Protein AF-A0A971GMD3-F1 (afdb_monomer)

Mean predicted aligned error: 18.51 Å

Radius of gyration: 73.84 Å; Cα contacts (8 Å, |Δi|>4): 213; chains: 1; bounding box: 153×60×267 Å

Structure (mmCIF, N/CA/C/O backbone):
data_AF-A0A971GMD3-F1
#
_entry.id   AF-A0A971GMD3-F1
#
loop_
_atom_site.group_PDB
_atom_site.id
_atom_site.type_symbol
_atom_site.label_atom_id
_atom_site.label_alt_id
_atom_site.label_comp_id
_atom_site.label_asym_id
_atom_site.label_entity_id
_atom_site.label_seq_id
_atom_site.pdbx_PDB_ins_code
_atom_site.Cartn_x
_atom_site.Cartn_y
_atom_site.Cartn_z
_atom_site.occupancy
_atom_site.B_iso_or_equiv
_atom_site.auth_seq_id
_atom_site.auth_comp_id
_atom_site.auth_asym_id
_atom_site.auth_atom_id
_atom_site.pdbx_PDB_model_num
ATOM 1 N N . GLU A 1 1 ? 90.618 19.435 -158.963 1.00 55.44 1 GLU A N 1
ATOM 2 C CA . GLU A 1 1 ? 91.197 19.947 -157.698 1.00 55.44 1 GLU A CA 1
ATOM 3 C C . GLU A 1 1 ? 90.245 20.758 -156.801 1.00 55.44 1 GLU A C 1
ATOM 5 O O . GLU A 1 1 ? 90.579 20.938 -155.646 1.00 55.44 1 GLU A O 1
ATOM 10 N N . ALA A 1 2 ? 89.038 21.174 -157.224 1.00 56.09 2 ALA A N 1
ATOM 11 C CA . ALA A 1 2 ? 88.141 21.992 -156.376 1.00 56.09 2 ALA A CA 1
ATOM 12 C C . ALA A 1 2 ? 87.227 21.221 -155.383 1.00 56.09 2 ALA A C 1
ATOM 14 O O . ALA A 1 2 ? 86.535 21.844 -154.582 1.00 56.09 2 ALA A O 1
ATOM 15 N N . TRP A 1 3 ? 87.198 19.882 -155.416 1.00 54.72 3 TRP A N 1
ATOM 16 C CA . TRP A 1 3 ? 86.293 19.064 -154.583 1.00 54.72 3 TRP A CA 1
ATOM 17 C C . TRP A 1 3 ? 86.901 18.598 -153.247 1.00 54.72 3 TRP A C 1
ATOM 19 O O . TRP A 1 3 ? 86.164 18.335 -152.301 1.00 54.72 3 TRP A O 1
ATOM 29 N N . THR A 1 4 ? 88.229 18.529 -153.124 1.00 60.09 4 THR A N 1
ATOM 30 C CA . THR A 1 4 ? 88.895 18.058 -151.894 1.00 60.09 4 THR A CA 1
ATOM 31 C C . THR A 1 4 ? 88.865 19.108 -150.779 1.00 60.09 4 THR A C 1
ATOM 33 O O . THR A 1 4 ? 88.666 18.766 -149.618 1.00 60.09 4 THR A O 1
ATOM 36 N N . THR A 1 5 ? 88.933 20.398 -151.118 1.00 61.72 5 THR A N 1
ATOM 37 C CA . THR A 1 5 ? 88.963 21.493 -150.132 1.00 61.72 5 THR A CA 1
ATOM 38 C C . THR A 1 5 ? 87.624 21.707 -149.415 1.00 61.72 5 THR A C 1
ATOM 40 O O . THR A 1 5 ? 87.609 22.105 -148.253 1.00 61.72 5 THR A O 1
ATOM 43 N N . GLN A 1 6 ? 86.483 21.424 -150.059 1.00 61.88 6 GLN A N 1
ATOM 44 C CA . GLN A 1 6 ? 85.176 21.524 -149.389 1.00 61.88 6 GLN A CA 1
ATOM 45 C C . GLN A 1 6 ? 84.910 20.351 -148.434 1.00 61.88 6 GLN A C 1
ATOM 47 O O . GLN A 1 6 ? 84.242 20.537 -147.415 1.00 61.88 6 GLN A O 1
ATOM 52 N N . PHE A 1 7 ? 85.464 19.168 -148.716 1.00 69.00 7 PHE A N 1
ATOM 53 C CA . PHE A 1 7 ? 85.288 17.991 -147.865 1.00 69.00 7 PHE A CA 1
ATOM 54 C C . PHE A 1 7 ? 85.995 18.154 -146.510 1.00 69.00 7 PHE A C 1
ATOM 56 O O . PHE A 1 7 ? 85.399 17.864 -145.472 1.00 69.00 7 PHE A O 1
ATOM 63 N N . ASP A 1 8 ? 87.200 18.734 -146.491 1.00 67.69 8 ASP A N 1
ATOM 64 C CA . ASP A 1 8 ? 87.941 19.003 -145.249 1.00 67.69 8 ASP A CA 1
ATOM 65 C C . ASP A 1 8 ? 87.249 20.036 -144.343 1.00 67.69 8 ASP A C 1
ATOM 67 O O . ASP A 1 8 ? 87.255 19.898 -143.116 1.00 67.69 8 ASP A O 1
ATOM 71 N N . VAL A 1 9 ? 86.568 21.035 -144.919 1.00 72.12 9 VAL A N 1
ATOM 72 C CA . VAL A 1 9 ? 85.781 22.019 -144.150 1.00 72.12 9 VAL A CA 1
ATOM 73 C C . VAL A 1 9 ? 84.562 21.366 -143.489 1.00 72.12 9 VAL A C 1
ATOM 75 O O . VAL A 1 9 ? 84.225 21.689 -142.345 1.00 72.12 9 VAL A O 1
ATOM 78 N N . VAL A 1 10 ? 83.910 20.419 -144.171 1.00 73.81 10 VAL A N 1
ATOM 79 C CA . VAL A 1 10 ? 82.794 19.649 -143.599 1.00 73.81 10 VAL A CA 1
ATOM 80 C C . VAL A 1 10 ? 83.291 18.715 -142.497 1.00 73.81 10 VAL A C 1
ATOM 82 O O . VAL A 1 10 ? 82.678 18.662 -141.433 1.00 73.81 10 VAL A O 1
ATOM 85 N N . LEU A 1 11 ? 84.435 18.054 -142.689 1.00 74.56 11 LEU A N 1
ATOM 86 C CA . LEU A 1 11 ? 85.053 17.173 -141.692 1.00 74.56 11 LEU A CA 1
ATOM 87 C C . LEU A 1 11 ? 85.487 17.935 -140.430 1.00 74.56 11 LEU A C 1
ATOM 89 O O . LEU A 1 11 ? 85.285 17.453 -139.313 1.00 74.56 11 LEU A O 1
ATOM 93 N N . ALA A 1 12 ? 86.012 19.153 -140.589 1.00 74.94 12 ALA A N 1
ATOM 94 C CA . ALA A 1 12 ? 86.328 20.045 -139.478 1.00 74.94 12 ALA A CA 1
ATOM 95 C C . ALA A 1 12 ? 85.066 20.482 -138.716 1.00 74.94 12 ALA A C 1
ATOM 97 O O . ALA A 1 12 ? 85.047 20.426 -137.486 1.00 74.94 12 ALA A O 1
ATOM 98 N N . LYS A 1 13 ? 83.982 20.845 -139.421 1.00 74.62 13 LYS A N 1
ATOM 99 C CA . LYS A 1 13 ? 82.688 21.154 -138.786 1.00 74.62 13 LYS A CA 1
ATOM 100 C C . LYS A 1 13 ? 82.083 19.941 -138.080 1.00 74.62 13 LYS A C 1
ATOM 102 O O . LYS A 1 13 ? 81.565 20.107 -136.981 1.00 74.62 13 LYS A O 1
ATOM 107 N N . LEU A 1 14 ? 82.195 18.738 -138.648 1.00 76.06 14 LEU A N 1
ATOM 108 C CA . LEU A 1 14 ? 81.707 17.504 -138.023 1.00 76.06 14 LEU A CA 1
ATOM 109 C C . LEU A 1 14 ? 82.476 17.178 -136.737 1.00 76.06 14 LEU A C 1
ATOM 111 O O . LEU A 1 14 ? 81.861 16.855 -135.725 1.00 76.06 14 LEU A O 1
ATOM 115 N N . LYS A 1 15 ? 83.808 17.324 -136.741 1.00 76.50 15 LYS A N 1
ATOM 116 C CA . LYS A 1 15 ? 84.631 17.166 -135.530 1.00 76.50 15 LYS A CA 1
ATOM 117 C C . LYS A 1 15 ? 84.285 18.206 -134.466 1.00 76.50 15 LYS A C 1
ATOM 119 O O . LYS A 1 15 ? 84.202 17.857 -133.292 1.00 76.50 15 LYS A O 1
ATOM 124 N N . ASN A 1 16 ? 84.043 19.455 -134.866 1.00 74.38 16 ASN A N 1
ATOM 125 C CA . ASN A 1 16 ? 83.672 20.519 -133.932 1.00 74.38 16 ASN A CA 1
ATOM 126 C C . ASN A 1 16 ? 82.266 20.295 -133.348 1.00 74.38 16 ASN A C 1
ATOM 128 O O . ASN A 1 16 ? 82.064 20.474 -132.151 1.00 74.38 16 ASN A O 1
ATOM 132 N N . LEU A 1 17 ? 81.316 19.817 -134.160 1.00 75.00 17 LEU A N 1
ATOM 133 C CA . LEU A 1 17 ? 79.979 19.437 -133.702 1.00 75.00 17 LEU A CA 1
ATOM 134 C C . LEU A 1 17 ? 80.042 18.255 -132.723 1.00 75.00 17 LEU A C 1
ATOM 136 O O . LEU A 1 17 ? 79.409 18.307 -131.675 1.00 75.00 17 LEU A O 1
ATOM 140 N N . HIS A 1 18 ? 80.865 17.242 -133.013 1.00 75.38 18 HIS A N 1
ATOM 141 C CA . HIS A 1 18 ? 81.042 16.077 -132.142 1.00 75.38 18 HIS A CA 1
ATOM 142 C C . HIS A 1 18 ? 81.706 16.454 -130.802 1.00 75.38 18 HIS A C 1
ATOM 144 O O . HIS A 1 18 ? 81.266 16.018 -129.736 1.00 75.38 18 HIS A O 1
ATOM 150 N N . ALA A 1 19 ? 82.713 17.336 -130.829 1.00 74.06 19 ALA A N 1
ATOM 151 C CA . ALA A 1 19 ? 83.343 17.881 -129.626 1.00 74.06 19 ALA A CA 1
ATOM 152 C C . ALA A 1 19 ? 82.369 18.731 -128.789 1.00 74.06 19 ALA A C 1
ATOM 154 O O . ALA A 1 19 ? 82.386 18.662 -127.557 1.00 74.06 19 ALA A O 1
ATOM 155 N N . LEU A 1 20 ? 81.483 19.491 -129.442 1.00 73.44 20 LEU A N 1
ATOM 156 C CA . LEU A 1 20 ? 80.450 20.275 -128.770 1.00 73.44 20 LEU A CA 1
ATOM 157 C C . LEU A 1 20 ? 79.381 19.373 -128.138 1.00 73.44 20 LEU A C 1
ATOM 159 O O . LEU A 1 20 ? 79.004 19.602 -126.992 1.00 73.44 20 LEU A O 1
ATOM 163 N N . THR A 1 21 ? 78.954 18.306 -128.824 1.00 71.81 21 THR A N 1
ATOM 164 C CA . THR A 1 21 ? 78.018 17.319 -128.260 1.00 71.81 21 THR A CA 1
ATOM 165 C C . THR A 1 21 ? 78.613 16.558 -127.077 1.00 71.81 21 THR A C 1
ATOM 167 O O . THR A 1 21 ? 77.905 16.312 -126.105 1.00 71.81 21 THR A O 1
ATOM 170 N N . LEU A 1 22 ? 79.917 16.253 -127.101 1.00 72.00 22 LEU A N 1
ATOM 171 C CA . LEU A 1 22 ? 80.621 15.622 -125.979 1.00 72.00 22 LEU A CA 1
ATOM 172 C C . LEU A 1 22 ? 80.731 16.557 -124.769 1.00 72.00 22 LEU A C 1
ATOM 174 O O . LEU A 1 22 ? 80.466 16.127 -123.650 1.00 72.00 22 LEU A O 1
ATOM 178 N N . LYS A 1 23 ? 81.046 17.845 -124.974 1.00 71.69 23 LYS A N 1
ATOM 179 C CA . LYS A 1 23 ? 81.049 18.838 -123.885 1.00 71.69 23 LYS A CA 1
ATOM 180 C C . LYS A 1 23 ? 79.658 19.062 -123.297 1.00 71.69 23 LYS A C 1
ATOM 182 O O . LYS A 1 23 ? 79.523 19.090 -122.079 1.00 71.69 23 LYS A O 1
ATOM 187 N N . TYR A 1 24 ? 78.635 19.191 -124.141 1.00 69.62 24 TYR A N 1
ATOM 188 C CA . TYR A 1 24 ? 77.264 19.418 -123.681 1.00 69.62 24 TYR A CA 1
ATOM 189 C C . TYR A 1 24 ? 76.695 18.183 -122.967 1.00 69.62 24 TYR A C 1
ATOM 191 O O . TYR A 1 24 ? 76.033 18.317 -121.943 1.00 69.62 24 TYR A O 1
ATOM 199 N N . GLY A 1 25 ? 77.008 16.978 -123.456 1.00 65.94 25 GLY A N 1
ATOM 200 C CA . GLY A 1 25 ? 76.660 15.716 -122.802 1.00 65.94 25 GLY A CA 1
ATOM 201 C C . GLY A 1 25 ? 77.354 15.541 -121.450 1.00 65.94 25 GLY A C 1
ATOM 202 O O . GLY A 1 25 ? 76.685 15.252 -120.462 1.00 65.94 25 GLY A O 1
ATOM 203 N N . ALA A 1 26 ? 78.666 15.793 -121.375 1.00 66.94 26 ALA A N 1
ATOM 204 C CA . ALA A 1 26 ? 79.423 15.712 -120.124 1.00 66.94 26 ALA A CA 1
ATOM 205 C C . ALA A 1 26 ? 78.943 16.740 -119.085 1.00 66.94 26 ALA A C 1
ATOM 207 O O . ALA A 1 26 ? 78.755 16.395 -117.922 1.00 66.94 26 ALA A O 1
ATOM 208 N N . GLN A 1 27 ? 78.677 17.981 -119.505 1.00 68.25 27 GLN A N 1
ATOM 209 C CA . GLN A 1 27 ? 78.181 19.027 -118.611 1.00 68.25 27 GLN A CA 1
ATOM 210 C C . GLN A 1 27 ? 76.768 18.717 -118.101 1.00 68.25 27 GLN A C 1
ATOM 212 O O . GLN A 1 27 ? 76.501 18.902 -116.918 1.00 68.25 27 GLN A O 1
ATOM 217 N N . LYS A 1 28 ? 75.888 18.184 -118.961 1.00 69.31 28 LYS A N 1
ATOM 218 C CA . LYS A 1 28 ? 74.524 17.807 -118.573 1.00 69.31 28 LYS A CA 1
ATOM 219 C C . LYS A 1 28 ? 74.512 16.634 -117.588 1.00 69.31 28 LYS A C 1
ATOM 221 O O . LYS A 1 28 ? 73.769 16.686 -116.617 1.00 69.31 28 LYS A O 1
ATOM 226 N N . ILE A 1 29 ? 75.365 15.623 -117.787 1.00 67.75 29 ILE A N 1
ATOM 227 C CA . ILE A 1 29 ? 75.486 14.481 -116.864 1.00 67.75 29 ILE A CA 1
ATOM 228 C C . ILE A 1 29 ? 75.945 14.949 -115.475 1.00 67.75 29 ILE A C 1
ATOM 230 O O . ILE A 1 29 ? 75.330 14.568 -114.486 1.00 67.75 29 ILE A O 1
ATOM 234 N N . VAL A 1 30 ? 76.955 15.824 -115.386 1.00 69.81 30 VAL A N 1
ATOM 235 C CA . VAL A 1 30 ? 77.443 16.351 -114.095 1.00 69.81 30 VAL A CA 1
ATOM 236 C C . VAL A 1 30 ? 76.373 17.184 -113.379 1.00 69.81 30 VAL A C 1
ATOM 238 O O . VAL A 1 30 ? 76.143 16.988 -112.190 1.00 69.81 30 VAL A O 1
ATOM 241 N N . THR A 1 31 ? 75.649 18.054 -114.094 1.00 67.69 31 THR A N 1
ATOM 242 C CA . THR A 1 31 ? 74.582 18.864 -113.477 1.00 67.69 31 THR A CA 1
ATOM 243 C C . THR A 1 31 ? 73.369 18.052 -113.018 1.00 67.69 31 THR A C 1
ATOM 245 O O . THR A 1 31 ? 72.678 18.472 -112.094 1.00 67.69 31 THR A O 1
ATOM 248 N N . GLU A 1 32 ? 73.080 16.909 -113.650 1.00 69.50 32 GLU A N 1
ATOM 249 C CA . GLU A 1 32 ? 72.005 16.010 -113.201 1.00 69.50 32 GLU A CA 1
ATOM 250 C C . GLU A 1 32 ? 72.431 15.184 -111.969 1.00 69.50 32 GLU A C 1
ATOM 252 O O . GLU A 1 32 ? 71.601 14.946 -111.092 1.00 69.50 32 GLU A O 1
ATOM 257 N N . PHE A 1 33 ? 73.720 14.835 -111.831 1.00 69.75 33 PHE A N 1
ATOM 258 C CA . PHE A 1 33 ? 74.259 14.203 -110.615 1.00 69.75 33 PHE A CA 1
ATOM 259 C C . PHE A 1 33 ? 74.218 15.142 -109.396 1.00 69.75 33 PHE A C 1
ATOM 261 O O . PHE A 1 33 ? 73.702 14.744 -108.354 1.00 69.75 33 PHE A O 1
ATOM 268 N N . ASP A 1 34 ? 74.632 16.408 -109.534 1.00 71.38 34 ASP A N 1
ATOM 269 C CA . ASP A 1 34 ? 74.548 17.391 -108.435 1.00 71.38 34 ASP A CA 1
ATOM 270 C C . ASP A 1 34 ? 73.094 17.635 -107.987 1.00 71.38 34 ASP A C 1
ATOM 272 O O . ASP A 1 34 ? 72.803 17.817 -106.799 1.00 71.38 34 ASP A O 1
ATOM 276 N N . ARG A 1 35 ? 72.141 17.613 -108.931 1.00 73.00 35 ARG A N 1
ATOM 277 C CA . ARG A 1 35 ? 70.706 17.704 -108.621 1.00 73.00 35 ARG A CA 1
ATOM 278 C C . ARG A 1 35 ? 70.193 16.459 -107.900 1.00 73.00 35 ARG A C 1
ATOM 280 O O . ARG A 1 35 ? 69.377 16.607 -106.988 1.00 73.00 35 ARG A O 1
ATOM 287 N N . MET A 1 36 ? 70.666 15.263 -108.259 1.00 75.31 36 MET A N 1
ATOM 288 C CA . MET A 1 36 ? 70.358 14.024 -107.535 1.00 75.31 36 MET A CA 1
ATOM 289 C C . MET A 1 36 ? 70.876 14.071 -106.093 1.00 75.31 36 MET A C 1
ATOM 291 O O . MET A 1 36 ? 70.090 13.828 -105.178 1.00 75.31 36 MET A O 1
ATOM 295 N N . ASP A 1 37 ? 72.129 14.470 -105.872 1.00 79.75 37 ASP A N 1
ATOM 296 C CA . ASP A 1 37 ? 72.716 14.551 -104.527 1.00 79.75 37 ASP A CA 1
ATOM 297 C C . ASP A 1 37 ? 72.009 15.598 -103.657 1.00 79.75 37 ASP A C 1
ATOM 299 O O . ASP A 1 37 ? 71.651 15.329 -102.508 1.00 79.75 37 ASP A O 1
ATOM 303 N N . THR A 1 38 ? 71.696 16.768 -104.224 1.00 78.44 38 THR A N 1
ATOM 304 C CA . THR A 1 38 ? 70.952 17.816 -103.506 1.00 78.44 38 THR A CA 1
ATOM 305 C C . THR A 1 38 ? 69.535 17.353 -103.140 1.00 78.44 38 THR A C 1
ATOM 307 O O . THR A 1 38 ? 69.068 17.601 -102.028 1.00 78.44 38 THR A O 1
ATOM 310 N N . THR A 1 39 ? 68.851 16.632 -104.036 1.00 82.81 39 THR A N 1
ATOM 311 C CA . THR A 1 39 ? 67.495 16.112 -103.780 1.00 82.81 39 THR A CA 1
ATOM 312 C C . THR A 1 39 ? 67.505 15.001 -102.724 1.00 82.81 39 THR A C 1
ATOM 314 O O . THR A 1 39 ? 66.642 14.989 -101.846 1.00 82.81 39 THR A O 1
ATOM 317 N N . ILE A 1 40 ? 68.502 14.108 -102.750 1.00 84.12 40 ILE A N 1
ATOM 318 C CA . ILE A 1 40 ? 68.675 13.042 -101.749 1.00 84.12 40 ILE A CA 1
ATOM 319 C C . ILE A 1 40 ? 68.971 13.634 -100.364 1.00 84.12 40 ILE A C 1
ATOM 321 O O . ILE A 1 40 ? 68.361 13.211 -99.383 1.00 84.12 40 ILE A O 1
ATOM 325 N N . ILE A 1 41 ? 69.846 14.641 -100.266 1.00 85.19 41 ILE A N 1
ATOM 326 C CA . ILE A 1 41 ? 70.150 15.311 -98.991 1.00 85.19 41 ILE A CA 1
ATOM 327 C C . ILE A 1 41 ? 68.899 15.991 -98.422 1.00 85.19 41 ILE A C 1
ATOM 329 O O . ILE A 1 41 ? 68.604 15.823 -97.240 1.00 85.19 41 ILE A O 1
ATOM 333 N N . ILE A 1 42 ? 68.123 16.700 -99.250 1.00 86.06 42 ILE A N 1
ATOM 334 C CA . ILE A 1 42 ? 66.863 17.321 -98.811 1.00 86.06 42 ILE A CA 1
ATOM 335 C C . ILE A 1 42 ? 65.876 16.255 -98.308 1.00 86.06 42 ILE A C 1
ATOM 337 O O . ILE A 1 42 ? 65.280 16.434 -97.246 1.00 86.06 42 ILE A O 1
ATOM 341 N N . MET A 1 43 ? 65.739 15.121 -99.007 1.00 86.00 43 MET A N 1
ATOM 342 C CA . MET A 1 43 ? 64.882 14.015 -98.559 1.00 86.00 43 MET A CA 1
ATOM 343 C C . MET A 1 43 ? 65.347 13.408 -97.228 1.00 86.00 43 MET A C 1
ATOM 345 O O . MET A 1 43 ? 64.516 13.157 -96.355 1.00 86.00 43 MET A O 1
ATOM 349 N N . LEU A 1 44 ? 66.655 13.213 -97.033 1.00 88.75 44 LEU A N 1
ATOM 350 C CA . LEU A 1 44 ? 67.210 12.695 -95.778 1.00 88.75 44 LEU A CA 1
ATOM 351 C C . LEU A 1 44 ? 67.027 13.673 -94.612 1.00 88.75 44 LEU A C 1
ATOM 353 O O . LEU A 1 44 ? 66.705 13.243 -93.506 1.00 88.75 44 LEU A O 1
ATOM 357 N N . VAL A 1 45 ? 67.176 14.979 -94.847 1.00 88.88 45 VAL A N 1
ATOM 358 C CA . VAL A 1 45 ? 66.934 16.011 -93.827 1.00 88.88 45 VAL A CA 1
ATOM 359 C C . VAL A 1 45 ? 65.458 16.048 -93.430 1.00 88.88 45 VAL A C 1
ATOM 361 O O . VAL A 1 45 ? 65.157 16.085 -92.239 1.00 88.88 45 VAL A O 1
ATOM 364 N N . ILE A 1 46 ? 64.533 15.976 -94.392 1.00 89.75 46 ILE A N 1
ATOM 365 C CA . ILE A 1 46 ? 63.088 15.919 -94.113 1.00 89.75 46 ILE A CA 1
ATOM 366 C C . ILE A 1 46 ? 62.727 14.643 -93.345 1.00 89.75 46 ILE A C 1
ATOM 368 O O . ILE A 1 46 ? 61.926 14.697 -92.410 1.00 89.75 46 ILE A O 1
ATOM 372 N N . LEU A 1 47 ? 63.327 13.503 -93.700 1.00 90.19 47 LEU A N 1
ATOM 373 C CA . LEU A 1 47 ? 63.124 12.236 -93.000 1.00 90.19 47 LEU A CA 1
ATOM 374 C C . LEU A 1 47 ? 63.619 12.318 -91.551 1.00 90.19 47 LEU A C 1
ATOM 376 O O . LEU A 1 47 ? 62.882 11.980 -90.626 1.00 90.19 47 LEU A O 1
ATOM 380 N N . LEU A 1 48 ? 64.837 12.820 -91.341 1.00 91.62 48 LEU A N 1
ATOM 381 C CA . LEU A 1 48 ? 65.425 12.957 -90.010 1.00 91.62 48 LEU A CA 1
ATOM 382 C C . LEU A 1 48 ? 64.649 13.964 -89.154 1.00 91.62 48 LEU A C 1
ATOM 384 O O . LEU A 1 48 ? 64.403 13.696 -87.980 1.00 91.62 48 LEU A O 1
ATOM 388 N N . PHE A 1 49 ? 64.194 15.071 -89.747 1.00 92.06 49 PHE A N 1
ATOM 389 C CA . PHE A 1 49 ? 63.317 16.041 -89.091 1.00 92.06 49 PHE A CA 1
ATOM 390 C C . PHE A 1 49 ? 61.948 15.446 -88.739 1.00 92.06 49 PHE A C 1
ATOM 392 O O . PHE A 1 49 ? 61.433 15.691 -87.656 1.00 92.06 49 PHE A O 1
ATOM 399 N N . SER A 1 50 ? 61.364 14.622 -89.613 1.00 89.44 50 SER A N 1
ATOM 400 C CA . SER A 1 50 ? 60.082 13.958 -89.335 1.00 89.44 50 SER A CA 1
ATOM 401 C C . SER A 1 50 ? 60.205 12.944 -88.197 1.00 89.44 50 SER A C 1
ATOM 403 O O . SER A 1 50 ? 59.330 12.874 -87.336 1.00 89.44 50 SER A O 1
ATOM 405 N N . ILE A 1 51 ? 61.309 12.192 -88.149 1.00 92.06 51 ILE A N 1
ATOM 406 C CA . ILE A 1 51 ? 61.593 11.250 -87.058 1.00 92.06 51 ILE A CA 1
ATOM 407 C C . ILE A 1 51 ? 61.831 12.008 -85.748 1.00 92.06 51 ILE A C 1
ATOM 409 O O . ILE A 1 51 ? 61.245 11.653 -84.726 1.00 92.06 51 ILE A O 1
ATOM 413 N N . SER A 1 52 ? 62.644 13.069 -85.759 1.00 90.75 52 SER A N 1
ATOM 414 C CA . SER A 1 52 ? 62.923 13.853 -84.551 1.00 90.75 52 SER A CA 1
ATOM 415 C C . SER A 1 52 ? 61.681 14.587 -84.040 1.00 90.75 52 SER A C 1
ATOM 417 O O . SER A 1 52 ? 61.419 14.559 -82.838 1.00 90.75 52 SER A O 1
ATOM 419 N N . ALA A 1 53 ? 60.863 15.151 -84.933 1.00 90.25 53 ALA A N 1
ATOM 420 C CA . ALA A 1 53 ? 59.572 15.737 -84.591 1.00 90.25 53 ALA A CA 1
ATOM 421 C C . ALA A 1 53 ? 58.607 14.686 -84.020 1.00 90.25 53 ALA A C 1
ATOM 423 O O . ALA A 1 53 ? 57.964 14.944 -83.007 1.00 90.25 53 ALA A O 1
ATOM 424 N N . GLY A 1 54 ? 58.547 13.484 -84.604 1.00 90.00 54 GLY A N 1
ATOM 425 C CA . GLY A 1 54 ? 57.720 12.385 -84.100 1.00 90.00 54 GLY A CA 1
ATOM 426 C C . GLY A 1 54 ? 58.120 11.929 -82.693 1.00 90.00 54 GLY A C 1
ATOM 427 O O . GLY A 1 54 ? 57.257 11.776 -81.826 1.00 90.00 54 GLY A O 1
ATOM 428 N N . VAL A 1 55 ? 59.422 11.774 -82.431 1.00 90.94 55 VAL A N 1
ATOM 429 C CA . VAL A 1 55 ? 59.944 11.434 -81.095 1.00 90.94 55 VAL A CA 1
ATOM 430 C C . VAL A 1 55 ? 59.666 12.556 -80.097 1.00 90.94 55 VAL A C 1
ATOM 432 O O . VAL A 1 55 ? 59.219 12.276 -78.987 1.00 90.94 55 VAL A O 1
ATOM 435 N N . LEU A 1 56 ? 59.867 13.819 -80.487 1.00 89.94 56 LEU A N 1
ATOM 436 C CA . LEU A 1 56 ? 59.596 14.975 -79.633 1.00 89.94 56 LEU A CA 1
ATOM 437 C C . LEU A 1 56 ? 58.107 15.078 -79.277 1.00 89.94 56 LEU A C 1
ATOM 439 O O . LEU A 1 56 ? 57.777 15.226 -78.106 1.00 89.94 56 LEU A O 1
ATOM 443 N N . ILE A 1 57 ? 57.209 14.937 -80.256 1.00 88.19 57 ILE A N 1
ATOM 444 C CA . ILE A 1 57 ? 55.756 14.947 -80.033 1.00 88.19 57 ILE A CA 1
ATOM 445 C C . ILE A 1 57 ? 55.342 13.777 -79.136 1.00 88.19 57 ILE A C 1
ATOM 447 O O . ILE A 1 57 ? 54.591 13.977 -78.186 1.00 88.19 57 ILE A O 1
ATOM 451 N N . THR A 1 58 ? 55.865 12.571 -79.381 1.00 88.31 58 THR A N 1
ATOM 452 C CA . THR A 1 58 ? 55.577 11.389 -78.549 1.00 88.31 58 THR A CA 1
ATOM 453 C C . THR A 1 58 ? 56.057 11.590 -77.114 1.00 88.31 58 THR A C 1
ATOM 455 O O . THR A 1 58 ? 55.341 11.264 -76.171 1.00 88.31 58 THR A O 1
ATOM 458 N N . TYR A 1 59 ? 57.245 12.166 -76.928 1.00 88.88 59 TYR A N 1
ATOM 459 C CA . TYR A 1 59 ? 57.784 12.481 -75.609 1.00 88.88 59 TYR A CA 1
ATOM 460 C C . TYR A 1 59 ? 56.942 13.543 -74.887 1.00 88.88 59 TYR A C 1
ATOM 462 O O . TYR A 1 59 ? 56.607 13.366 -73.716 1.00 88.88 59 TYR A O 1
ATOM 470 N N . LEU A 1 60 ? 56.546 14.611 -75.588 1.00 85.56 60 LEU A N 1
ATOM 471 C CA . LEU A 1 60 ? 55.695 15.666 -75.039 1.00 85.56 60 LEU A CA 1
ATOM 472 C C . LEU A 1 60 ? 54.302 15.142 -74.673 1.00 85.56 60 LEU A C 1
ATOM 474 O O . LEU A 1 60 ? 53.845 15.424 -73.571 1.00 85.56 60 LEU A O 1
ATOM 478 N N . LEU A 1 61 ? 53.651 14.343 -75.526 1.00 83.56 61 LEU A N 1
ATOM 479 C CA . LEU A 1 61 ? 52.342 13.731 -75.245 1.00 83.56 61 LEU A CA 1
ATOM 480 C C . LEU A 1 61 ? 52.415 12.694 -74.118 1.00 83.56 61 LEU A C 1
ATOM 482 O O . LEU A 1 61 ? 51.558 12.678 -73.241 1.00 83.56 61 LEU A O 1
ATOM 486 N N . SER A 1 62 ? 53.456 11.860 -74.090 1.00 83.88 62 SER A N 1
ATOM 487 C CA . SER A 1 62 ? 53.663 10.890 -73.008 1.00 83.88 62 SER A CA 1
ATOM 488 C C . SER A 1 62 ? 53.834 11.590 -71.655 1.00 83.88 62 SER A C 1
ATOM 490 O O . SER A 1 62 ? 53.235 11.194 -70.654 1.00 83.88 62 SER A O 1
ATOM 492 N N . ARG A 1 63 ? 54.588 12.696 -71.628 1.00 83.12 63 ARG A N 1
ATOM 493 C CA . ARG A 1 63 ? 54.801 13.482 -70.410 1.00 83.12 63 ARG A CA 1
ATOM 494 C C . ARG A 1 63 ? 53.582 14.319 -70.007 1.00 83.12 63 ARG A C 1
ATOM 496 O O . ARG A 1 63 ? 53.304 14.408 -68.819 1.00 83.12 63 ARG A O 1
ATOM 503 N N . SER A 1 64 ? 52.887 14.935 -70.962 1.00 81.31 64 SER A N 1
ATOM 504 C CA . SER A 1 64 ? 51.753 15.834 -70.685 1.00 81.31 64 SER A CA 1
ATOM 505 C C . SER A 1 64 ? 50.429 15.107 -70.475 1.00 81.31 64 SER A C 1
ATOM 507 O O . SER A 1 64 ? 49.603 15.619 -69.737 1.00 81.31 64 SER A O 1
ATOM 509 N N . VAL A 1 65 ? 50.239 13.918 -71.058 1.00 84.69 65 VAL A N 1
ATOM 510 C CA . VAL A 1 65 ? 48.971 13.172 -70.998 1.00 84.69 65 VAL A CA 1
ATOM 511 C C . VAL A 1 65 ? 49.133 11.834 -70.284 1.00 84.69 6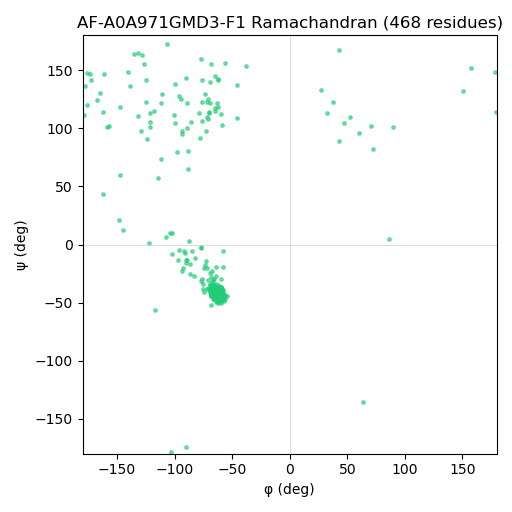5 VAL A C 1
ATOM 513 O O . VAL A 1 65 ? 48.441 11.570 -69.304 1.00 84.69 65 VAL A O 1
ATOM 516 N N . SER A 1 66 ? 50.048 10.970 -70.735 1.00 86.81 66 SER A N 1
ATOM 517 C CA . SER A 1 66 ? 50.123 9.596 -70.210 1.00 86.81 66 SER A CA 1
ATOM 518 C C . SER A 1 66 ? 50.539 9.540 -68.739 1.00 86.81 66 SER A C 1
ATOM 520 O O . SER A 1 66 ? 50.014 8.718 -67.991 1.00 86.81 66 SER A O 1
ATOM 522 N N . HIS A 1 67 ? 51.453 10.408 -68.299 1.00 85.31 67 HIS A N 1
ATOM 523 C CA . HIS A 1 67 ? 51.878 10.435 -66.899 1.00 85.31 67 HIS A CA 1
ATOM 524 C C . HIS A 1 67 ? 50.770 10.921 -65.934 1.00 85.31 67 HIS A C 1
ATOM 526 O O . HIS A 1 67 ? 50.451 10.163 -65.016 1.00 85.31 67 HIS A O 1
ATOM 532 N N . PRO A 1 68 ? 50.108 12.080 -66.152 1.00 86.12 68 PRO A N 1
ATOM 533 C CA . PRO A 1 68 ? 48.971 12.509 -65.328 1.00 86.12 68 PRO A CA 1
ATOM 534 C C . PRO A 1 68 ? 47.801 11.521 -65.320 1.00 86.12 68 PRO A C 1
ATOM 536 O O . PRO A 1 68 ? 47.212 11.274 -64.270 1.00 86.12 68 PRO A O 1
ATOM 539 N N . VAL A 1 69 ? 47.491 10.893 -66.461 1.00 88.12 69 VAL A N 1
ATOM 540 C CA . VAL A 1 69 ? 46.436 9.869 -66.541 1.00 88.12 69 VAL A CA 1
ATOM 541 C C . VAL A 1 69 ? 46.782 8.644 -65.693 1.00 88.12 69 VAL A C 1
ATOM 543 O O . VAL A 1 69 ? 45.920 8.134 -64.983 1.00 88.12 69 VAL A O 1
ATOM 546 N N . ASN A 1 70 ? 48.039 8.191 -65.709 1.00 87.38 70 ASN A N 1
ATOM 547 C CA . ASN A 1 70 ? 48.477 7.075 -64.867 1.00 87.38 70 ASN A CA 1
ATOM 548 C C . ASN A 1 70 ? 48.437 7.422 -63.371 1.00 87.38 70 ASN A C 1
ATOM 550 O O . ASN A 1 70 ? 48.079 6.564 -62.568 1.00 87.38 70 ASN A O 1
ATOM 554 N N . LEU A 1 71 ? 48.759 8.666 -62.995 1.00 87.50 71 LEU A N 1
ATOM 555 C CA . LEU A 1 71 ? 48.610 9.147 -61.616 1.00 87.50 71 LEU A CA 1
ATOM 556 C C . LEU A 1 71 ? 47.137 9.175 -61.191 1.00 87.50 71 LEU A C 1
ATOM 558 O O . LEU A 1 71 ? 46.802 8.669 -60.123 1.00 87.50 71 LEU A O 1
ATOM 562 N N . GLY A 1 72 ? 46.249 9.689 -62.047 1.00 88.25 72 GLY A N 1
ATOM 563 C CA . GLY A 1 72 ? 44.806 9.670 -61.808 1.00 88.25 72 GLY A CA 1
ATOM 564 C C . GLY A 1 72 ? 44.237 8.253 -61.698 1.00 88.25 72 GLY A C 1
ATOM 565 O O . GLY A 1 72 ? 43.412 7.992 -60.826 1.00 88.25 72 GLY A O 1
ATOM 566 N N . LEU A 1 73 ? 44.712 7.316 -62.527 1.00 89.25 73 LEU A N 1
ATOM 567 C CA . LEU A 1 73 ? 44.328 5.904 -62.457 1.00 89.25 73 LEU A CA 1
ATOM 568 C C . LEU A 1 73 ? 44.804 5.251 -61.153 1.00 89.25 73 LEU A C 1
ATOM 570 O O . LEU A 1 73 ? 44.018 4.578 -60.490 1.00 89.25 73 LEU A O 1
ATOM 574 N N . ALA A 1 74 ? 46.064 5.471 -60.769 1.00 89.75 74 ALA A N 1
ATOM 575 C CA . ALA A 1 74 ? 46.613 4.960 -59.516 1.00 89.75 74 ALA A CA 1
ATOM 576 C C . ALA A 1 74 ? 45.849 5.514 -58.303 1.00 89.75 74 ALA A C 1
ATOM 578 O O . ALA A 1 74 ? 45.523 4.769 -57.382 1.00 89.75 74 ALA A O 1
ATOM 579 N N . PHE A 1 75 ? 45.495 6.798 -58.335 1.00 91.56 75 PHE A N 1
ATOM 580 C CA . PHE A 1 75 ? 44.673 7.433 -57.312 1.00 91.56 75 PHE A CA 1
ATOM 581 C C . PHE A 1 75 ? 43.253 6.859 -57.247 1.00 91.56 75 PHE A C 1
ATOM 583 O O . PHE A 1 75 ? 42.772 6.512 -56.172 1.00 91.56 75 PHE A O 1
ATOM 590 N N . ALA A 1 76 ? 42.588 6.688 -58.391 1.00 89.25 76 ALA A N 1
ATOM 591 C CA . ALA A 1 76 ? 41.265 6.071 -58.442 1.00 89.25 76 ALA A CA 1
ATOM 592 C C . ALA A 1 76 ? 41.288 4.627 -57.912 1.00 89.25 76 ALA A C 1
ATOM 594 O O . ALA A 1 76 ? 40.360 4.206 -57.224 1.00 89.25 76 ALA A O 1
ATOM 595 N N . GLN A 1 77 ? 42.365 3.884 -58.184 1.00 90.75 77 GLN A N 1
ATOM 596 C CA . GLN A 1 77 ? 42.567 2.545 -57.641 1.00 90.75 77 GLN A CA 1
ATOM 597 C C . GLN A 1 77 ? 42.753 2.569 -56.116 1.00 90.75 77 GLN A C 1
ATOM 599 O O . GLN A 1 77 ? 42.183 1.727 -55.429 1.00 90.75 77 GLN A O 1
ATOM 604 N N . LYS A 1 78 ? 43.463 3.566 -55.573 1.00 89.31 78 LYS A N 1
ATOM 605 C CA . LYS A 1 78 ? 43.587 3.778 -54.121 1.00 89.31 78 LYS A CA 1
ATOM 606 C C . LYS A 1 78 ? 42.242 4.080 -53.461 1.00 89.31 78 LYS A C 1
ATOM 608 O O . LYS A 1 78 ? 41.905 3.423 -52.481 1.00 89.31 78 LYS A O 1
ATOM 613 N N . ILE A 1 79 ? 41.430 4.960 -54.053 1.00 89.81 79 ILE A N 1
ATOM 614 C CA . ILE A 1 79 ? 40.058 5.221 -53.584 1.00 89.81 79 ILE A CA 1
ATOM 615 C C . ILE A 1 79 ? 39.208 3.943 -53.626 1.00 89.81 79 ILE A C 1
ATOM 617 O O . ILE A 1 79 ? 38.465 3.672 -52.686 1.00 89.81 79 ILE A O 1
ATOM 621 N N . ALA A 1 80 ? 39.314 3.144 -54.693 1.00 88.44 80 ALA A N 1
ATOM 622 C CA . ALA A 1 80 ? 38.575 1.886 -54.825 1.00 88.44 80 ALA A CA 1
ATOM 623 C C . ALA A 1 80 ? 39.003 0.824 -53.793 1.00 88.44 80 ALA A C 1
ATOM 625 O O . ALA A 1 80 ? 38.185 0.006 -53.382 1.00 88.44 80 ALA A O 1
ATOM 626 N N . GLU A 1 81 ? 40.264 0.854 -53.354 1.00 90.19 81 GLU A N 1
ATOM 627 C CA . GLU A 1 81 ? 40.795 0.053 -52.241 1.00 90.19 81 GLU A CA 1
ATOM 628 C C . GLU A 1 81 ? 40.398 0.612 -50.857 1.00 90.19 81 GLU A C 1
ATOM 630 O O . GLU A 1 81 ? 40.737 0.007 -49.841 1.00 90.19 81 GLU A O 1
ATOM 635 N N . GLY A 1 82 ? 39.692 1.749 -50.806 1.00 88.44 82 GLY A N 1
ATOM 636 C CA . GLY A 1 82 ? 39.269 2.422 -49.576 1.00 88.44 82 GLY A CA 1
ATOM 637 C C . GLY A 1 82 ? 40.303 3.388 -48.993 1.00 88.44 82 GLY A C 1
ATOM 638 O O . GLY A 1 82 ? 40.078 3.939 -47.920 1.00 88.44 82 GLY A O 1
ATOM 639 N N . ASP A 1 83 ? 41.430 3.631 -49.662 1.00 90.88 83 ASP A N 1
ATOM 640 C CA . ASP A 1 83 ? 42.451 4.565 -49.189 1.00 90.88 83 ASP A CA 1
ATOM 641 C C . ASP A 1 83 ? 42.132 6.002 -49.622 1.00 90.88 83 ASP A C 1
ATOM 643 O O . ASP A 1 83 ? 42.277 6.362 -50.792 1.00 90.88 83 ASP A O 1
ATOM 647 N N . LEU A 1 84 ? 41.675 6.820 -48.670 1.00 90.00 84 LEU A N 1
ATOM 648 C CA . LEU A 1 84 ? 41.317 8.225 -48.878 1.00 90.00 84 LEU A CA 1
ATOM 649 C C . LEU A 1 84 ? 42.397 9.181 -48.359 1.00 90.00 84 LEU A C 1
ATOM 651 O O . LEU A 1 84 ? 42.149 10.381 -48.274 1.00 90.00 84 LEU A O 1
ATOM 655 N N . THR A 1 85 ? 43.580 8.679 -47.992 1.00 89.25 85 THR A N 1
ATOM 656 C CA . THR A 1 85 ? 44.646 9.497 -47.385 1.00 89.25 85 THR A CA 1
ATOM 657 C C . THR A 1 85 ? 45.559 10.171 -48.409 1.00 89.25 85 THR A C 1
ATOM 659 O O . THR A 1 85 ? 46.122 11.230 -48.135 1.00 89.25 85 THR A O 1
ATOM 662 N N . GLU A 1 86 ? 45.657 9.591 -49.604 1.00 88.75 86 GLU A N 1
ATOM 663 C CA . GLU A 1 86 ? 46.493 10.061 -50.712 1.00 88.75 86 GLU A CA 1
ATOM 664 C C . GLU A 1 86 ? 45.870 11.261 -51.437 1.00 88.75 86 GLU A C 1
ATOM 666 O O . GLU A 1 86 ? 44.659 11.474 -51.384 1.00 88.75 86 GLU A O 1
ATOM 671 N N . ARG A 1 87 ? 46.674 12.044 -52.162 1.00 89.56 87 ARG A N 1
ATOM 672 C CA . ARG A 1 87 ? 46.199 13.125 -53.047 1.00 89.56 87 ARG A CA 1
ATOM 673 C C . ARG A 1 87 ? 47.018 13.156 -54.330 1.00 89.56 87 ARG A C 1
ATOM 675 O O . ARG A 1 87 ? 48.204 12.842 -54.326 1.00 89.56 87 ARG A O 1
ATOM 682 N N . ILE A 1 88 ? 46.391 13.561 -55.432 1.00 90.88 88 ILE A N 1
ATOM 683 C CA . ILE A 1 88 ? 47.091 13.784 -56.697 1.00 90.88 88 ILE A CA 1
ATOM 684 C C . ILE A 1 88 ? 47.795 15.142 -56.634 1.00 90.88 88 ILE A C 1
ATOM 686 O O . ILE A 1 88 ? 47.128 16.178 -56.624 1.00 90.88 88 ILE A O 1
ATOM 690 N N . ASP A 1 89 ? 49.126 15.137 -56.631 1.00 86.19 89 ASP A N 1
ATOM 691 C CA . ASP A 1 89 ? 49.947 16.340 -56.786 1.00 86.19 89 ASP A CA 1
ATOM 692 C C . ASP A 1 89 ? 50.312 16.532 -58.268 1.00 86.19 89 ASP A C 1
ATOM 694 O O . ASP A 1 89 ? 51.200 15.869 -58.808 1.00 86.19 89 ASP A O 1
ATOM 698 N N . LEU A 1 90 ? 49.547 17.384 -58.954 1.00 86.81 90 LEU A N 1
ATOM 699 C CA . LEU A 1 90 ? 49.731 17.727 -60.365 1.00 86.81 90 LEU A CA 1
ATOM 700 C C . LEU A 1 90 ? 49.688 19.247 -60.536 1.00 86.81 90 LEU A C 1
ATOM 702 O O . LEU A 1 90 ? 48.630 19.869 -60.432 1.00 86.81 90 LEU A O 1
ATOM 706 N N . ASP A 1 91 ? 50.839 19.828 -60.867 1.00 80.94 91 ASP A N 1
ATOM 707 C CA . ASP A 1 91 ? 50.991 21.246 -61.204 1.00 80.94 91 ASP A CA 1
ATOM 708 C C . ASP A 1 91 ? 50.753 21.468 -62.712 1.00 80.94 91 ASP A C 1
ATOM 710 O O . ASP A 1 91 ? 51.666 21.752 -63.489 1.00 80.94 91 ASP A O 1
ATOM 714 N N . GLN A 1 92 ? 49.519 21.211 -63.157 1.00 83.44 92 GLN A N 1
ATOM 715 C CA . GLN A 1 92 ? 49.045 21.470 -64.521 1.00 83.44 92 GLN A CA 1
ATOM 716 C C . GLN A 1 92 ? 47.794 22.358 -64.482 1.00 83.44 92 GLN A C 1
ATOM 718 O O . GLN A 1 92 ? 46.931 22.212 -63.614 1.00 83.44 92 GLN A O 1
ATOM 723 N N . GLU A 1 93 ? 47.687 23.283 -65.436 1.00 84.81 93 GLU A N 1
ATOM 724 C CA . GLU A 1 93 ? 46.542 24.202 -65.570 1.00 84.81 93 GLU A CA 1
ATOM 725 C C . GLU A 1 93 ? 45.584 23.817 -66.715 1.00 84.81 93 GLU A C 1
ATOM 727 O O . GLU A 1 93 ? 44.682 24.580 -67.052 1.00 84.81 93 GLU A O 1
ATOM 732 N N . ASP A 1 94 ? 45.768 22.636 -67.308 1.00 86.88 94 ASP A N 1
ATOM 733 C CA . ASP A 1 94 ? 44.916 22.084 -68.365 1.00 86.88 94 ASP A CA 1
ATOM 734 C C . ASP A 1 94 ? 43.748 21.241 -67.804 1.00 86.88 94 ASP A C 1
ATOM 736 O O . ASP A 1 94 ? 43.503 21.176 -66.593 1.00 86.88 94 ASP A O 1
ATOM 740 N N . GLU A 1 95 ? 42.988 20.589 -68.688 1.00 88.50 95 GLU A N 1
ATOM 741 C CA . GLU A 1 95 ? 41.843 19.753 -68.320 1.00 88.50 95 GLU A CA 1
ATOM 742 C C . GLU A 1 95 ? 42.223 18.582 -67.398 1.00 88.50 95 GLU A C 1
ATOM 744 O O . GLU A 1 95 ? 41.399 18.160 -66.581 1.00 88.50 95 GLU A O 1
ATOM 749 N N . LEU A 1 96 ? 43.455 18.064 -67.489 1.00 87.94 96 LEU A N 1
ATOM 750 C CA . LEU A 1 96 ? 43.940 16.983 -66.627 1.00 87.94 96 LEU A CA 1
ATOM 751 C C . LEU A 1 96 ? 44.270 17.506 -65.227 1.00 87.94 96 LEU A C 1
ATOM 753 O O . LEU A 1 96 ? 43.929 16.854 -64.237 1.00 87.94 96 LEU A O 1
ATOM 757 N N . GLY A 1 97 ? 44.843 18.707 -65.132 1.00 87.12 97 GLY A N 1
ATOM 758 C CA . GLY A 1 97 ? 45.008 19.416 -63.863 1.00 87.12 97 GLY A CA 1
ATOM 759 C C . GLY A 1 97 ? 43.675 19.739 -63.178 1.00 87.12 97 GLY A C 1
ATOM 760 O O . GLY A 1 97 ? 43.530 19.559 -61.965 1.00 87.12 97 GLY A O 1
ATOM 761 N N . LEU A 1 98 ? 42.658 20.155 -63.944 1.00 89.06 98 LEU A N 1
ATOM 762 C CA . LEU A 1 98 ? 41.303 20.363 -63.420 1.00 89.06 98 LEU A CA 1
ATOM 763 C C . LEU A 1 98 ? 40.670 19.047 -62.940 1.00 89.06 98 LEU A C 1
ATOM 765 O O . LEU A 1 98 ? 40.103 19.011 -61.848 1.00 89.06 98 LEU A O 1
ATOM 769 N N . LEU A 1 99 ? 40.811 17.962 -63.709 1.00 89.25 99 LEU A N 1
ATOM 770 C CA . LEU A 1 99 ? 40.348 16.629 -63.319 1.00 89.25 99 LEU A CA 1
ATOM 771 C C . LEU A 1 99 ? 41.007 16.161 -62.015 1.00 89.25 99 LEU A C 1
ATOM 773 O O . LEU A 1 99 ? 40.310 15.684 -61.123 1.00 89.25 99 LEU A O 1
ATOM 777 N N . ALA A 1 100 ? 42.323 16.338 -61.873 1.00 89.38 100 ALA A N 1
ATOM 778 C CA . ALA A 1 100 ? 43.059 15.993 -60.659 1.00 89.38 100 ALA A CA 1
ATOM 779 C C . ALA A 1 100 ? 42.545 16.765 -59.434 1.00 89.38 100 ALA A C 1
ATOM 781 O O . ALA A 1 100 ? 42.283 16.168 -58.389 1.00 89.38 100 ALA A O 1
ATOM 782 N N . LYS A 1 101 ? 42.304 18.076 -59.578 1.00 90.75 101 LYS A N 1
ATOM 783 C CA . LYS A 1 101 ? 41.688 18.906 -58.528 1.00 90.75 101 LYS A CA 1
ATOM 784 C C . LYS A 1 101 ? 40.282 18.422 -58.166 1.00 90.75 101 LYS A C 1
ATOM 786 O O . LYS A 1 101 ? 39.968 18.316 -56.983 1.00 90.75 101 LYS A O 1
ATOM 791 N N . SER A 1 102 ? 39.443 18.094 -59.151 1.00 91.38 102 SER A N 1
ATOM 792 C CA . SER A 1 102 ? 38.096 17.560 -58.905 1.00 91.38 102 SER A CA 1
ATOM 793 C C . SER A 1 102 ? 38.115 16.182 -58.233 1.00 91.38 102 SER A C 1
ATOM 795 O O . SER A 1 102 ? 37.296 15.930 -57.351 1.00 91.38 102 SER A O 1
ATOM 797 N N . LEU A 1 103 ? 39.056 15.307 -58.597 1.00 90.88 103 LEU A N 1
ATOM 798 C CA . LEU A 1 103 ? 39.260 14.007 -57.953 1.00 90.88 103 LEU A CA 1
ATOM 799 C C . LEU A 1 103 ? 39.724 14.160 -56.497 1.00 90.88 103 LEU A C 1
ATOM 801 O O . LEU A 1 103 ? 39.169 13.503 -55.618 1.00 90.88 103 LEU A O 1
ATOM 805 N N . ASN A 1 104 ? 40.661 15.074 -56.223 1.00 91.25 104 ASN A N 1
ATOM 806 C CA . ASN A 1 104 ? 41.065 15.414 -54.855 1.00 91.25 104 ASN A CA 1
ATOM 807 C C . ASN A 1 104 ? 39.881 15.946 -54.036 1.00 91.25 104 ASN A C 1
ATOM 809 O O . ASN A 1 104 ? 39.657 15.493 -52.920 1.00 91.25 104 ASN A O 1
ATOM 813 N N . GLN A 1 105 ? 39.068 16.840 -54.609 1.00 91.88 105 GLN A N 1
ATOM 814 C CA . GLN A 1 105 ? 37.873 17.358 -53.940 1.00 91.88 105 GLN A CA 1
ATOM 815 C C . GLN A 1 105 ? 36.835 16.256 -53.658 1.00 91.88 105 GLN A C 1
ATOM 817 O O . GLN A 1 105 ? 36.172 16.274 -52.619 1.00 91.88 105 GLN A O 1
ATOM 822 N N . ALA A 1 106 ? 36.671 15.290 -54.567 1.00 90.94 106 ALA A N 1
ATOM 823 C CA . ALA A 1 106 ? 35.799 14.139 -54.347 1.00 90.94 106 ALA A CA 1
ATOM 824 C C . ALA A 1 106 ? 36.309 13.255 -53.196 1.00 90.94 106 ALA A C 1
ATOM 826 O O . ALA A 1 106 ? 35.511 12.851 -52.348 1.00 90.94 106 ALA A O 1
ATOM 827 N N . ALA A 1 107 ? 37.623 13.017 -53.128 1.00 90.44 107 ALA A N 1
ATOM 828 C CA . ALA A 1 107 ? 38.250 12.295 -52.024 1.00 90.44 107 ALA A CA 1
ATOM 829 C C . ALA A 1 107 ? 38.108 13.039 -50.689 1.00 90.44 107 ALA A C 1
ATOM 831 O O . ALA A 1 107 ? 37.690 12.424 -49.714 1.00 90.44 107 ALA A O 1
ATOM 832 N N . ASP A 1 108 ? 38.334 14.358 -50.658 1.00 90.69 108 ASP A N 1
ATOM 833 C CA . ASP A 1 108 ? 38.132 15.191 -49.463 1.00 90.69 108 ASP A CA 1
ATOM 834 C C . ASP A 1 108 ? 36.693 15.087 -48.935 1.00 90.69 108 ASP A C 1
ATOM 836 O O . ASP A 1 108 ? 36.455 14.968 -47.731 1.00 90.69 108 ASP A O 1
ATOM 840 N N . ASN A 1 109 ? 35.706 15.135 -49.834 1.00 91.44 109 ASN A N 1
ATOM 841 C CA . ASN A 1 109 ? 34.299 15.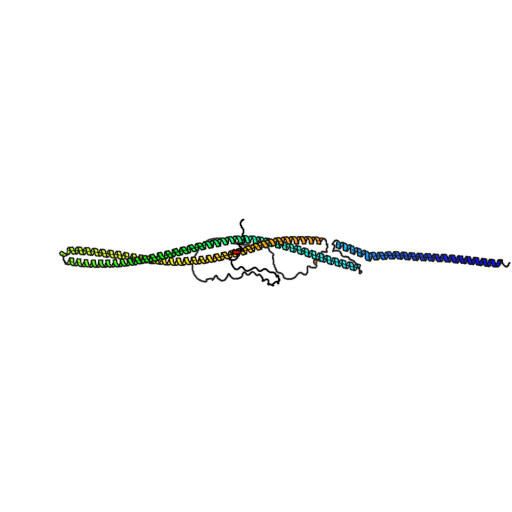019 -49.460 1.00 91.44 109 ASN A CA 1
ATOM 842 C C . ASN A 1 109 ? 33.967 13.619 -48.932 1.00 91.44 109 ASN A C 1
ATOM 844 O O . ASN A 1 109 ? 33.256 13.504 -47.933 1.00 91.44 109 ASN A O 1
ATOM 848 N N . LEU A 1 110 ? 34.482 12.566 -49.572 1.00 91.31 110 LEU A N 1
ATOM 849 C CA . LEU A 1 110 ? 34.270 11.192 -49.125 1.00 91.31 110 LEU A CA 1
ATOM 850 C C . LEU A 1 110 ? 34.940 10.939 -47.768 1.00 91.31 110 LEU A C 1
ATOM 852 O O . LEU A 1 110 ? 34.304 10.391 -46.874 1.00 91.31 110 LEU A O 1
ATOM 856 N N . GLU A 1 111 ? 36.167 11.420 -47.569 1.00 90.69 111 GLU A N 1
ATOM 857 C CA . GLU A 1 111 ? 36.886 11.334 -46.295 1.00 90.69 111 GLU A CA 1
ATOM 858 C C . GLU A 1 111 ? 36.116 12.035 -45.169 1.00 90.69 111 GLU A C 1
ATOM 860 O O . GLU A 1 111 ? 35.940 11.467 -44.089 1.00 90.69 111 GLU A O 1
ATOM 865 N N . ARG A 1 112 ? 35.576 13.236 -45.420 1.00 91.00 112 ARG A N 1
ATOM 866 C CA . ARG A 1 112 ? 34.729 13.955 -44.452 1.00 91.00 112 ARG A CA 1
ATOM 867 C C . ARG A 1 112 ? 33.442 13.204 -44.121 1.00 91.00 112 ARG A C 1
ATOM 869 O O . ARG A 1 112 ? 33.037 13.187 -42.956 1.00 91.00 112 ARG A O 1
ATOM 876 N N . LEU A 1 113 ? 32.793 12.600 -45.118 1.00 91.12 113 LEU A N 1
ATOM 877 C CA . LEU A 1 113 ? 31.586 11.796 -44.912 1.00 91.12 113 LEU A CA 1
ATOM 878 C C . LEU A 1 113 ? 31.892 10.556 -44.066 1.00 91.12 113 LEU A C 1
ATOM 880 O O . LEU A 1 113 ? 31.225 10.347 -43.056 1.00 91.12 113 LEU A O 1
ATOM 884 N N . ILE A 1 114 ? 32.931 9.792 -44.412 1.00 92.31 114 ILE A N 1
ATOM 885 C CA . ILE A 1 114 ? 33.356 8.602 -43.659 1.00 92.31 114 ILE A CA 1
ATOM 886 C C . ILE A 1 114 ? 33.769 8.971 -42.229 1.00 92.31 114 ILE A C 1
ATOM 888 O O . ILE A 1 114 ? 33.344 8.316 -41.280 1.00 92.31 114 ILE A O 1
ATOM 892 N N . SER A 1 115 ? 34.513 10.065 -42.047 1.00 90.88 115 SER A N 1
ATOM 893 C CA . SER A 1 115 ? 34.886 10.574 -40.719 1.00 90.88 115 SER A CA 1
ATOM 894 C C . SER A 1 115 ? 33.657 10.929 -39.878 1.00 90.88 115 SER A C 1
ATOM 896 O O . SER A 1 115 ? 33.580 10.578 -38.700 1.00 90.88 115 SER A O 1
ATOM 898 N N . SER A 1 116 ? 32.665 11.587 -40.486 1.00 90.88 116 SER A N 1
ATOM 899 C CA . SER A 1 116 ? 31.412 11.948 -39.812 1.00 90.88 116 SER A CA 1
ATOM 900 C C . SER A 1 116 ? 30.605 10.708 -39.423 1.00 90.88 116 SER A C 1
ATOM 902 O O . SER A 1 116 ? 30.109 10.633 -38.302 1.00 90.88 116 SER A O 1
ATOM 904 N N . VAL A 1 117 ? 30.522 9.709 -40.309 1.00 92.44 117 VAL A N 1
ATOM 905 C CA . VAL A 1 117 ? 29.855 8.429 -40.027 1.00 92.44 117 VAL A CA 1
ATOM 906 C C . VAL A 1 117 ? 30.564 7.683 -38.896 1.00 92.44 117 VAL A C 1
ATOM 908 O O . VAL A 1 117 ? 29.901 7.231 -37.968 1.00 92.44 117 VAL A O 1
ATOM 911 N N . ASN A 1 118 ? 31.897 7.607 -38.909 1.00 89.94 118 ASN A N 1
ATOM 912 C CA . ASN A 1 118 ? 32.670 6.958 -37.848 1.00 89.94 118 ASN A CA 1
ATOM 913 C C . ASN A 1 118 ? 32.443 7.642 -36.485 1.00 89.94 118 ASN A C 1
ATOM 915 O O . ASN A 1 118 ? 32.194 6.975 -35.479 1.00 89.94 118 ASN A O 1
ATOM 919 N N . LEU A 1 119 ? 32.426 8.980 -36.448 1.00 91.06 119 LEU A N 1
ATOM 920 C CA . LEU A 1 119 ? 32.074 9.733 -35.241 1.00 91.06 119 LEU A CA 1
ATOM 921 C C . LEU A 1 119 ? 30.645 9.416 -34.765 1.00 91.06 119 LEU A C 1
ATOM 923 O O . LEU A 1 119 ? 30.441 9.142 -33.582 1.00 91.06 119 LEU A O 1
ATOM 927 N N . SER A 1 120 ? 29.663 9.404 -35.671 1.00 92.69 120 SER A N 1
ATOM 928 C CA . SER A 1 120 ? 28.273 9.050 -35.357 1.00 92.69 120 SER A CA 1
ATOM 929 C C . SER A 1 120 ? 28.129 7.623 -34.822 1.00 92.69 120 SER A C 1
ATOM 931 O O . SER A 1 120 ? 27.392 7.422 -33.862 1.00 92.69 120 SER A O 1
ATOM 933 N N . VAL A 1 121 ? 28.854 6.647 -35.378 1.00 93.44 121 VAL A N 1
ATOM 934 C CA . VAL A 1 121 ? 28.845 5.248 -34.912 1.00 93.44 121 VAL A CA 1
ATOM 935 C C . VAL A 1 121 ? 29.469 5.116 -33.519 1.00 93.44 121 VAL A C 1
ATOM 937 O O . VAL A 1 121 ? 28.929 4.406 -32.668 1.00 93.44 121 VAL A O 1
ATOM 940 N N . ASN A 1 122 ? 30.566 5.828 -33.236 1.00 90.56 122 ASN A N 1
ATOM 941 C CA . ASN A 1 122 ? 31.148 5.840 -31.889 1.00 90.56 122 ASN A CA 1
ATOM 942 C C . ASN A 1 122 ? 30.193 6.490 -30.871 1.00 90.56 122 ASN A C 1
ATOM 944 O O . ASN A 1 122 ? 30.008 5.948 -29.782 1.00 90.56 122 ASN A O 1
ATOM 948 N N . ASN A 1 123 ? 29.523 7.588 -31.238 1.00 93.00 123 ASN A N 1
ATOM 949 C CA . ASN A 1 123 ? 28.495 8.210 -30.399 1.00 93.00 123 ASN A CA 1
ATOM 950 C C . ASN A 1 123 ? 27.297 7.280 -30.163 1.00 93.00 123 ASN A C 1
ATOM 952 O O . ASN A 1 123 ? 26.824 7.178 -29.034 1.00 93.00 123 ASN A O 1
ATOM 956 N N . LEU A 1 124 ? 26.841 6.568 -31.198 1.00 92.94 124 LEU A N 1
ATOM 957 C CA . LEU A 1 124 ? 25.774 5.573 -31.087 1.00 92.94 124 LEU A CA 1
ATOM 958 C C . LEU A 1 124 ? 26.165 4.446 -30.124 1.00 92.94 124 LEU A C 1
ATOM 960 O O . LEU A 1 124 ? 25.382 4.088 -29.254 1.00 92.94 124 LEU A O 1
ATOM 964 N N . THR A 1 125 ? 27.395 3.936 -30.226 1.00 92.31 125 THR A N 1
ATOM 965 C CA . THR A 1 125 ? 27.905 2.878 -29.336 1.00 92.31 125 THR A CA 1
ATOM 966 C C . THR A 1 125 ? 27.908 3.326 -27.870 1.00 92.31 125 THR A C 1
ATOM 968 O O . THR A 1 125 ? 27.498 2.569 -26.988 1.00 92.31 125 THR A O 1
ATOM 971 N N . MET A 1 126 ? 28.335 4.567 -27.599 1.00 93.94 126 MET A N 1
ATOM 972 C CA . MET A 1 126 ? 28.279 5.138 -26.247 1.00 93.94 126 MET A CA 1
ATOM 973 C C . MET A 1 126 ? 26.833 5.271 -25.758 1.00 93.94 126 MET A C 1
ATOM 975 O O . MET A 1 126 ? 26.522 4.800 -24.669 1.00 93.94 126 MET A O 1
ATOM 979 N N . ALA A 1 127 ? 25.936 5.823 -26.582 1.00 95.06 127 ALA A N 1
ATOM 980 C CA . ALA A 1 127 ? 24.526 5.983 -26.228 1.00 95.06 127 ALA A CA 1
ATOM 981 C C . ALA A 1 127 ? 23.841 4.640 -25.922 1.00 95.06 127 ALA A C 1
ATOM 983 O O . ALA A 1 127 ? 23.106 4.536 -24.946 1.00 95.06 127 ALA A O 1
ATOM 984 N N . VAL A 1 128 ? 24.115 3.594 -26.706 1.00 95.19 128 VAL A N 1
ATOM 985 C CA . VAL A 1 128 ? 23.581 2.244 -26.463 1.00 95.19 128 VAL A CA 1
ATOM 986 C C . VAL A 1 128 ? 24.122 1.649 -25.159 1.00 95.19 128 VAL A C 1
ATOM 988 O O . VAL A 1 128 ? 23.374 1.016 -24.417 1.00 95.19 128 VAL A O 1
ATOM 991 N N . THR A 1 129 ? 25.394 1.893 -24.831 1.00 93.25 129 THR A N 1
ATOM 992 C CA . THR A 1 129 ? 25.981 1.464 -23.549 1.00 93.25 129 THR A CA 1
ATOM 993 C C . THR A 1 129 ? 25.296 2.157 -22.366 1.00 93.25 129 THR A C 1
ATOM 995 O O . THR A 1 129 ? 24.965 1.505 -21.374 1.00 93.25 129 THR A O 1
ATOM 998 N N . ASP A 1 130 ? 25.025 3.459 -22.484 1.00 95.31 130 ASP A N 1
ATOM 999 C CA . ASP A 1 130 ? 24.299 4.223 -21.465 1.00 95.31 130 ASP A CA 1
ATOM 1000 C C . ASP A 1 130 ? 22.852 3.734 -21.311 1.00 95.31 130 ASP A C 1
ATOM 1002 O O . ASP A 1 130 ? 22.377 3.578 -20.184 1.00 95.31 130 ASP A O 1
ATOM 1006 N N . ILE A 1 131 ? 22.166 3.429 -22.422 1.00 95.25 131 ILE A N 1
ATOM 1007 C CA . ILE A 1 131 ? 20.815 2.845 -22.405 1.00 95.25 131 ILE A CA 1
ATOM 1008 C C . ILE A 1 131 ? 20.836 1.484 -21.708 1.00 95.25 131 ILE A C 1
ATOM 1010 O O . ILE A 1 131 ? 20.019 1.256 -20.822 1.00 95.25 131 ILE A O 1
ATOM 1014 N N . SER A 1 132 ? 21.779 0.604 -22.048 1.00 93.88 132 SER A N 1
ATOM 1015 C CA . SER A 1 132 ? 21.913 -0.722 -21.432 1.00 93.88 132 SER A CA 1
ATOM 1016 C C . SER A 1 132 ? 22.123 -0.624 -19.914 1.00 93.88 132 SER A C 1
ATOM 1018 O O . SER A 1 132 ? 21.414 -1.268 -19.138 1.00 93.88 132 SER A O 1
ATOM 1020 N N . SER A 1 133 ? 23.019 0.265 -19.474 1.00 94.50 133 SER A N 1
ATOM 1021 C CA . SER A 1 133 ? 23.263 0.541 -18.052 1.00 94.50 133 SER A CA 1
ATOM 1022 C C . SER A 1 133 ? 22.018 1.097 -17.345 1.00 94.50 133 SER A C 1
ATOM 1024 O O . SER A 1 133 ? 21.636 0.632 -16.266 1.00 94.50 133 SER A O 1
ATOM 1026 N N . GLY A 1 134 ? 21.333 2.059 -17.974 1.00 96.88 134 GLY A N 1
ATOM 1027 C CA . GLY A 1 134 ? 20.077 2.619 -17.473 1.00 96.88 134 GLY A CA 1
ATOM 1028 C C . GLY A 1 134 ? 18.964 1.574 -17.373 1.00 96.88 134 GLY A C 1
ATOM 1029 O O . GLY A 1 134 ? 18.245 1.532 -16.374 1.00 96.88 134 GLY A O 1
ATOM 1030 N N . ASN A 1 135 ? 18.867 0.686 -18.359 1.00 96.31 135 ASN A N 1
ATOM 1031 C CA . ASN A 1 135 ? 17.899 -0.400 -18.392 1.00 96.31 135 ASN A CA 1
ATOM 1032 C C . ASN A 1 135 ? 18.170 -1.444 -17.299 1.00 96.31 135 ASN A C 1
ATOM 1034 O O . ASN A 1 135 ? 17.242 -1.912 -16.646 1.00 96.31 135 ASN A O 1
ATOM 1038 N N . GLN A 1 136 ? 19.440 -1.749 -17.015 1.00 94.19 136 GLN A N 1
ATOM 1039 C CA . GLN A 1 136 ? 19.802 -2.623 -15.898 1.00 94.19 136 GLN A CA 1
ATOM 1040 C C . GLN A 1 136 ? 19.437 -2.003 -14.540 1.00 94.19 136 GLN A C 1
ATOM 1042 O O . GLN A 1 136 ? 18.942 -2.702 -13.654 1.00 94.19 136 GLN A O 1
ATOM 1047 N N . ASN A 1 137 ? 19.604 -0.686 -14.376 1.00 96.69 137 ASN A N 1
ATOM 1048 C CA . ASN A 1 137 ? 19.118 0.008 -13.181 1.00 96.69 137 ASN A CA 1
ATOM 1049 C C . ASN A 1 137 ? 17.584 -0.036 -13.070 1.00 96.69 137 ASN A C 1
ATOM 1051 O O . ASN A 1 137 ? 17.054 -0.268 -11.982 1.00 96.69 137 ASN A O 1
ATOM 1055 N N . LEU A 1 138 ? 16.872 0.154 -14.185 1.00 96.69 138 LEU A N 1
ATOM 1056 C CA . LEU A 1 138 ? 15.415 0.049 -14.225 1.00 96.69 138 LEU A CA 1
ATOM 1057 C C . LEU A 1 138 ? 14.939 -1.369 -13.875 1.00 96.69 138 LEU A C 1
ATOM 1059 O O . LEU A 1 138 ? 14.006 -1.513 -13.087 1.00 96.69 138 LEU A O 1
ATOM 1063 N N . SER A 1 139 ? 15.614 -2.401 -14.384 1.00 96.62 139 SER A N 1
ATOM 1064 C CA . SER A 1 139 ? 15.365 -3.810 -14.050 1.00 96.62 139 SER A CA 1
ATOM 1065 C C . SER A 1 139 ? 15.484 -4.069 -12.547 1.00 96.62 139 SER A C 1
ATOM 1067 O O . SER A 1 139 ? 14.572 -4.626 -11.928 1.00 96.62 139 SER A O 1
ATOM 1069 N N . GLN A 1 140 ? 16.570 -3.586 -11.932 1.00 97.00 140 GLN A N 1
ATOM 1070 C CA . GLN A 1 140 ? 16.783 -3.711 -10.492 1.00 97.00 140 GLN A CA 1
ATOM 1071 C C . GLN A 1 140 ? 15.657 -3.031 -9.705 1.00 97.00 140 GLN A C 1
ATOM 1073 O O . GLN A 1 140 ? 15.047 -3.658 -8.843 1.00 97.00 140 GLN A O 1
ATOM 1078 N N . ARG A 1 141 ? 15.332 -1.775 -10.034 1.00 96.88 141 ARG A N 1
ATOM 1079 C CA . ARG A 1 141 ? 14.259 -1.026 -9.360 1.00 96.88 141 ARG A CA 1
ATOM 1080 C C . ARG A 1 141 ? 12.888 -1.674 -9.537 1.00 96.88 141 ARG A C 1
ATOM 1082 O O . ARG A 1 141 ? 12.094 -1.656 -8.607 1.00 96.88 141 ARG A O 1
ATOM 1089 N N . THR A 1 142 ? 12.618 -2.258 -10.703 1.00 96.81 142 THR A N 1
ATOM 1090 C CA . THR A 1 142 ? 11.370 -2.990 -10.975 1.00 96.81 142 THR A CA 1
ATOM 1091 C C . THR A 1 142 ? 11.277 -4.245 -10.105 1.00 96.81 142 THR A C 1
ATOM 1093 O O . THR A 1 142 ? 10.225 -4.527 -9.543 1.00 96.81 142 THR A O 1
ATOM 1096 N N . THR A 1 143 ? 12.393 -4.952 -9.909 1.00 95.19 143 THR A N 1
ATOM 1097 C CA . THR A 1 143 ? 12.466 -6.125 -9.021 1.00 95.19 143 THR A CA 1
ATOM 1098 C C . THR A 1 143 ? 12.299 -5.738 -7.545 1.00 95.19 143 THR A C 1
ATOM 1100 O O . THR A 1 143 ? 11.556 -6.384 -6.811 1.00 95.19 143 THR A O 1
ATOM 1103 N N . GLU A 1 144 ? 12.947 -4.656 -7.104 1.00 96.06 144 GLU A N 1
ATOM 1104 C CA . GLU A 1 144 ? 12.782 -4.105 -5.748 1.00 96.06 144 GLU A CA 1
ATOM 1105 C C . GLU A 1 144 ? 11.336 -3.648 -5.496 1.00 96.06 144 GLU A C 1
ATOM 1107 O O . GLU A 1 144 ? 10.779 -3.880 -4.419 1.00 96.06 144 GLU A O 1
ATOM 1112 N N . GLN A 1 145 ? 10.704 -3.038 -6.503 1.00 95.06 145 GLN A N 1
ATOM 1113 C CA . GLN A 1 145 ? 9.304 -2.630 -6.453 1.00 95.06 145 GLN A CA 1
ATOM 1114 C C . GLN A 1 145 ? 8.367 -3.838 -6.353 1.00 95.06 145 GLN A C 1
ATOM 1116 O O . GLN A 1 145 ? 7.466 -3.813 -5.521 1.00 95.06 145 GLN A O 1
ATOM 1121 N N . ALA A 1 146 ? 8.603 -4.902 -7.126 1.00 95.69 146 ALA A N 1
ATOM 1122 C CA . ALA A 1 146 ? 7.838 -6.145 -7.030 1.00 95.69 146 ALA A CA 1
ATOM 1123 C C . ALA A 1 146 ? 7.915 -6.752 -5.619 1.00 95.69 146 ALA A C 1
ATOM 1125 O O . ALA A 1 146 ? 6.888 -7.057 -5.020 1.00 95.69 146 ALA A O 1
ATOM 1126 N N . SER A 1 147 ? 9.120 -6.830 -5.041 1.00 96.06 147 SER A N 1
ATOM 1127 C CA . SER A 1 147 ? 9.304 -7.315 -3.665 1.00 96.06 147 SER A CA 1
ATOM 1128 C C . SER A 1 147 ? 8.592 -6.434 -2.634 1.00 96.06 147 SER A C 1
ATOM 1130 O O . SER A 1 147 ? 8.033 -6.950 -1.670 1.00 96.06 147 SER A O 1
ATOM 1132 N N . SER A 1 148 ? 8.590 -5.113 -2.834 1.00 95.56 148 SER A N 1
ATOM 1133 C CA . SER A 1 148 ? 7.878 -4.181 -1.950 1.00 95.56 148 SER A CA 1
ATOM 1134 C C . SER A 1 148 ? 6.359 -4.343 -2.065 1.00 95.56 148 SER A C 1
ATOM 1136 O O . SER A 1 148 ? 5.655 -4.243 -1.065 1.00 95.56 148 SER A O 1
ATOM 1138 N N . LEU A 1 149 ? 5.840 -4.606 -3.270 1.00 96.44 149 LEU A N 1
ATOM 1139 C CA . LEU A 1 149 ? 4.417 -4.875 -3.487 1.00 96.44 149 LEU A CA 1
ATOM 1140 C C . LEU A 1 149 ? 3.973 -6.183 -2.827 1.00 96.44 149 LEU A C 1
ATOM 1142 O O . LEU A 1 149 ? 2.880 -6.223 -2.273 1.00 96.44 149 LEU A O 1
ATOM 1146 N N . GLU A 1 150 ? 4.819 -7.214 -2.818 1.00 94.12 150 GLU A N 1
ATOM 1147 C CA . GLU A 1 150 ? 4.546 -8.474 -2.116 1.00 94.12 150 GLU A CA 1
ATOM 1148 C C . GLU A 1 150 ? 4.453 -8.274 -0.591 1.00 94.12 150 GLU A C 1
ATOM 1150 O O . GLU A 1 150 ? 3.525 -8.767 0.055 1.00 94.12 150 GLU A O 1
ATOM 1155 N N . GLU A 1 151 ? 5.353 -7.474 -0.009 1.00 95.94 151 GLU A N 1
ATOM 1156 C CA . GLU A 1 151 ? 5.287 -7.102 1.411 1.00 95.94 151 GLU A CA 1
ATOM 1157 C C . GLU A 1 151 ? 4.033 -6.265 1.721 1.00 95.94 151 GLU A C 1
ATOM 1159 O O . GLU A 1 151 ? 3.329 -6.524 2.701 1.00 95.94 151 GLU A O 1
ATOM 1164 N N . ILE A 1 152 ? 3.694 -5.302 0.856 1.00 95.25 152 ILE A N 1
ATOM 1165 C CA . ILE A 1 152 ? 2.468 -4.507 0.993 1.00 95.25 152 ILE A CA 1
ATOM 1166 C C . ILE A 1 152 ? 1.231 -5.410 0.919 1.00 95.25 152 ILE A C 1
ATOM 1168 O O . ILE A 1 152 ? 0.343 -5.275 1.755 1.00 95.25 152 ILE A O 1
ATOM 1172 N N . ALA A 1 153 ? 1.171 -6.358 -0.015 1.00 93.56 153 ALA A N 1
ATOM 1173 C CA . ALA A 1 153 ? 0.053 -7.291 -0.124 1.00 93.56 153 ALA A CA 1
ATOM 1174 C C . ALA A 1 153 ? -0.126 -8.114 1.163 1.00 93.56 153 ALA A C 1
ATOM 1176 O O . ALA A 1 153 ? -1.228 -8.168 1.707 1.00 93.56 153 ALA A O 1
ATOM 1177 N N . SER A 1 154 ? 0.965 -8.658 1.710 1.00 94.94 154 SER A N 1
ATOM 1178 C CA . SER A 1 154 ? 0.951 -9.387 2.987 1.00 94.94 154 SER A CA 1
ATOM 1179 C C . SER A 1 154 ? 0.446 -8.520 4.151 1.00 94.94 154 SER A C 1
ATOM 1181 O O . SER A 1 154 ? -0.441 -8.921 4.908 1.00 94.94 154 SER A O 1
ATOM 1183 N N . THR A 1 155 ? 0.933 -7.279 4.263 1.00 95.31 155 THR A N 1
ATOM 1184 C CA . THR A 1 155 ? 0.464 -6.353 5.312 1.00 95.31 155 THR A CA 1
ATOM 1185 C C . THR A 1 155 ? -0.999 -5.937 5.131 1.00 95.31 155 THR A C 1
ATOM 1187 O O . THR A 1 155 ? -1.695 -5.712 6.122 1.00 95.31 155 THR A O 1
ATOM 1190 N N . LEU A 1 156 ? -1.505 -5.876 3.895 1.00 95.19 156 LEU A N 1
ATOM 1191 C CA . LEU A 1 156 ? -2.922 -5.630 3.620 1.00 95.19 156 LEU A CA 1
ATOM 1192 C C . LEU A 1 156 ? -3.804 -6.818 4.002 1.00 95.19 156 LEU A C 1
ATOM 1194 O O . LEU A 1 156 ? -4.899 -6.603 4.526 1.00 95.19 156 LEU A O 1
ATOM 1198 N N . GLU A 1 157 ? -3.348 -8.052 3.795 1.00 93.06 157 GLU A N 1
ATOM 1199 C CA . GLU A 1 157 ? -4.052 -9.243 4.280 1.00 93.06 157 GLU A CA 1
ATOM 1200 C C . GLU A 1 157 ? -4.151 -9.239 5.812 1.00 93.06 157 GLU A C 1
ATOM 1202 O O . GLU A 1 157 ? -5.239 -9.429 6.366 1.00 93.06 157 GLU A O 1
ATOM 1207 N N . GLU A 1 158 ? -3.050 -8.936 6.507 1.00 96.00 158 GLU A N 1
ATOM 1208 C CA . GLU A 1 158 ? -3.025 -8.828 7.970 1.00 96.00 158 GLU A CA 1
ATOM 1209 C C . GLU A 1 158 ? -3.918 -7.684 8.483 1.00 96.00 158 GLU A C 1
ATOM 1211 O O . GLU A 1 158 ? -4.694 -7.860 9.434 1.00 96.00 158 GLU A O 1
ATOM 1216 N N . ALA A 1 159 ? -3.876 -6.519 7.829 1.00 95.38 159 ALA A N 1
ATOM 1217 C CA . ALA A 1 159 ? -4.741 -5.388 8.155 1.00 95.38 159 ALA A CA 1
ATOM 1218 C C . ALA A 1 159 ? -6.222 -5.739 7.954 1.00 95.38 159 ALA A C 1
ATOM 1220 O O . ALA A 1 159 ? -7.048 -5.457 8.824 1.00 95.38 159 ALA A O 1
ATOM 1221 N N . THR A 1 160 ? -6.558 -6.416 6.853 1.00 95.12 160 THR A N 1
ATOM 1222 C CA . THR A 1 160 ? -7.922 -6.883 6.563 1.00 95.12 160 THR A CA 1
ATOM 1223 C C . THR A 1 160 ? -8.410 -7.854 7.636 1.00 95.12 160 THR A C 1
ATOM 1225 O O . THR A 1 160 ? -9.531 -7.716 8.134 1.00 95.12 160 THR A O 1
ATOM 1228 N N . ALA A 1 161 ? -7.567 -8.810 8.039 1.00 96.56 161 ALA A N 1
ATOM 1229 C CA . ALA A 1 161 ? -7.884 -9.754 9.106 1.00 96.56 161 ALA A CA 1
ATOM 1230 C C . ALA A 1 161 ? -8.130 -9.038 10.445 1.00 96.56 161 ALA A C 1
ATOM 1232 O O . ALA A 1 161 ? -9.117 -9.320 11.128 1.00 96.56 161 ALA A O 1
ATOM 1233 N N . THR A 1 162 ? -7.289 -8.059 10.785 1.00 96.62 162 THR A N 1
ATOM 1234 C CA . THR A 1 162 ? -7.400 -7.277 12.026 1.00 96.62 162 THR A CA 1
ATOM 1235 C C . THR A 1 162 ? -8.655 -6.402 12.051 1.00 96.62 162 THR A C 1
ATOM 1237 O O . THR A 1 162 ? -9.353 -6.337 13.067 1.00 96.62 162 THR A O 1
ATOM 1240 N N . ILE A 1 163 ? -8.991 -5.756 10.932 1.00 96.94 163 ILE A N 1
ATOM 1241 C CA . ILE A 1 163 ? -10.217 -4.959 10.778 1.00 96.94 163 ILE A CA 1
ATOM 1242 C C . ILE A 1 163 ? -11.448 -5.855 10.919 1.00 96.94 163 ILE A C 1
ATOM 1244 O O . ILE A 1 163 ? -12.372 -5.515 11.658 1.00 96.94 163 ILE A O 1
ATOM 1248 N N . ARG A 1 164 ? -11.443 -7.034 10.287 1.00 94.38 164 ARG A N 1
ATOM 1249 C CA . ARG A 1 164 ? -12.532 -8.010 10.410 1.00 94.38 164 ARG A CA 1
ATOM 1250 C C . ARG A 1 164 ? -12.713 -8.484 11.851 1.00 94.38 164 ARG A C 1
ATOM 1252 O O . ARG A 1 164 ? -13.827 -8.456 12.361 1.00 94.38 164 ARG A O 1
ATOM 1259 N N . GLN A 1 165 ? -11.624 -8.844 12.527 1.00 96.75 165 GLN A N 1
ATOM 1260 C CA . GLN A 1 165 ? -11.666 -9.224 13.938 1.00 96.75 165 GLN A CA 1
ATOM 1261 C C . GLN A 1 165 ? -12.183 -8.076 14.819 1.00 96.75 165 GLN A C 1
ATOM 1263 O O . GLN A 1 165 ? -12.940 -8.302 15.760 1.00 96.75 165 GLN A O 1
ATOM 1268 N N . THR A 1 166 ? -11.811 -6.832 14.511 1.00 96.06 166 THR A N 1
ATOM 1269 C CA . THR A 1 166 ? -12.312 -5.648 15.224 1.00 96.06 166 THR A CA 1
ATOM 1270 C C . THR A 1 166 ? -13.815 -5.465 15.015 1.00 96.06 166 THR A C 1
ATOM 1272 O O . THR A 1 166 ? -14.523 -5.181 15.982 1.00 96.06 166 THR A O 1
ATOM 1275 N N . ALA A 1 167 ? -14.325 -5.683 13.800 1.00 93.56 167 ALA A N 1
ATOM 1276 C CA . ALA A 1 167 ? -15.759 -5.643 13.518 1.00 93.56 167 ALA A CA 1
ATOM 1277 C C . ALA A 1 167 ? -16.522 -6.694 14.341 1.00 93.56 167 ALA A C 1
ATOM 1279 O O . ALA A 1 167 ? -17.487 -6.352 15.027 1.00 93.56 167 ALA A O 1
ATOM 1280 N N . ASP A 1 168 ? -16.041 -7.942 14.344 1.00 94.75 168 ASP A N 1
ATOM 1281 C CA . ASP A 1 168 ? -16.642 -9.043 15.105 1.00 94.75 168 ASP A CA 1
ATOM 1282 C C . ASP A 1 168 ? -16.648 -8.744 16.617 1.00 94.75 168 ASP A C 1
ATOM 1284 O O . ASP A 1 168 ? -17.693 -8.828 17.270 1.00 94.75 168 ASP A O 1
ATOM 1288 N N . ASN A 1 169 ? -15.516 -8.282 17.163 1.00 95.31 169 ASN A N 1
ATOM 1289 C CA . ASN A 1 169 ? -15.398 -7.873 18.568 1.00 95.31 169 ASN A CA 1
ATOM 1290 C C . ASN A 1 169 ? -16.365 -6.736 18.925 1.00 95.31 169 ASN A C 1
ATOM 1292 O O . ASN A 1 169 ? -16.896 -6.684 20.034 1.00 95.31 169 ASN A O 1
ATOM 1296 N N . THR A 1 170 ? -16.592 -5.805 17.999 1.00 95.38 170 THR A N 1
ATOM 1297 C CA . THR A 1 170 ? -17.475 -4.656 18.224 1.00 95.38 170 THR A CA 1
ATOM 1298 C C . THR A 1 170 ? -18.943 -5.091 18.258 1.00 95.38 170 THR A C 1
ATOM 1300 O O . THR A 1 170 ? -19.701 -4.634 19.116 1.00 95.38 170 THR A O 1
ATOM 1303 N N . ILE A 1 171 ? -19.340 -6.041 17.403 1.00 92.69 171 ILE A N 1
ATOM 1304 C CA . ILE A 1 171 ? -20.674 -6.665 17.438 1.00 92.69 171 ILE A CA 1
ATOM 1305 C C . ILE A 1 171 ? -20.896 -7.388 18.774 1.00 92.69 171 ILE A C 1
ATOM 1307 O O . ILE A 1 171 ? -21.941 -7.210 19.411 1.00 92.69 171 ILE A O 1
ATOM 1311 N N . GLU A 1 172 ? -19.914 -8.170 19.228 1.00 95.69 172 GLU A N 1
ATOM 1312 C CA . GLU A 1 172 ? -19.983 -8.865 20.516 1.00 95.69 172 GLU A CA 1
ATOM 1313 C C . GLU A 1 172 ? -20.072 -7.877 21.689 1.00 95.69 172 GLU A C 1
ATOM 1315 O O . GLU A 1 172 ? -20.965 -7.988 22.536 1.00 95.69 172 GLU A O 1
ATOM 1320 N N . ALA A 1 173 ? -19.214 -6.855 21.711 1.00 95.25 173 ALA A N 1
ATOM 1321 C CA . ALA A 1 173 ? -19.217 -5.823 22.743 1.00 95.25 173 ALA A CA 1
ATOM 1322 C C . ALA A 1 173 ? -20.555 -5.065 22.805 1.00 95.25 173 ALA A C 1
ATOM 1324 O O . ALA A 1 173 ? -21.033 -4.737 23.898 1.00 95.25 173 ALA A O 1
ATOM 1325 N N . ASN A 1 174 ? -21.194 -4.820 21.655 1.00 92.56 174 ASN A N 1
ATOM 1326 C CA . ASN A 1 174 ? -22.512 -4.190 21.597 1.00 92.56 174 ASN A CA 1
ATOM 1327 C C . ASN A 1 174 ? -23.585 -5.067 22.262 1.00 92.56 174 ASN A C 1
ATOM 1329 O O . ASN A 1 174 ? -24.368 -4.586 23.082 1.00 92.56 174 ASN A O 1
ATOM 1333 N N . SER A 1 175 ? -23.578 -6.372 21.967 1.00 93.88 175 SER A N 1
ATOM 1334 C CA . SER A 1 175 ? -24.474 -7.357 22.590 1.00 93.88 175 SER A CA 1
ATOM 1335 C C . SER A 1 175 ? -24.286 -7.422 24.113 1.00 93.88 175 SER A C 1
ATOM 1337 O O . SER A 1 175 ? -25.259 -7.373 24.874 1.00 93.88 175 SER A O 1
ATOM 1339 N N . ILE A 1 176 ? -23.033 -7.450 24.583 1.00 94.56 176 ILE A N 1
ATOM 1340 C CA . ILE A 1 176 ? -22.704 -7.444 26.017 1.00 94.56 176 ILE A CA 1
ATOM 1341 C C . ILE A 1 176 ? -23.191 -6.152 26.686 1.00 94.56 176 ILE A C 1
ATOM 1343 O O . ILE A 1 176 ? -23.739 -6.200 27.792 1.00 94.56 176 ILE A O 1
ATOM 1347 N N . SER A 1 177 ? -23.032 -5.005 26.025 1.00 94.69 177 SER A N 1
ATOM 1348 C CA . SER A 1 177 ? -23.471 -3.702 26.540 1.00 94.69 177 SER A CA 1
ATOM 1349 C C . SER A 1 177 ? -24.997 -3.612 26.652 1.00 94.69 177 SER A C 1
ATOM 1351 O O . SER A 1 177 ? -25.519 -3.145 27.669 1.00 94.69 177 SER A O 1
ATOM 1353 N N . ASP A 1 178 ? -25.730 -4.122 25.659 1.00 92.00 178 ASP A N 1
ATOM 1354 C CA . ASP A 1 178 ? -27.196 -4.185 25.689 1.00 92.00 178 ASP A CA 1
ATOM 1355 C C . ASP A 1 178 ? -27.703 -5.117 26.805 1.00 92.00 178 ASP A C 1
ATOM 1357 O O . ASP A 1 178 ? -28.574 -4.749 27.599 1.00 92.00 178 ASP A O 1
ATOM 1361 N N . SER A 1 179 ? -27.094 -6.299 26.946 1.00 94.62 179 SER A N 1
ATOM 1362 C CA . SER A 1 179 ? -27.389 -7.236 28.038 1.00 94.62 179 SER A CA 1
ATOM 1363 C C . SER A 1 179 ? -27.104 -6.629 29.419 1.00 94.62 179 SER A C 1
ATOM 1365 O O . SER A 1 179 ? -27.943 -6.688 30.322 1.00 94.62 179 SER A O 1
ATOM 1367 N N . SER A 1 180 ? -25.960 -5.957 29.573 1.00 94.25 180 SER A N 1
ATOM 1368 C CA . SER A 1 180 ? -25.574 -5.277 30.817 1.00 94.25 180 SER A CA 1
ATOM 1369 C C . SER A 1 180 ? -26.545 -4.149 31.171 1.00 94.25 180 SER A C 1
ATOM 1371 O O . SER A 1 180 ? -26.917 -3.994 32.334 1.00 94.25 180 SER A O 1
ATOM 1373 N N . THR A 1 181 ? -27.023 -3.403 30.170 1.00 93.06 181 THR A N 1
ATOM 1374 C CA . THR A 1 181 ? -28.043 -2.361 30.358 1.00 93.06 181 THR A CA 1
ATOM 1375 C C . THR A 1 181 ? -29.355 -2.957 30.860 1.00 93.06 181 THR A C 1
ATOM 1377 O O . THR A 1 181 ? -29.927 -2.453 31.826 1.00 93.06 181 THR A O 1
ATOM 1380 N N . LYS A 1 182 ? -29.817 -4.062 30.259 1.00 93.69 182 LYS A N 1
ATOM 1381 C CA . LYS A 1 182 ? -31.022 -4.784 30.705 1.00 93.69 182 LYS A CA 1
ATOM 1382 C C . LYS A 1 182 ? -30.890 -5.278 32.147 1.00 93.69 182 LYS A C 1
ATOM 1384 O O . LYS A 1 182 ? -31.821 -5.110 32.935 1.00 93.69 182 LYS A O 1
ATOM 1389 N N . LEU A 1 183 ? -29.734 -5.839 32.510 1.00 94.31 183 LEU A N 1
ATOM 1390 C CA . LEU A 1 183 ? -29.472 -6.312 33.870 1.00 94.31 183 LEU A CA 1
ATOM 1391 C C . LEU A 1 183 ? -29.475 -5.160 34.884 1.00 94.31 183 LEU A C 1
ATOM 1393 O O . LEU A 1 183 ? -30.070 -5.287 35.953 1.00 94.31 183 LEU A O 1
ATOM 1397 N N . ALA A 1 184 ? -28.863 -4.027 34.538 1.00 93.38 184 ALA A N 1
ATOM 1398 C CA . ALA A 1 184 ? -28.836 -2.844 35.391 1.00 93.38 184 ALA A CA 1
ATOM 1399 C C . ALA A 1 184 ? -30.231 -2.221 35.578 1.00 93.38 184 ALA A C 1
ATOM 1401 O O . ALA A 1 184 ? -30.580 -1.853 36.698 1.00 93.38 184 ALA A O 1
ATOM 1402 N N . ILE A 1 185 ? -31.055 -2.168 34.521 1.00 93.25 185 ILE A N 1
ATOM 1403 C CA . ILE A 1 185 ? -32.459 -1.727 34.604 1.00 93.25 185 ILE A CA 1
ATOM 1404 C C . ILE A 1 185 ? -33.244 -2.626 35.564 1.00 93.25 185 ILE A C 1
ATOM 1406 O O . ILE A 1 185 ? -33.905 -2.119 36.467 1.00 93.25 185 ILE A O 1
ATOM 1410 N N . ASN A 1 186 ? -33.124 -3.950 35.420 1.00 94.44 186 ASN A N 1
ATOM 1411 C CA . ASN A 1 186 ? -33.787 -4.899 36.315 1.00 94.44 186 ASN A CA 1
ATOM 1412 C C . ASN A 1 186 ? -33.315 -4.739 37.774 1.00 94.44 186 ASN A C 1
ATOM 1414 O O . ASN A 1 186 ? -34.124 -4.724 38.699 1.00 94.44 186 ASN A O 1
ATOM 1418 N N . GLY A 1 187 ? -32.009 -4.543 37.989 1.00 94.44 187 GLY A N 1
ATOM 1419 C CA . GLY A 1 187 ? -31.456 -4.225 39.307 1.00 94.44 187 GLY A CA 1
ATOM 1420 C C . GLY A 1 187 ? -32.044 -2.941 39.902 1.00 94.44 187 GLY A C 1
ATOM 1421 O O . GLY A 1 187 ? -32.354 -2.903 41.092 1.00 94.44 187 GLY A O 1
ATOM 1422 N N . GLY A 1 188 ? -32.255 -1.914 39.073 1.00 92.75 188 GLY A N 1
ATOM 1423 C CA . GLY A 1 188 ? -32.926 -0.674 39.465 1.00 92.75 188 GLY A CA 1
ATOM 1424 C C . GLY A 1 188 ? -34.363 -0.910 39.937 1.00 92.75 188 GLY A C 1
ATOM 1425 O O . GLY A 1 188 ? -34.736 -0.426 41.005 1.00 92.75 188 GLY A O 1
ATOM 1426 N N . THR A 1 189 ? -35.136 -1.720 39.206 1.00 93.44 189 THR A N 1
ATOM 1427 C CA . THR A 1 189 ? -36.504 -2.106 39.595 1.00 93.44 189 THR A CA 1
ATOM 1428 C C . THR A 1 189 ? -36.531 -2.850 40.933 1.00 93.44 189 THR A C 1
ATOM 1430 O O . THR A 1 189 ? -37.329 -2.514 41.804 1.00 93.44 189 THR A O 1
ATOM 1433 N N . ILE A 1 190 ? -35.617 -3.801 41.153 1.00 94.62 190 ILE A N 1
ATOM 1434 C CA . ILE A 1 190 ? -35.516 -4.535 42.429 1.00 94.62 190 ILE A CA 1
ATOM 1435 C C . ILE A 1 190 ? -35.214 -3.580 43.593 1.00 94.62 190 ILE A C 1
ATOM 1437 O O . ILE A 1 190 ? -35.784 -3.711 44.681 1.00 94.62 190 ILE A O 1
ATOM 1441 N N . VAL A 1 191 ? -34.330 -2.601 43.385 1.00 94.56 191 VAL A N 1
ATOM 1442 C CA . VAL A 1 191 ? -34.027 -1.575 44.393 1.00 94.56 191 VAL A CA 1
ATOM 1443 C C . VAL A 1 191 ? -35.259 -0.718 44.693 1.00 94.56 191 VAL A C 1
ATOM 1445 O O . VAL A 1 191 ? -35.553 -0.478 45.865 1.00 94.56 191 VAL A O 1
ATOM 1448 N N . GLU A 1 192 ? -36.014 -0.308 43.674 1.00 91.94 192 GLU A N 1
ATOM 1449 C CA . GLU A 1 192 ? -37.250 0.466 43.835 1.00 91.94 192 GLU A CA 1
ATOM 1450 C C . GLU A 1 192 ? -38.315 -0.306 44.640 1.00 91.94 192 GLU A C 1
ATOM 1452 O O . GLU A 1 192 ? -38.870 0.216 45.614 1.00 91.94 192 GLU A O 1
ATOM 1457 N N . GLU A 1 193 ? -38.530 -1.587 44.325 1.00 93.75 193 GLU A N 1
ATOM 1458 C CA . GLU A 1 193 ? -39.418 -2.476 45.089 1.00 93.75 193 GLU A CA 1
ATOM 1459 C C . GLU A 1 193 ? -38.952 -2.670 46.543 1.00 93.75 193 GLU A C 1
ATOM 1461 O O . GLU A 1 193 ? -39.765 -2.719 47.480 1.00 93.75 193 GLU A O 1
ATOM 1466 N N . THR A 1 194 ? -37.634 -2.743 46.751 1.00 93.69 194 THR A N 1
ATOM 1467 C CA . THR A 1 194 ? -37.018 -2.869 48.078 1.00 93.69 194 THR A CA 1
ATOM 1468 C C . THR A 1 194 ? -37.271 -1.619 48.919 1.00 93.69 194 THR A C 1
ATOM 1470 O O . THR A 1 194 ? -37.717 -1.739 50.062 1.00 93.69 194 THR A O 1
ATOM 1473 N N . VAL A 1 195 ? -37.080 -0.417 48.359 1.00 91.94 195 VAL A N 1
ATOM 1474 C CA . VAL A 1 195 ? -37.409 0.852 49.037 1.00 91.94 195 VAL A CA 1
ATOM 1475 C C . VAL A 1 195 ? -38.891 0.896 49.409 1.00 91.94 195 VAL A C 1
ATOM 1477 O O . VAL A 1 195 ? -39.232 1.233 50.545 1.00 91.94 195 VAL A O 1
ATOM 1480 N N . GLY A 1 196 ? -39.781 0.491 48.496 1.00 92.44 196 GLY A N 1
ATOM 1481 C CA . GLY A 1 196 ? -41.215 0.395 48.774 1.00 92.44 196 GLY A CA 1
ATOM 1482 C C . GLY A 1 196 ? -41.537 -0.533 49.953 1.00 92.44 196 GLY A C 1
ATOM 1483 O O . GLY A 1 196 ? -42.365 -0.202 50.805 1.00 92.44 196 GLY A O 1
ATOM 1484 N N . SER A 1 197 ? -40.852 -1.674 50.050 1.00 94.94 197 SER A N 1
ATOM 1485 C CA . SER A 1 197 ? -41.007 -2.618 51.164 1.00 94.94 197 SER A CA 1
ATOM 1486 C C . SER A 1 197 ? -40.482 -2.059 52.485 1.00 94.94 197 SER A C 1
ATOM 1488 O O . SER A 1 197 ? -41.179 -2.146 53.496 1.00 94.94 197 SER A O 1
ATOM 1490 N N . ILE A 1 198 ? -39.308 -1.425 52.479 1.00 93.56 198 ILE A N 1
ATOM 1491 C CA . ILE A 1 198 ? -38.730 -0.790 53.670 1.00 93.56 198 ILE A CA 1
ATOM 1492 C C . ILE A 1 198 ? -39.641 0.332 54.189 1.00 93.56 198 ILE A C 1
ATOM 1494 O O . ILE A 1 198 ? -39.868 0.431 55.395 1.00 93.56 198 ILE A O 1
ATOM 1498 N N . ASN A 1 199 ? -40.242 1.125 53.297 1.00 91.75 199 ASN A N 1
ATOM 1499 C CA . ASN A 1 199 ? -41.194 2.171 53.677 1.00 91.75 199 ASN A CA 1
ATOM 1500 C C . ASN A 1 199 ? -42.436 1.600 54.383 1.00 91.75 199 ASN A C 1
ATOM 1502 O O . ASN A 1 199 ? -42.847 2.134 55.413 1.00 91.75 199 ASN A O 1
ATOM 1506 N N . ARG A 1 200 ? -42.991 0.477 53.900 1.00 94.56 200 ARG A N 1
ATOM 1507 C CA . ARG A 1 200 ? -44.106 -0.219 54.575 1.00 94.56 200 ARG A CA 1
ATOM 1508 C C . ARG A 1 200 ? -43.716 -0.754 55.956 1.00 94.56 200 ARG A C 1
ATOM 1510 O O . ARG A 1 200 ? -44.523 -0.692 56.886 1.00 94.56 200 ARG A O 1
ATOM 1517 N N . ILE A 1 201 ? -42.490 -1.264 56.106 1.00 93.69 201 ILE A N 1
ATOM 1518 C CA . ILE A 1 201 ? -41.960 -1.715 57.403 1.00 93.69 201 ILE A CA 1
ATOM 1519 C C . ILE A 1 201 ? -41.801 -0.518 58.350 1.00 93.69 201 ILE A C 1
ATOM 1521 O O . ILE A 1 201 ? -42.224 -0.604 59.498 1.00 93.69 201 ILE A O 1
ATOM 1525 N N . SER A 1 202 ? -41.269 0.611 57.869 1.00 92.81 202 SER A N 1
ATOM 1526 C CA . SER A 1 202 ? -41.137 1.853 58.646 1.00 92.81 202 SER A CA 1
ATOM 1527 C C . SER A 1 202 ? -42.495 2.364 59.140 1.00 92.81 202 SER A C 1
ATOM 1529 O O . SER A 1 202 ? -42.655 2.679 60.320 1.00 92.81 202 SER A O 1
ATOM 1531 N N . GLU A 1 203 ? -43.509 2.383 58.270 1.00 94.56 203 GLU A N 1
ATOM 1532 C CA . GLU A 1 203 ? -44.870 2.781 58.642 1.00 94.56 203 GLU A CA 1
ATOM 1533 C C . GLU A 1 203 ? -45.483 1.825 59.678 1.00 94.56 203 GLU A C 1
ATOM 1535 O O . GLU A 1 203 ? -46.081 2.266 60.661 1.00 94.56 203 GLU A O 1
ATOM 1540 N N . SER A 1 204 ? -45.288 0.515 59.499 1.00 94.75 204 SER A N 1
ATOM 1541 C CA . SER A 1 204 ? -45.744 -0.496 60.460 1.00 94.75 204 SER A CA 1
ATOM 1542 C C . SER A 1 204 ? -45.046 -0.336 61.813 1.00 94.75 204 SER A C 1
ATOM 1544 O O . SER A 1 204 ? -45.707 -0.365 62.847 1.00 94.75 204 SER A O 1
ATOM 1546 N N . GLY A 1 205 ? -43.734 -0.089 61.822 1.00 94.69 205 GLY A N 1
ATOM 1547 C CA . GLY A 1 205 ? -42.957 0.164 63.035 1.00 94.69 205 GLY A CA 1
ATOM 1548 C C . GLY A 1 205 ? -43.432 1.403 63.797 1.00 94.69 205 GLY A C 1
ATOM 1549 O O . GLY A 1 205 ? -43.571 1.347 65.018 1.00 94.69 205 GLY A O 1
ATOM 1550 N N . LYS A 1 206 ? -43.769 2.494 63.091 1.00 93.81 206 LYS A N 1
ATOM 1551 C CA . LYS A 1 206 ? -44.370 3.694 63.704 1.00 93.81 206 LYS A CA 1
ATOM 1552 C C . LYS A 1 206 ? -45.707 3.385 64.378 1.00 93.81 206 LYS A C 1
ATOM 1554 O O . LYS A 1 206 ? -45.886 3.750 65.535 1.00 93.81 206 LYS A O 1
ATOM 1559 N N . LYS A 1 207 ? -46.599 2.647 63.702 1.00 95.25 207 LYS A N 1
ATOM 1560 C CA . LYS A 1 207 ? -47.890 2.222 64.277 1.00 95.25 207 LYS A CA 1
ATOM 1561 C C . LYS A 1 207 ? -47.709 1.363 65.529 1.00 95.25 207 LYS A C 1
ATOM 1563 O O . LYS A 1 207 ? -48.422 1.555 66.507 1.00 95.25 207 LYS A O 1
ATOM 1568 N N . ILE A 1 208 ? -46.745 0.437 65.533 1.00 94.88 208 ILE A N 1
ATOM 1569 C CA . ILE A 1 208 ? -46.441 -0.356 66.736 1.00 94.88 208 ILE A CA 1
ATOM 1570 C C . ILE A 1 208 ? -45.937 0.566 67.858 1.00 94.88 208 ILE A C 1
ATOM 1572 O O . ILE A 1 208 ? -46.378 0.421 68.995 1.00 94.88 208 ILE A O 1
ATOM 1576 N N . GLY A 1 209 ? -45.078 1.543 67.551 1.00 94.69 209 GLY A N 1
ATOM 1577 C CA . GLY A 1 209 ? -44.618 2.540 68.524 1.00 94.69 209 GLY A CA 1
ATOM 1578 C C . GLY A 1 209 ? -45.767 3.324 69.167 1.00 94.69 209 GLY A C 1
ATOM 1579 O O . GLY A 1 209 ? -45.815 3.444 70.389 1.00 94.69 209 GLY A O 1
ATOM 1580 N N . GLU A 1 210 ? -46.735 3.779 68.366 1.00 95.19 210 GLU A N 1
ATOM 1581 C CA . GLU A 1 210 ? -47.955 4.447 68.850 1.00 95.19 210 GLU A CA 1
ATOM 1582 C C . GLU A 1 210 ? -48.780 3.540 69.779 1.00 95.19 210 GLU A C 1
ATOM 1584 O O . GLU A 1 210 ? -49.219 3.972 70.845 1.00 95.19 210 GLU A O 1
ATOM 1589 N N . ILE A 1 211 ? -48.944 2.259 69.426 1.00 95.62 211 ILE A N 1
ATOM 1590 C CA . ILE A 1 211 ? -49.661 1.277 70.257 1.00 95.62 211 ILE A CA 1
ATOM 1591 C C . ILE A 1 211 ? -48.945 1.062 71.599 1.00 95.62 211 ILE A C 1
ATOM 1593 O O . ILE A 1 211 ? -49.590 1.009 72.647 1.00 95.62 211 ILE A O 1
ATOM 1597 N N . ILE A 1 212 ? -47.616 0.953 71.591 1.00 96.00 212 ILE A N 1
ATOM 1598 C CA . ILE A 1 212 ? -46.819 0.753 72.808 1.00 96.00 212 ILE A CA 1
ATOM 1599 C C . ILE A 1 212 ? -46.870 1.986 73.718 1.00 96.00 212 ILE A C 1
ATOM 1601 O O . ILE A 1 212 ? -46.963 1.828 74.937 1.00 96.00 212 ILE A O 1
ATOM 1605 N N . ALA A 1 213 ? -46.904 3.194 73.149 1.00 95.25 213 ALA A N 1
ATOM 1606 C CA . ALA A 1 213 ? -47.114 4.422 73.913 1.00 95.25 213 ALA A CA 1
ATOM 1607 C C . ALA A 1 213 ? -48.467 4.408 74.651 1.00 95.25 213 ALA A C 1
ATOM 1609 O O . ALA A 1 213 ? -48.515 4.697 75.848 1.00 95.25 213 ALA A O 1
ATOM 1610 N N . VAL A 1 214 ? -49.545 3.975 73.983 1.00 97.38 214 VAL A N 1
ATOM 1611 C CA . VAL A 1 214 ? -50.869 3.799 74.611 1.00 97.38 214 VAL A CA 1
ATOM 1612 C C . VAL A 1 214 ? -50.831 2.733 75.713 1.00 97.38 214 VAL A C 1
ATOM 1614 O O . VAL A 1 214 ? -51.400 2.934 76.783 1.00 97.38 214 VAL A O 1
ATOM 1617 N N . ILE A 1 215 ? -50.132 1.611 75.508 1.00 95.50 215 ILE A N 1
ATOM 1618 C CA . ILE A 1 215 ? -49.982 0.565 76.537 1.00 95.50 215 ILE A CA 1
ATOM 1619 C C . ILE A 1 215 ? -49.242 1.100 77.772 1.00 95.50 215 ILE A C 1
ATOM 1621 O O . ILE A 1 215 ? -49.651 0.819 78.900 1.00 95.50 215 ILE A O 1
ATOM 1625 N N . ASN A 1 216 ? -48.182 1.889 77.580 1.00 96.25 216 ASN A N 1
ATOM 1626 C CA . ASN A 1 216 ? -47.458 2.539 78.673 1.00 96.25 216 ASN A CA 1
ATOM 1627 C C . ASN A 1 216 ? -48.365 3.522 79.440 1.00 96.25 216 ASN A C 1
ATOM 1629 O O . ASN A 1 216 ? -48.358 3.541 80.673 1.00 96.25 216 ASN A O 1
ATOM 1633 N N . GLU A 1 217 ? -49.205 4.281 78.732 1.00 96.62 217 GLU A N 1
ATOM 1634 C CA . GLU A 1 217 ? -50.201 5.160 79.350 1.00 96.62 217 GLU A CA 1
ATOM 1635 C C . GLU A 1 217 ? -51.245 4.375 80.162 1.00 96.62 217 GLU A C 1
ATOM 1637 O O . GLU A 1 217 ? -51.500 4.714 81.321 1.00 96.62 217 GLU A O 1
ATOM 1642 N N . ILE A 1 218 ? -51.784 3.275 79.623 1.00 95.81 218 ILE A N 1
ATOM 1643 C CA . ILE A 1 218 ? -52.712 2.384 80.342 1.00 95.81 218 ILE A CA 1
ATOM 1644 C C . ILE A 1 218 ? -52.045 1.806 81.597 1.00 95.81 218 ILE A C 1
ATOM 1646 O O . ILE A 1 218 ? -52.659 1.772 82.667 1.00 95.81 218 ILE A O 1
ATOM 1650 N N . ALA A 1 219 ? -50.785 1.377 81.505 1.00 97.00 219 ALA A N 1
ATOM 1651 C CA . ALA A 1 219 ? -50.029 0.867 82.646 1.00 97.00 219 ALA A CA 1
ATOM 1652 C C . ALA A 1 219 ? -49.844 1.944 83.730 1.00 97.00 219 ALA A C 1
ATOM 1654 O O . ALA A 1 219 ? -50.039 1.675 84.918 1.00 97.00 219 ALA A O 1
ATOM 1655 N N . PHE A 1 220 ? -49.546 3.186 83.339 1.00 96.19 220 PHE A N 1
ATOM 1656 C CA . PHE A 1 220 ? -49.445 4.315 84.262 1.00 96.19 220 PHE A CA 1
ATOM 1657 C C . PHE A 1 220 ? -50.785 4.632 84.944 1.00 96.19 220 PHE A C 1
ATOM 1659 O O . PHE A 1 220 ? -50.836 4.752 86.172 1.00 96.19 220 PHE A O 1
ATOM 1666 N N . GLN A 1 221 ? -51.877 4.694 84.176 1.00 96.88 221 GLN A N 1
ATOM 1667 C CA . GLN A 1 221 ? -53.230 4.895 84.704 1.00 96.88 221 GLN A CA 1
ATOM 1668 C C . GLN A 1 221 ? -53.635 3.766 85.666 1.00 96.88 221 GLN A C 1
ATOM 1670 O O . GLN A 1 221 ? -54.156 4.034 86.749 1.00 96.88 221 GLN A O 1
ATOM 1675 N N . THR A 1 222 ? -53.321 2.510 85.331 1.00 96.75 222 THR A N 1
ATOM 1676 C CA . THR A 1 222 ? -53.586 1.335 86.182 1.00 96.75 222 THR A CA 1
ATOM 1677 C C . THR A 1 222 ? -52.791 1.397 87.487 1.00 96.75 222 THR A C 1
ATOM 1679 O O . THR A 1 222 ? -53.328 1.113 88.556 1.00 96.75 222 THR A O 1
ATOM 1682 N N . ASN A 1 223 ? -51.529 1.834 87.435 1.00 95.38 223 ASN A N 1
ATOM 1683 C CA . ASN A 1 223 ? -50.694 2.037 88.619 1.00 95.38 223 ASN A CA 1
ATOM 1684 C C . ASN A 1 223 ? -51.257 3.138 89.543 1.00 95.38 223 ASN A C 1
ATOM 1686 O O . ASN A 1 223 ? -51.246 2.969 90.763 1.00 95.38 223 ASN A O 1
ATOM 1690 N N . LEU A 1 224 ? -51.796 4.230 88.986 1.00 94.75 224 LEU A N 1
ATOM 1691 C CA . LEU A 1 224 ? -52.473 5.278 89.765 1.00 94.75 224 LEU A CA 1
ATOM 1692 C C . LEU A 1 224 ? -53.794 4.792 90.382 1.00 94.75 224 LEU A C 1
ATOM 1694 O O . LEU A 1 224 ? -54.054 5.050 91.557 1.00 94.75 224 LEU A O 1
ATOM 1698 N N . LEU A 1 225 ? -54.608 4.050 89.625 1.00 95.12 225 LEU A N 1
ATOM 1699 C CA . LEU A 1 225 ? -55.850 3.443 90.120 1.00 95.12 225 LEU A CA 1
ATOM 1700 C C . LEU A 1 225 ? -55.581 2.458 91.264 1.00 95.12 225 LEU A C 1
ATOM 1702 O O . LEU A 1 225 ? -56.257 2.502 92.291 1.00 95.12 225 LEU A O 1
ATOM 1706 N N . ALA A 1 226 ? -54.564 1.609 91.116 1.00 95.62 226 ALA A N 1
ATOM 1707 C CA . ALA A 1 226 ? -54.157 0.645 92.131 1.00 95.62 226 ALA A CA 1
ATOM 1708 C C . ALA A 1 226 ? -53.614 1.326 93.397 1.00 95.62 226 ALA A C 1
ATOM 1710 O O . ALA A 1 226 ? -53.900 0.884 94.508 1.00 95.62 226 ALA A O 1
ATOM 1711 N N . LEU A 1 227 ? -52.884 2.437 93.249 1.00 93.56 227 LEU A N 1
ATOM 1712 C CA . LEU A 1 227 ? -52.465 3.266 94.379 1.00 93.56 227 LEU A CA 1
ATOM 1713 C C . LEU A 1 227 ? -53.676 3.837 95.131 1.00 93.56 227 LEU A C 1
ATOM 1715 O O . LEU A 1 227 ? -53.737 3.712 96.352 1.00 93.56 227 LEU A O 1
ATOM 1719 N N . ASN A 1 228 ? -54.650 4.407 94.415 1.00 92.62 228 ASN A N 1
ATOM 1720 C CA . ASN A 1 228 ? -55.879 4.928 95.020 1.00 92.62 228 ASN A CA 1
ATOM 1721 C C . ASN A 1 228 ? -56.664 3.822 95.748 1.00 92.62 228 ASN A C 1
ATOM 1723 O O . ASN A 1 228 ? -57.114 4.026 96.873 1.00 92.62 228 ASN A O 1
ATOM 1727 N N . ALA A 1 229 ? -56.768 2.631 95.150 1.00 92.75 229 ALA A N 1
ATOM 1728 C CA . ALA A 1 229 ? -57.414 1.475 95.770 1.00 92.75 229 ALA A CA 1
ATOM 1729 C C . ALA A 1 229 ? -56.673 0.988 97.028 1.00 92.75 229 ALA A C 1
ATOM 1731 O O . ALA A 1 229 ? -57.312 0.659 98.024 1.00 92.75 229 ALA A O 1
ATOM 1732 N N . ALA A 1 230 ? -55.336 0.979 97.021 1.00 91.44 230 ALA A N 1
ATOM 1733 C CA . ALA A 1 230 ? -54.532 0.618 98.189 1.00 91.44 230 ALA A CA 1
ATOM 1734 C C . ALA A 1 230 ? -54.717 1.616 99.346 1.00 91.44 230 ALA A C 1
ATOM 1736 O O . ALA A 1 230 ? -54.797 1.206 100.505 1.00 91.44 230 ALA A O 1
ATOM 1737 N N . VAL A 1 231 ? -54.826 2.914 99.036 1.00 91.31 231 VAL A N 1
ATOM 1738 C CA . VAL A 1 231 ? -55.119 3.969 100.020 1.00 91.31 231 VAL A CA 1
ATOM 1739 C C . VAL A 1 231 ? -56.511 3.780 100.628 1.00 91.31 231 VAL A C 1
ATOM 1741 O O . VAL A 1 231 ? -56.650 3.810 101.850 1.00 91.31 231 VAL A O 1
ATOM 1744 N N . GLU A 1 232 ? -57.533 3.525 99.809 1.00 90.25 232 GLU A N 1
ATOM 1745 C CA . GLU A 1 232 ? -58.901 3.330 100.304 1.00 90.25 232 GLU A CA 1
ATOM 1746 C C . GLU A 1 232 ? -59.048 2.012 101.090 1.00 90.25 232 GLU A C 1
ATOM 1748 O O . GLU A 1 232 ? -59.724 1.961 102.117 1.00 90.25 232 GLU A O 1
ATOM 1753 N N . ALA A 1 233 ? -58.327 0.960 100.691 1.00 89.75 233 ALA A N 1
ATOM 1754 C CA . ALA A 1 233 ? -58.245 -0.289 101.443 1.00 89.75 233 ALA A CA 1
ATOM 1755 C C . ALA A 1 233 ? -57.568 -0.106 102.814 1.00 89.75 233 ALA A C 1
ATOM 1757 O O . ALA A 1 233 ? -58.032 -0.672 103.804 1.00 89.75 233 ALA A O 1
ATOM 1758 N N . ALA A 1 234 ? -56.520 0.722 102.905 1.00 87.19 234 ALA A N 1
ATOM 1759 C CA . ALA A 1 234 ? -55.906 1.089 104.183 1.00 87.19 234 ALA A CA 1
ATOM 1760 C C . ALA A 1 234 ? -56.866 1.903 105.069 1.00 87.19 234 ALA A C 1
ATOM 1762 O O . ALA A 1 234 ? -56.891 1.728 106.288 1.00 87.19 234 ALA A O 1
ATOM 1763 N N . ARG A 1 235 ? -57.701 2.752 104.457 1.00 89.62 235 ARG A N 1
ATOM 1764 C CA . ARG A 1 235 ? -58.727 3.552 105.141 1.00 89.62 235 ARG A CA 1
ATOM 1765 C C . ARG A 1 235 ? -59.856 2.700 105.733 1.00 89.62 235 ARG A C 1
ATOM 1767 O O . ARG A 1 235 ? -60.382 3.048 106.786 1.00 89.62 235 ARG A O 1
ATOM 1774 N N . ALA A 1 236 ? -60.192 1.576 105.100 1.00 87.69 236 ALA A N 1
ATOM 1775 C CA . ALA A 1 236 ? -61.193 0.616 105.575 1.00 87.69 236 ALA A CA 1
ATOM 1776 C C . ALA A 1 236 ? -60.707 -0.301 106.727 1.00 87.69 236 ALA A C 1
ATOM 1778 O O . ALA A 1 236 ? -61.483 -1.117 107.233 1.00 87.69 236 ALA A O 1
ATOM 1779 N N . GLY A 1 237 ? -59.445 -0.183 107.162 1.00 85.94 237 GLY A N 1
ATOM 1780 C CA . GLY A 1 237 ? -58.898 -0.929 108.301 1.00 85.94 237 GLY A CA 1
ATOM 1781 C C . GLY A 1 237 ? -58.867 -2.447 108.078 1.00 85.94 237 GLY A C 1
ATOM 1782 O O . GLY A 1 237 ? -58.481 -2.923 107.010 1.00 85.94 237 GLY A O 1
ATOM 1783 N N . ASP A 1 238 ? -59.282 -3.233 109.079 1.00 82.56 238 ASP A N 1
ATOM 1784 C CA . ASP A 1 238 ? -59.215 -4.704 109.025 1.00 82.56 238 ASP A CA 1
ATOM 1785 C C . ASP A 1 238 ? -60.096 -5.329 107.927 1.00 82.56 238 ASP A C 1
ATOM 1787 O O . ASP A 1 238 ? -59.749 -6.384 107.396 1.00 82.56 238 ASP A O 1
ATOM 1791 N N . GLN A 1 239 ? -61.186 -4.663 107.526 1.00 82.38 239 GLN A N 1
ATOM 1792 C CA . GLN A 1 239 ? -62.075 -5.130 106.450 1.00 82.38 239 GLN A CA 1
ATOM 1793 C C . GLN A 1 239 ? -61.464 -4.938 105.049 1.00 82.38 239 GLN A C 1
ATOM 1795 O O . GLN A 1 239 ? -61.865 -5.601 104.094 1.00 82.38 239 GLN A O 1
ATOM 1800 N N . GLY A 1 240 ? -60.471 -4.051 104.914 1.00 86.12 240 GLY A N 1
ATOM 1801 C CA . GLY A 1 240 ? -59.801 -3.739 103.649 1.00 86.12 240 GLY A CA 1
ATOM 1802 C C . GLY A 1 240 ? -58.551 -4.574 103.362 1.00 86.12 240 GLY A C 1
ATOM 1803 O O . GLY A 1 240 ? -57.997 -4.476 102.270 1.00 86.12 240 GLY A O 1
ATOM 1804 N N . ARG A 1 241 ? -58.095 -5.423 104.296 1.00 83.69 241 ARG A N 1
ATOM 1805 C CA . ARG A 1 241 ? -56.820 -6.164 104.182 1.00 83.69 241 ARG A CA 1
ATOM 1806 C C . ARG A 1 241 ? -56.691 -6.993 102.902 1.00 83.69 241 ARG A C 1
ATOM 1808 O O . ARG A 1 241 ? -55.649 -6.943 102.256 1.00 83.69 241 ARG A O 1
ATOM 1815 N N . GLY A 1 242 ? -57.741 -7.720 102.513 1.00 87.00 242 GLY A N 1
ATOM 1816 C CA . GLY A 1 242 ? -57.747 -8.500 101.268 1.00 87.00 242 GLY A CA 1
ATOM 1817 C C . GLY A 1 242 ? -57.659 -7.616 100.019 1.00 87.00 242 GLY A C 1
ATOM 1818 O O . GLY A 1 242 ? -56.887 -7.905 99.107 1.00 87.00 242 GLY A O 1
ATOM 1819 N N . PHE A 1 243 ? -58.376 -6.488 100.014 1.00 89.12 243 PHE A N 1
ATOM 1820 C CA . PHE A 1 243 ? -58.334 -5.507 98.926 1.00 89.12 243 PHE A CA 1
ATOM 1821 C C . PHE A 1 243 ? -56.979 -4.798 98.825 1.00 89.12 243 PHE A C 1
ATOM 1823 O O . PHE A 1 243 ? -56.510 -4.554 97.717 1.00 89.12 243 PHE A O 1
ATOM 1830 N N . ALA A 1 244 ? -56.314 -4.523 99.951 1.00 89.19 244 ALA A N 1
ATOM 1831 C CA . ALA A 1 244 ? -54.988 -3.908 99.969 1.00 89.19 244 ALA A CA 1
ATOM 1832 C C . ALA A 1 244 ? -53.927 -4.803 99.303 1.00 89.19 244 ALA A C 1
ATOM 1834 O O . ALA A 1 244 ? -53.084 -4.302 98.558 1.00 89.19 244 ALA A O 1
ATOM 1835 N N . VAL A 1 245 ? -53.990 -6.124 99.521 1.00 90.88 245 VAL A N 1
ATOM 1836 C CA . VAL A 1 245 ? -53.081 -7.090 98.875 1.00 90.88 245 VAL A CA 1
ATOM 1837 C C . VAL A 1 245 ? -53.315 -7.128 97.366 1.00 90.88 245 VAL A C 1
ATOM 1839 O O . VAL A 1 245 ? -52.360 -7.006 96.602 1.00 90.88 245 VAL A O 1
ATOM 1842 N N . VAL A 1 246 ? -54.576 -7.215 96.925 1.00 93.50 246 VAL A N 1
ATOM 1843 C CA . VAL A 1 246 ? -54.915 -7.196 95.491 1.00 93.50 246 VAL A CA 1
ATOM 1844 C C . VAL A 1 246 ? -54.484 -5.879 94.843 1.00 93.50 246 VAL A C 1
ATOM 1846 O O . VAL A 1 246 ? -53.878 -5.896 93.778 1.00 93.50 246 VAL A O 1
ATOM 1849 N N . ALA A 1 247 ? -54.722 -4.737 95.493 1.00 94.00 247 ALA A N 1
ATOM 1850 C CA . ALA A 1 247 ? -54.298 -3.433 94.989 1.00 94.00 247 ALA A CA 1
ATOM 1851 C C . ALA A 1 247 ? -52.767 -3.326 94.867 1.00 94.00 247 ALA A C 1
ATOM 1853 O O . ALA A 1 247 ? -52.266 -2.794 93.878 1.00 94.00 247 ALA A O 1
ATOM 1854 N N . SER A 1 248 ? -52.010 -3.876 95.822 1.00 93.38 248 SER A N 1
ATOM 1855 C CA . SER A 1 248 ? -50.546 -3.943 95.737 1.00 93.38 248 SER A CA 1
ATOM 1856 C C . SER A 1 248 ? -50.068 -4.833 94.583 1.00 93.38 248 SER A C 1
ATOM 1858 O O . SER A 1 248 ? -49.122 -4.466 93.886 1.00 93.38 248 SER A O 1
ATOM 1860 N N . GLU A 1 249 ? -50.724 -5.970 94.348 1.00 96.12 249 GLU A N 1
ATOM 1861 C CA . GLU A 1 249 ? -50.375 -6.885 93.255 1.00 96.12 249 GLU A CA 1
ATOM 1862 C C . GLU A 1 249 ? -50.688 -6.272 91.882 1.00 96.12 249 GLU A C 1
ATOM 1864 O O . GLU A 1 249 ? -49.843 -6.278 90.986 1.00 96.12 249 GLU A O 1
ATOM 1869 N N . VAL A 1 250 ? -51.859 -5.637 91.733 1.00 96.38 250 VAL A N 1
ATOM 1870 C CA . VAL A 1 250 ? -52.237 -4.895 90.515 1.00 96.38 250 VAL A CA 1
ATOM 1871 C C . VAL A 1 250 ? -51.254 -3.754 90.255 1.00 96.38 250 VAL A C 1
ATOM 1873 O O . VAL A 1 250 ? -50.848 -3.536 89.113 1.00 96.38 250 VAL A O 1
ATOM 1876 N N . ARG A 1 251 ? -50.817 -3.049 91.304 1.00 95.00 251 ARG A N 1
ATOM 1877 C CA . ARG A 1 251 ? -49.813 -1.987 91.189 1.00 95.00 251 ARG A CA 1
ATOM 1878 C C . ARG A 1 251 ? -48.467 -2.525 90.700 1.00 95.00 251 ARG A C 1
ATOM 1880 O O . ARG A 1 251 ? -47.872 -1.933 89.802 1.00 95.00 251 ARG A O 1
ATOM 1887 N N . ASN A 1 252 ? -48.002 -3.644 91.256 1.00 95.38 252 ASN A N 1
ATOM 1888 C CA . ASN A 1 252 ? -46.754 -4.282 90.836 1.00 95.38 252 ASN A CA 1
ATOM 1889 C C . ASN A 1 252 ? -46.831 -4.732 89.367 1.00 95.38 252 ASN A C 1
ATOM 1891 O O . ASN A 1 252 ? -45.938 -4.427 88.574 1.00 95.38 252 ASN A O 1
ATOM 1895 N N . LEU A 1 253 ? -47.944 -5.360 88.973 1.00 96.12 253 LEU A N 1
ATOM 1896 C CA . LEU A 1 253 ? -48.192 -5.765 87.590 1.00 96.12 253 LEU A CA 1
ATOM 1897 C C . LEU A 1 253 ? -48.198 -4.565 86.633 1.00 96.12 253 LEU A C 1
ATOM 1899 O O . LEU A 1 253 ? -47.582 -4.629 85.571 1.00 96.12 253 LEU A O 1
ATOM 1903 N N . ALA A 1 254 ? -48.827 -3.455 87.026 1.00 95.88 254 ALA A N 1
ATOM 1904 C CA . ALA A 1 254 ? -48.854 -2.223 86.244 1.00 95.88 254 ALA A CA 1
ATOM 1905 C C . ALA A 1 254 ? -47.456 -1.593 86.091 1.00 95.88 254 ALA A C 1
ATOM 1907 O O . ALA A 1 254 ? -47.085 -1.178 84.994 1.00 95.88 254 ALA A O 1
ATOM 1908 N N . GLN A 1 255 ? -46.638 -1.572 87.150 1.00 93.81 255 GLN A N 1
ATOM 1909 C CA . GLN A 1 255 ? -45.244 -1.114 87.059 1.00 93.81 255 GLN A CA 1
ATOM 1910 C C . GLN A 1 255 ? -44.399 -2.011 86.146 1.00 93.81 255 GLN A C 1
ATOM 1912 O O . GLN A 1 255 ? -43.633 -1.495 85.331 1.00 93.81 255 GLN A O 1
ATOM 1917 N N . ARG A 1 256 ? -44.562 -3.338 86.237 1.00 96.00 256 ARG A N 1
ATOM 1918 C CA . ARG A 1 256 ? -43.897 -4.290 85.333 1.00 96.00 256 ARG A CA 1
ATOM 1919 C C . ARG A 1 256 ? -44.320 -4.075 83.881 1.00 96.00 256 ARG A C 1
ATOM 1921 O O . ARG A 1 256 ? -43.452 -3.973 83.022 1.00 96.00 256 ARG A O 1
ATOM 1928 N N . ALA A 1 257 ? -45.621 -3.940 83.620 1.00 95.25 257 ALA A N 1
ATOM 1929 C CA . ALA A 1 257 ? -46.153 -3.670 82.286 1.00 95.25 257 ALA A CA 1
ATOM 1930 C C . ALA A 1 257 ? -45.607 -2.354 81.705 1.00 95.25 257 ALA A C 1
ATOM 1932 O O . ALA A 1 257 ? -45.188 -2.330 80.552 1.00 95.25 257 ALA A O 1
ATOM 1933 N N . GLY A 1 258 ? -45.534 -1.287 82.509 1.00 95.06 258 GLY A N 1
ATOM 1934 C CA . GLY A 1 258 ? -44.952 -0.007 82.092 1.00 95.06 258 GLY A CA 1
ATOM 1935 C C . GLY A 1 258 ? -43.446 -0.085 81.804 1.00 95.06 258 GLY A C 1
ATOM 1936 O O . GLY A 1 258 ? -42.975 0.514 80.840 1.00 95.06 258 GLY A O 1
ATOM 1937 N N . SER A 1 259 ? -42.684 -0.852 82.595 1.00 95.81 259 SER A N 1
ATOM 1938 C CA . SER A 1 259 ? -41.256 -1.097 82.328 1.00 95.81 259 SER A CA 1
ATOM 1939 C C . SER A 1 259 ? -41.054 -1.841 81.008 1.00 95.81 259 SER A C 1
ATOM 1941 O O . SER A 1 259 ? -40.279 -1.394 80.167 1.00 95.81 259 SER A O 1
ATOM 1943 N N . SER A 1 260 ? -41.799 -2.930 80.790 1.00 96.44 260 SER A N 1
ATOM 1944 C CA . SER A 1 260 ? -41.736 -3.696 79.541 1.00 96.44 260 SER A CA 1
ATOM 1945 C C . SER A 1 260 ? -42.187 -2.872 78.334 1.00 96.44 260 SER A C 1
ATOM 1947 O O . SER A 1 260 ? -41.574 -2.965 77.276 1.00 96.44 260 SER A O 1
ATOM 1949 N N . ALA A 1 261 ? -43.210 -2.024 78.482 1.00 95.94 261 ALA A N 1
ATOM 1950 C CA . ALA A 1 261 ? -43.637 -1.123 77.416 1.00 95.94 261 ALA A CA 1
ATOM 1951 C C . ALA A 1 261 ? -42.516 -0.147 77.017 1.00 95.94 261 ALA A C 1
ATOM 1953 O O . ALA A 1 261 ? -42.240 -0.007 75.831 1.00 95.94 261 ALA A O 1
ATOM 1954 N N . LYS A 1 262 ? -41.807 0.456 77.984 1.00 94.31 262 LYS A N 1
ATOM 1955 C CA . LYS A 1 262 ? -40.652 1.333 77.706 1.00 94.31 262 LYS A CA 1
ATOM 1956 C C . LYS A 1 262 ? -39.485 0.607 77.036 1.00 94.31 262 LYS A C 1
ATOM 1958 O O . LYS A 1 262 ? -38.838 1.177 76.162 1.00 94.31 262 LYS A O 1
ATOM 1963 N N . GLU A 1 263 ? -39.201 -0.631 77.434 1.00 96.25 263 GLU A N 1
ATOM 1964 C CA . GLU A 1 263 ? -38.171 -1.451 76.781 1.00 96.25 263 GLU A CA 1
ATOM 1965 C C . GLU A 1 263 ? -38.535 -1.747 75.318 1.00 96.25 263 GLU A C 1
ATOM 1967 O O . GLU A 1 263 ? -37.698 -1.584 74.430 1.00 96.25 263 GLU A O 1
ATOM 1972 N N . ILE A 1 264 ? -39.794 -2.112 75.047 1.00 96.00 264 ILE A N 1
ATOM 1973 C CA . ILE A 1 264 ? -40.281 -2.334 73.678 1.00 96.00 264 ILE A CA 1
ATOM 1974 C C . ILE A 1 264 ? -40.248 -1.028 72.870 1.00 96.00 264 ILE A C 1
ATOM 1976 O O . ILE A 1 264 ? -39.832 -1.039 71.714 1.00 96.00 264 ILE A O 1
ATOM 1980 N N . GLU A 1 265 ? -40.637 0.102 73.463 1.00 94.19 265 GLU A N 1
ATOM 1981 C CA . GLU A 1 265 ? -40.576 1.422 72.822 1.00 94.19 265 GLU A CA 1
ATOM 1982 C C . GLU A 1 2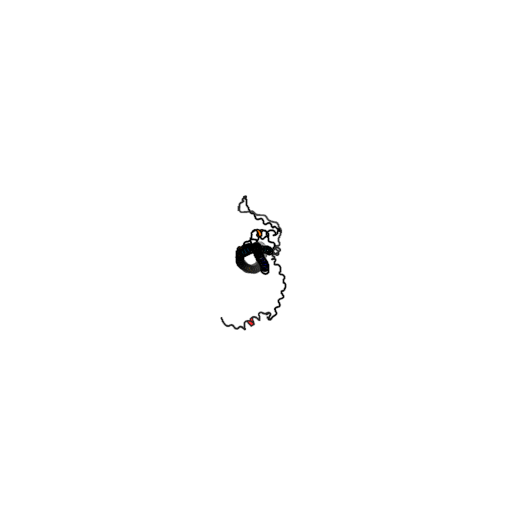65 ? -39.144 1.770 72.387 1.00 94.19 265 GLU A C 1
ATOM 1984 O O . GLU A 1 265 ? -38.925 2.202 71.252 1.00 94.19 265 GLU A O 1
ATOM 1989 N N . ALA A 1 266 ? -38.155 1.518 73.252 1.00 95.62 266 ALA A N 1
ATOM 1990 C CA . ALA A 1 266 ? -36.745 1.721 72.932 1.00 95.62 266 ALA A CA 1
ATOM 1991 C C . ALA A 1 266 ? -36.277 0.827 71.769 1.00 95.62 266 ALA A C 1
ATOM 1993 O O . ALA A 1 266 ? -35.616 1.322 70.856 1.00 95.62 266 ALA A O 1
ATOM 1994 N N . LEU A 1 267 ? -36.665 -0.455 71.753 1.00 96.00 267 LEU A N 1
ATOM 1995 C CA . LEU A 1 267 ? -36.347 -1.381 70.657 1.00 96.00 267 LEU A CA 1
ATOM 1996 C C . LEU A 1 267 ? -36.987 -0.962 69.328 1.00 96.00 267 LEU A C 1
ATOM 1998 O O . LEU A 1 267 ? -36.352 -1.056 68.277 1.00 96.00 267 LEU A O 1
ATOM 2002 N N . ILE A 1 268 ? -38.230 -0.474 69.352 1.00 95.06 268 ILE A N 1
ATOM 2003 C CA . ILE A 1 268 ? -38.903 0.039 68.151 1.00 95.06 268 ILE A CA 1
ATOM 2004 C C . ILE A 1 268 ? -38.179 1.275 67.629 1.00 95.06 268 ILE A C 1
ATOM 2006 O O . ILE A 1 268 ? -37.953 1.385 66.425 1.00 95.06 268 ILE A O 1
ATOM 2010 N N . LYS A 1 269 ? -37.790 2.191 68.521 1.00 94.38 269 LYS A N 1
ATOM 2011 C CA . LYS A 1 269 ? -37.045 3.393 68.145 1.00 94.38 269 LYS A CA 1
ATOM 2012 C C . LYS A 1 269 ? -35.714 3.043 67.475 1.00 94.38 269 LYS A C 1
ATOM 2014 O O . LYS A 1 269 ? -35.433 3.577 66.405 1.00 94.38 269 LYS A O 1
ATOM 2019 N N . ASP A 1 270 ? -34.952 2.120 68.059 1.00 95.94 270 ASP A N 1
ATOM 2020 C CA . ASP A 1 270 ? -33.692 1.627 67.487 1.00 95.94 270 ASP A CA 1
ATOM 2021 C C . ASP A 1 270 ? -33.913 0.938 66.127 1.00 95.94 270 ASP A C 1
ATOM 2023 O O . ASP A 1 270 ? -33.226 1.212 65.144 1.00 95.94 270 ASP A O 1
ATOM 2027 N N . THR A 1 271 ? -34.960 0.117 66.012 1.00 94.50 271 THR A N 1
ATOM 2028 C CA . THR A 1 271 ? -35.332 -0.537 64.747 1.00 94.50 271 THR A CA 1
ATOM 2029 C C . THR A 1 271 ? -35.681 0.482 63.657 1.00 94.50 271 THR A C 1
ATOM 2031 O O . THR A 1 271 ? -35.248 0.335 62.515 1.00 94.50 271 THR A O 1
ATOM 2034 N N . LEU A 1 272 ? -36.437 1.535 63.988 1.00 94.19 272 LEU A N 1
ATOM 2035 C CA . LEU A 1 272 ? -36.778 2.610 63.050 1.00 94.19 272 LEU A CA 1
ATOM 2036 C C . LEU A 1 272 ? -35.541 3.404 62.609 1.00 94.19 272 LEU A C 1
ATOM 2038 O O . LEU A 1 272 ? -35.450 3.790 61.443 1.00 94.19 272 LEU A O 1
ATOM 2042 N N . GLU A 1 273 ? -34.582 3.630 63.507 1.00 94.50 273 GLU A N 1
ATOM 2043 C CA . GLU A 1 273 ? -33.306 4.265 63.171 1.00 94.50 273 GLU A CA 1
ATOM 2044 C C . GLU A 1 273 ? -32.487 3.404 62.198 1.00 94.50 273 GLU A C 1
ATOM 2046 O O . GLU A 1 273 ? -32.068 3.899 61.147 1.00 94.50 273 GLU A O 1
ATOM 2051 N N . ASN A 1 274 ? -32.363 2.103 62.473 1.00 93.94 274 ASN A N 1
ATOM 2052 C CA . ASN A 1 274 ? -31.708 1.139 61.584 1.00 93.94 274 ASN A CA 1
ATOM 2053 C C . ASN A 1 274 ? -32.392 1.055 60.208 1.00 93.94 274 ASN A C 1
ATOM 2055 O O . ASN A 1 274 ? -31.720 1.030 59.176 1.00 93.94 274 ASN A O 1
ATOM 2059 N N . ILE A 1 275 ? -33.728 1.083 60.169 1.00 94.81 275 ILE A N 1
ATOM 2060 C CA . ILE A 1 275 ? -34.499 1.144 58.920 1.00 94.81 275 ILE A CA 1
ATOM 2061 C C . ILE A 1 275 ? -34.162 2.410 58.129 1.00 94.81 275 ILE A C 1
ATOM 2063 O O . ILE A 1 275 ? -33.893 2.316 56.935 1.00 94.81 275 ILE A O 1
ATOM 2067 N N . ASN A 1 276 ? -34.126 3.583 58.768 1.00 91.12 276 ASN A N 1
ATOM 2068 C CA . ASN A 1 276 ? -33.804 4.840 58.085 1.00 91.12 276 ASN A CA 1
ATOM 2069 C C . ASN A 1 276 ? -32.387 4.826 57.488 1.00 91.12 276 ASN A C 1
ATOM 2071 O O . ASN A 1 276 ? -32.182 5.293 56.362 1.00 91.12 276 ASN A O 1
ATOM 2075 N N . GLN A 1 277 ? -31.415 4.264 58.212 1.00 93.31 277 GLN A N 1
ATOM 2076 C CA . GLN A 1 277 ? -30.061 4.061 57.693 1.00 93.31 277 GLN A CA 1
ATOM 2077 C C . GLN A 1 277 ? -30.061 3.099 56.493 1.00 93.31 277 GLN A C 1
ATOM 2079 O O . GLN A 1 277 ? -29.458 3.406 55.461 1.00 93.31 277 GLN A O 1
ATOM 2084 N N . GLY A 1 278 ? -30.797 1.987 56.584 1.00 93.44 278 GLY A N 1
ATOM 2085 C CA . GLY A 1 278 ? -30.986 1.034 55.488 1.00 93.44 278 GLY A CA 1
ATOM 2086 C C . GLY A 1 278 ? -31.601 1.675 54.240 1.00 93.44 278 GLY A C 1
ATOM 2087 O O . GLY A 1 278 ? -31.058 1.526 53.146 1.00 93.44 278 GLY A O 1
ATOM 2088 N N . THR A 1 279 ? -32.666 2.469 54.392 1.00 92.50 279 THR A N 1
ATOM 2089 C CA . THR A 1 279 ? -33.296 3.212 53.287 1.00 92.50 279 THR A CA 1
ATOM 2090 C C . THR A 1 279 ? -32.302 4.140 52.595 1.00 92.50 279 THR A C 1
ATOM 2092 O O . THR A 1 279 ? -32.270 4.203 51.366 1.00 92.50 279 THR A O 1
ATOM 2095 N N . SER A 1 280 ? -31.464 4.843 53.363 1.00 92.62 280 SER A N 1
ATOM 2096 C CA . SER A 1 280 ? -30.434 5.733 52.813 1.00 92.62 280 SER A CA 1
ATOM 2097 C C . SER A 1 280 ? -29.414 4.969 51.962 1.00 92.62 280 SER A C 1
ATOM 2099 O O . SER A 1 280 ? -29.094 5.397 50.852 1.00 92.62 280 SER A O 1
ATOM 2101 N N . LEU A 1 281 ? -28.942 3.810 52.434 1.00 93.94 281 LEU A N 1
ATOM 2102 C CA . LEU A 1 281 ? -28.012 2.961 51.682 1.00 93.94 281 LEU A CA 1
ATOM 2103 C C . LEU A 1 281 ? -28.640 2.420 50.395 1.00 93.94 281 LEU A C 1
ATOM 2105 O O . LEU A 1 281 ? -28.036 2.545 49.334 1.00 93.94 281 LEU A O 1
ATOM 2109 N N . VAL A 1 282 ? -29.866 1.900 50.464 1.00 94.81 282 VAL A N 1
ATOM 2110 C CA . VAL A 1 282 ? -30.580 1.374 49.290 1.00 94.81 282 VAL A CA 1
ATOM 2111 C C . VAL A 1 282 ? -30.854 2.482 48.265 1.00 94.81 282 VAL A C 1
ATOM 2113 O O . VAL A 1 282 ? -30.669 2.276 47.067 1.00 94.81 282 VAL A O 1
ATOM 2116 N N . THR A 1 283 ? -31.201 3.691 48.717 1.00 90.94 283 THR A N 1
ATOM 2117 C CA . THR A 1 283 ? -31.380 4.857 47.832 1.00 90.94 283 THR A CA 1
ATOM 2118 C C . THR A 1 283 ? -30.075 5.223 47.121 1.00 90.94 283 THR A C 1
ATOM 2120 O O . THR A 1 283 ? -30.074 5.470 45.914 1.00 90.94 283 THR A O 1
ATOM 2123 N N . LYS A 1 284 ? -28.942 5.211 47.838 1.00 93.38 284 LYS A N 1
ATOM 2124 C CA . LYS A 1 284 ? -27.615 5.416 47.233 1.00 93.38 284 LYS A CA 1
ATOM 2125 C C . LYS A 1 284 ? -27.277 4.319 46.221 1.00 93.38 284 LYS A C 1
ATOM 2127 O O . LYS A 1 284 ? -26.757 4.637 45.157 1.00 93.38 284 LYS A O 1
ATOM 2132 N N . SER A 1 285 ? -27.607 3.059 46.510 1.00 93.62 285 SER A N 1
ATOM 2133 C CA . SER A 1 285 ? -27.446 1.956 45.554 1.00 93.62 285 SER A CA 1
ATOM 2134 C C . SER A 1 285 ? -28.276 2.168 44.285 1.00 93.62 285 SER A C 1
ATOM 2136 O O . SER A 1 285 ? -27.764 1.957 43.189 1.00 93.62 285 SER A O 1
ATOM 2138 N N . GLY A 1 286 ? -29.517 2.651 44.406 1.00 93.06 286 GLY A N 1
ATOM 2139 C CA . GLY A 1 286 ? -30.356 2.997 43.253 1.00 93.06 286 GLY A CA 1
ATOM 2140 C C . GLY A 1 286 ? -29.767 4.124 42.401 1.00 93.06 286 GLY A C 1
ATOM 2141 O O . GLY A 1 286 ? -29.736 4.025 41.176 1.00 93.06 286 GLY A O 1
ATOM 2142 N N . ALA A 1 287 ? -29.229 5.169 43.038 1.00 93.38 287 ALA A N 1
ATOM 2143 C CA . ALA A 1 287 ? -28.532 6.246 42.333 1.00 93.38 287 ALA A CA 1
ATOM 2144 C C . ALA A 1 287 ? -27.286 5.739 41.581 1.00 93.38 287 ALA A C 1
ATOM 2146 O O . ALA A 1 287 ? -27.105 6.075 40.411 1.00 93.38 287 ALA A O 1
ATOM 2147 N N . ALA A 1 288 ? -26.480 4.876 42.210 1.00 94.38 288 ALA A N 1
ATOM 2148 C CA . ALA A 1 288 ? -25.303 4.273 41.581 1.00 94.38 288 ALA A CA 1
ATOM 2149 C C . ALA A 1 288 ? -25.666 3.390 40.372 1.00 94.38 288 ALA A C 1
ATOM 2151 O O . ALA A 1 288 ? -24.966 3.405 39.362 1.00 94.38 288 ALA A O 1
ATOM 2152 N N . LEU A 1 289 ? -26.785 2.656 40.432 1.00 93.38 289 LEU A N 1
ATOM 2153 C CA . LEU A 1 289 ? -27.281 1.881 39.288 1.00 93.38 289 LEU A CA 1
ATOM 2154 C C . LEU A 1 289 ? -27.709 2.778 38.118 1.00 93.38 289 LEU A C 1
ATOM 2156 O O . LEU A 1 289 ? -27.418 2.452 36.970 1.00 93.38 289 LEU A O 1
ATOM 2160 N N . ASN A 1 290 ? -28.340 3.926 38.379 1.00 92.00 290 ASN A N 1
ATOM 2161 C CA . ASN A 1 290 ? -28.686 4.889 37.325 1.00 92.00 290 ASN A CA 1
ATOM 2162 C C . ASN A 1 290 ? -27.447 5.498 36.647 1.00 92.00 290 ASN A C 1
ATOM 2164 O O . ASN A 1 290 ? -27.422 5.678 35.424 1.00 92.00 290 ASN A O 1
ATOM 2168 N N . GLU A 1 291 ? -26.403 5.789 37.422 1.00 94.69 291 GLU A N 1
ATOM 2169 C CA . GLU A 1 291 ? -25.117 6.250 36.888 1.00 94.69 291 GLU A CA 1
ATOM 2170 C C . GLU A 1 291 ? -24.432 5.159 36.044 1.00 94.69 291 GLU A C 1
ATOM 2172 O O . GLU A 1 291 ? -23.928 5.436 34.951 1.00 94.69 291 GLU A O 1
ATOM 2177 N N . LEU A 1 292 ? -24.507 3.899 36.486 1.00 94.19 292 LEU A N 1
ATOM 2178 C CA . LEU A 1 292 ? -24.030 2.738 35.731 1.00 94.19 292 LEU A CA 1
ATOM 2179 C C . LEU A 1 292 ? -24.773 2.602 34.395 1.00 94.19 292 LEU A C 1
ATOM 2181 O O . LEU A 1 292 ? -24.124 2.484 33.359 1.00 94.19 292 LEU A O 1
ATOM 2185 N N . ILE A 1 293 ? -26.110 2.684 34.385 1.00 93.31 293 ILE A N 1
ATOM 2186 C CA . ILE A 1 293 ? -26.916 2.631 33.149 1.00 93.31 293 ILE A CA 1
ATOM 2187 C C . ILE A 1 293 ? -26.475 3.720 32.165 1.00 93.31 293 ILE A C 1
ATOM 2189 O O . ILE A 1 293 ? -26.341 3.460 30.970 1.00 93.31 293 ILE A O 1
ATOM 2193 N N . THR A 1 294 ? -26.238 4.936 32.659 1.00 94.69 294 THR A N 1
ATOM 2194 C CA . THR A 1 294 ? -25.773 6.054 31.826 1.00 94.69 294 THR A CA 1
ATOM 2195 C C . THR A 1 294 ? -24.393 5.763 31.233 1.00 94.69 294 THR A C 1
ATOM 2197 O O . THR A 1 294 ? -24.185 5.956 30.037 1.00 94.69 294 THR A O 1
ATOM 2200 N N . SER A 1 295 ? -23.479 5.220 32.039 1.00 95.12 295 SER A N 1
ATOM 2201 C CA . SER A 1 295 ? -22.123 4.864 31.607 1.00 95.12 295 SER A CA 1
ATOM 2202 C C . SER A 1 295 ? -22.112 3.735 30.570 1.00 95.12 295 SER A C 1
ATOM 2204 O O . SER A 1 295 ? -21.399 3.819 29.576 1.00 95.12 295 SER A O 1
ATOM 2206 N N . VAL A 1 296 ? -22.933 2.694 30.746 1.00 94.69 296 VAL A N 1
ATOM 2207 C CA . VAL A 1 296 ? -23.021 1.578 29.785 1.00 94.69 296 VAL A CA 1
ATOM 2208 C C . VAL A 1 296 ? -23.645 2.027 28.461 1.00 94.69 296 VAL A C 1
ATOM 2210 O O . VAL A 1 296 ? -23.198 1.600 27.398 1.00 94.69 296 VAL A O 1
ATOM 2213 N N . LYS A 1 297 ? -24.625 2.940 28.489 1.00 91.56 297 LYS A N 1
ATOM 2214 C CA . LYS A 1 297 ? -25.159 3.553 27.260 1.00 91.56 297 LYS A CA 1
ATOM 2215 C C . LYS A 1 297 ? -24.092 4.328 26.491 1.00 91.56 297 LYS A C 1
ATOM 2217 O O . LYS A 1 297 ? -24.053 4.248 25.266 1.00 91.56 297 LYS A O 1
ATOM 2222 N N . GLU A 1 298 ? -23.225 5.044 27.199 1.00 95.25 298 GLU A N 1
ATOM 2223 C CA . GLU A 1 298 ? -22.108 5.759 26.580 1.00 95.25 298 GLU A CA 1
ATOM 2224 C C . GLU A 1 298 ? -21.095 4.795 25.947 1.00 95.25 298 GLU A C 1
ATOM 2226 O O . GLU A 1 298 ? -20.642 5.026 24.828 1.00 95.25 298 GLU A O 1
ATOM 2231 N N . VAL A 1 299 ? -20.814 3.659 26.595 1.00 95.81 299 VAL A N 1
ATOM 2232 C CA . VAL A 1 299 ? -20.013 2.579 25.994 1.00 95.81 299 VAL A CA 1
ATOM 2233 C C . VAL A 1 299 ? -20.663 2.064 24.704 1.00 95.81 299 VAL A C 1
ATOM 2235 O O . VAL A 1 299 ? -19.981 1.947 23.689 1.00 95.81 299 VAL A O 1
ATOM 2238 N N . GLY A 1 300 ? -21.982 1.843 24.691 1.00 92.62 300 GLY A N 1
ATOM 2239 C CA . GLY A 1 300 ? -22.714 1.451 23.478 1.00 92.62 300 GLY A CA 1
ATOM 2240 C C . GLY A 1 300 ? -22.622 2.481 22.342 1.00 92.62 300 GLY A C 1
ATOM 2241 O O . GLY A 1 300 ? -22.481 2.113 21.172 1.00 92.62 300 GLY A O 1
ATOM 2242 N N . ARG A 1 301 ? -22.631 3.781 22.672 1.00 94.00 301 ARG A N 1
ATOM 2243 C CA . ARG A 1 301 ? -22.408 4.862 21.698 1.00 94.00 301 ARG A CA 1
ATOM 2244 C C . ARG A 1 301 ? -21.007 4.776 21.084 1.00 94.00 301 ARG A C 1
ATOM 2246 O O . ARG A 1 301 ? -20.887 4.823 19.864 1.00 94.00 301 ARG A O 1
ATOM 2253 N N . ILE A 1 302 ? -19.971 4.599 21.907 1.00 95.88 302 ILE A N 1
ATOM 2254 C CA . ILE A 1 302 ? -18.579 4.463 21.444 1.00 95.88 302 ILE A CA 1
ATOM 2255 C C . ILE A 1 302 ? -18.425 3.232 20.544 1.00 95.88 302 ILE A C 1
ATOM 2257 O O . ILE A 1 302 ? -17.827 3.320 19.480 1.00 95.88 302 ILE A O 1
ATOM 2261 N N . ILE A 1 303 ? -19.009 2.097 20.927 1.00 95.75 303 ILE A N 1
ATOM 2262 C CA . ILE A 1 303 ? -19.004 0.864 20.123 1.00 95.75 303 ILE A CA 1
ATOM 2263 C C . ILE A 1 303 ? -19.665 1.093 18.754 1.00 95.75 303 ILE A C 1
ATOM 2265 O O . ILE A 1 303 ? -19.175 0.605 17.735 1.00 95.75 303 ILE A O 1
ATOM 2269 N N . SER A 1 304 ? -20.742 1.879 18.699 1.00 93.00 304 SER A N 1
ATOM 2270 C CA . SER A 1 304 ? -21.391 2.240 17.431 1.00 93.00 304 SER A CA 1
ATOM 2271 C C . SER A 1 304 ? -20.487 3.108 16.544 1.00 93.00 304 SER A C 1
ATOM 2273 O O . SER A 1 304 ? -20.417 2.885 15.338 1.00 93.00 304 SER A O 1
ATOM 2275 N N . GLU A 1 305 ? -19.753 4.059 17.130 1.00 95.75 305 GLU A N 1
ATOM 2276 C CA . GLU A 1 305 ? -18.760 4.872 16.408 1.00 95.75 305 GLU A CA 1
ATOM 2277 C C . GLU A 1 305 ? -17.581 4.031 15.905 1.00 95.75 305 GLU A C 1
ATOM 2279 O O . GLU A 1 305 ? -17.159 4.197 14.762 1.00 95.75 305 GLU A O 1
ATOM 2284 N N . VAL A 1 306 ? -17.093 3.086 16.716 1.00 95.69 306 VAL A N 1
ATOM 2285 C CA . VAL A 1 306 ? -16.054 2.133 16.300 1.00 95.69 306 VAL A CA 1
ATOM 2286 C C . VAL A 1 306 ? -16.554 1.284 15.135 1.00 95.69 306 VAL A C 1
ATOM 2288 O O . VAL A 1 306 ? -15.850 1.181 14.142 1.00 95.69 306 VAL A O 1
ATOM 2291 N N . THR A 1 307 ? -17.787 0.767 15.194 1.00 93.94 307 THR A N 1
ATOM 2292 C CA . THR A 1 307 ? -18.382 -0.024 14.098 1.00 93.94 307 THR A CA 1
ATOM 2293 C C . THR A 1 307 ? -18.393 0.760 12.785 1.00 93.94 307 THR A C 1
ATOM 2295 O O . THR A 1 307 ? -17.986 0.239 11.748 1.00 93.94 307 THR A O 1
ATOM 2298 N N . ALA A 1 308 ? -18.835 2.021 12.829 1.00 94.69 308 ALA A N 1
ATOM 2299 C CA . ALA A 1 308 ? -18.856 2.888 11.656 1.00 94.69 308 ALA A CA 1
ATOM 2300 C C . ALA A 1 308 ? -17.439 3.141 11.114 1.00 94.69 308 ALA A C 1
ATOM 2302 O O . ALA A 1 308 ? -17.205 3.002 9.916 1.00 94.69 308 ALA A O 1
ATOM 2303 N N . SER A 1 309 ? -16.479 3.431 11.999 1.00 97.19 309 SER A N 1
ATOM 2304 C CA . SER A 1 309 ? -15.078 3.633 11.619 1.00 97.19 309 SER A CA 1
ATOM 2305 C C . SER A 1 309 ? -14.438 2.369 11.033 1.00 97.19 309 SER A C 1
ATOM 2307 O O . SER A 1 309 ? -13.678 2.461 10.074 1.00 97.19 309 SER A O 1
ATOM 2309 N N . THR A 1 310 ? -14.760 1.185 11.558 1.00 95.94 310 THR A N 1
ATOM 2310 C CA . THR A 1 310 ? -14.275 -0.097 11.030 1.00 95.94 310 THR A CA 1
ATOM 2311 C C . THR A 1 310 ? -14.819 -0.372 9.626 1.00 95.94 310 THR A C 1
ATOM 2313 O O . THR A 1 310 ? -14.076 -0.861 8.777 1.0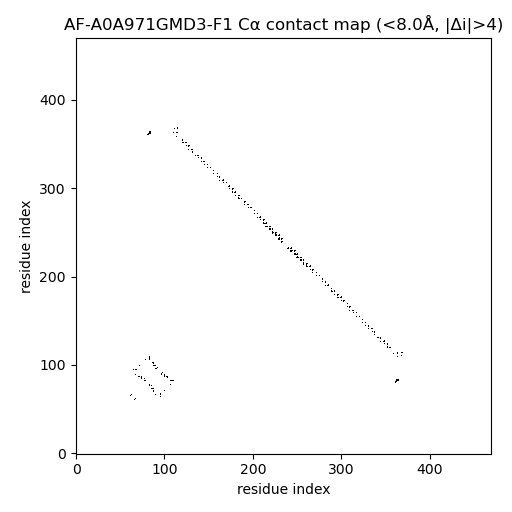0 95.94 310 THR A O 1
ATOM 2316 N N . GLU A 1 311 ? -16.074 -0.015 9.337 1.00 93.44 311 GLU A N 1
ATOM 2317 C CA . GLU A 1 311 ? -16.630 -0.131 7.981 1.00 93.44 311 GLU A CA 1
ATOM 2318 C C . GLU A 1 311 ? -15.965 0.848 6.997 1.00 93.44 311 GLU A C 1
ATOM 2320 O O . GLU A 1 311 ? -15.637 0.462 5.875 1.00 93.44 311 GLU A O 1
ATOM 2325 N N . GLU A 1 312 ? -15.683 2.085 7.418 1.00 95.62 312 GLU A N 1
ATOM 2326 C CA . GLU A 1 312 ? -14.903 3.034 6.609 1.00 95.62 312 GLU A CA 1
ATOM 2327 C C . GLU A 1 312 ? -13.477 2.525 6.343 1.00 95.62 312 GLU A C 1
ATOM 2329 O O . GLU A 1 312 ? -12.994 2.594 5.212 1.00 95.62 312 GLU A O 1
ATOM 2334 N N . GLN A 1 313 ? -12.809 1.957 7.353 1.00 95.81 313 GLN A N 1
ATOM 2335 C CA . GLN A 1 313 ? -11.487 1.344 7.192 1.00 95.81 313 GLN A CA 1
ATOM 2336 C C . GLN A 1 313 ? -11.520 0.174 6.209 1.00 95.81 313 GLN A C 1
ATOM 2338 O O . GLN A 1 313 ? -10.633 0.071 5.365 1.00 95.81 313 GLN A O 1
ATOM 2343 N N . ARG A 1 314 ? -12.550 -0.677 6.276 1.00 94.50 314 ARG A N 1
ATOM 2344 C CA . ARG A 1 314 ? -12.736 -1.788 5.335 1.00 94.50 314 ARG A CA 1
ATOM 2345 C C . ARG A 1 314 ? -12.824 -1.280 3.893 1.00 94.50 314 ARG A C 1
ATOM 2347 O O . ARG A 1 314 ? -12.118 -1.784 3.027 1.00 94.50 314 ARG A O 1
ATOM 2354 N N . GLN A 1 315 ? -13.625 -0.242 3.650 1.00 95.25 315 GLN A N 1
ATOM 2355 C CA . GLN A 1 315 ? -13.726 0.388 2.327 1.00 95.25 315 GLN A CA 1
ATOM 2356 C C . GLN A 1 315 ? -12.402 1.032 1.886 1.00 95.25 315 GLN A C 1
ATOM 2358 O O . GLN A 1 315 ? -12.031 0.936 0.717 1.00 95.25 315 GLN A O 1
ATOM 2363 N N . GLY A 1 316 ? -11.669 1.658 2.810 1.00 96.75 316 GLY A N 1
ATOM 2364 C CA . GLY A 1 316 ? -10.341 2.210 2.539 1.00 96.75 316 GLY A CA 1
ATOM 2365 C C . GLY A 1 316 ? -9.326 1.138 2.132 1.00 96.75 316 GLY A C 1
ATOM 2366 O O . GLY A 1 316 ? -8.560 1.343 1.194 1.00 96.75 316 GLY A O 1
ATOM 2367 N N . ILE A 1 317 ? -9.355 -0.030 2.776 1.00 95.56 317 ILE A N 1
ATOM 2368 C CA . ILE A 1 317 ? -8.503 -1.167 2.407 1.00 95.56 317 ILE A CA 1
ATOM 2369 C C . ILE A 1 317 ? -8.873 -1.728 1.032 1.00 95.56 317 ILE A C 1
ATOM 2371 O O . ILE A 1 317 ? -7.968 -1.985 0.244 1.00 95.56 317 ILE A O 1
ATOM 2375 N N . ASP A 1 318 ? -10.162 -1.842 0.693 1.00 93.56 318 ASP A N 1
ATOM 2376 C CA . ASP A 1 318 ? -10.593 -2.278 -0.647 1.00 93.56 318 ASP A CA 1
ATOM 2377 C C . ASP A 1 318 ? -10.034 -1.349 -1.752 1.00 93.56 318 ASP A C 1
ATOM 2379 O O . ASP A 1 318 ? -9.582 -1.804 -2.810 1.00 93.56 318 ASP A O 1
ATOM 2383 N N . GLN A 1 319 ? -9.999 -0.035 -1.496 1.00 95.62 319 GLN A N 1
ATOM 2384 C CA . GLN A 1 319 ? -9.400 0.946 -2.409 1.00 95.62 319 GLN A CA 1
ATOM 2385 C C . GLN A 1 319 ? -7.880 0.796 -2.513 1.00 95.62 319 GLN A C 1
ATOM 2387 O O . GLN A 1 319 ? -7.337 0.834 -3.618 1.00 95.62 319 GLN A O 1
ATOM 2392 N N . ILE A 1 320 ? -7.190 0.607 -1.384 1.00 95.88 320 ILE A N 1
ATOM 2393 C CA . ILE A 1 320 ? -5.739 0.389 -1.379 1.00 95.88 320 ILE A CA 1
ATOM 2394 C C . ILE A 1 320 ? -5.396 -0.903 -2.128 1.00 95.88 320 ILE A C 1
ATOM 2396 O O . ILE A 1 320 ? -4.474 -0.903 -2.936 1.00 95.88 320 ILE A O 1
ATOM 2400 N N . ASN A 1 321 ? -6.166 -1.973 -1.931 1.00 93.50 321 ASN A N 1
ATOM 2401 C CA . ASN A 1 321 ? -5.976 -3.240 -2.632 1.00 93.50 321 ASN A CA 1
ATOM 2402 C C . ASN A 1 321 ? -6.102 -3.065 -4.157 1.00 93.50 321 ASN A C 1
ATOM 2404 O O . ASN A 1 321 ? -5.265 -3.544 -4.918 1.00 93.50 321 ASN A O 1
ATOM 2408 N N . THR A 1 322 ? -7.086 -2.279 -4.607 1.00 95.44 322 THR A N 1
ATOM 2409 C CA . THR A 1 322 ? -7.223 -1.920 -6.029 1.00 95.44 322 THR A CA 1
ATOM 2410 C C . THR A 1 322 ? -5.990 -1.176 -6.549 1.00 95.44 322 THR A C 1
ATOM 2412 O O . THR A 1 322 ? -5.441 -1.544 -7.583 1.00 95.44 322 THR A O 1
ATOM 2415 N N . ALA A 1 323 ? -5.498 -0.183 -5.803 1.00 95.81 323 ALA A N 1
ATOM 2416 C CA . ALA A 1 323 ? -4.298 0.558 -6.185 1.00 95.81 323 ALA A CA 1
ATOM 2417 C C . ALA A 1 323 ? -3.035 -0.326 -6.225 1.00 95.81 323 ALA A C 1
ATOM 2419 O O . ALA A 1 323 ? -2.163 -0.115 -7.066 1.00 95.81 323 ALA A O 1
ATOM 2420 N N . VAL A 1 324 ? -2.928 -1.325 -5.344 1.00 95.50 324 VAL A N 1
ATOM 2421 C CA . VAL A 1 324 ? -1.823 -2.296 -5.356 1.00 95.50 324 VAL A CA 1
ATOM 2422 C C . VAL A 1 324 ? -1.887 -3.197 -6.589 1.00 95.50 324 VAL A C 1
ATOM 2424 O O . VAL A 1 324 ? -0.850 -3.416 -7.209 1.00 95.50 324 VAL A O 1
ATOM 2427 N N . MET A 1 325 ? -3.075 -3.644 -7.011 1.00 94.06 325 MET A N 1
ATOM 2428 C CA . MET A 1 325 ? -3.236 -4.396 -8.267 1.00 94.06 325 MET A CA 1
ATOM 2429 C C . MET A 1 325 ? -2.837 -3.570 -9.502 1.00 94.06 325 MET A C 1
ATOM 2431 O O . MET A 1 325 ? -2.199 -4.090 -10.423 1.00 94.06 325 MET A O 1
ATOM 2435 N N . ASP A 1 326 ? -3.164 -2.276 -9.519 1.00 96.06 326 ASP A N 1
ATOM 2436 C CA . ASP A 1 326 ? -2.738 -1.371 -10.593 1.00 96.06 326 ASP A CA 1
ATOM 2437 C C . ASP A 1 326 ? -1.207 -1.210 -10.612 1.00 96.06 326 ASP A C 1
ATOM 2439 O O . ASP A 1 326 ? -0.581 -1.268 -11.675 1.00 96.06 326 ASP A O 1
ATOM 2443 N N . LEU A 1 327 ? -0.581 -1.054 -9.438 1.00 96.25 327 LEU A N 1
ATOM 2444 C CA . LEU A 1 327 ? 0.878 -0.980 -9.310 1.00 96.25 327 LEU A CA 1
ATOM 2445 C C . LEU A 1 327 ? 1.573 -2.282 -9.719 1.00 96.25 327 LEU A C 1
ATOM 2447 O O . LEU A 1 327 ? 2.637 -2.217 -10.338 1.00 96.25 327 LEU A O 1
ATOM 2451 N N . ASP A 1 328 ? 0.992 -3.442 -9.410 1.00 96.56 328 ASP A N 1
ATOM 2452 C CA . ASP A 1 328 ? 1.501 -4.740 -9.860 1.00 96.56 328 ASP A CA 1
ATOM 2453 C C . ASP A 1 328 ? 1.443 -4.847 -11.388 1.00 96.56 328 ASP A C 1
ATOM 2455 O O . ASP A 1 328 ? 2.448 -5.143 -12.035 1.00 96.56 328 ASP A O 1
ATOM 2459 N N . THR A 1 329 ? 0.319 -4.452 -11.994 1.00 96.75 329 THR A N 1
ATOM 2460 C CA . THR A 1 329 ? 0.179 -4.405 -13.459 1.00 96.75 329 THR A CA 1
ATOM 2461 C C . THR A 1 329 ? 1.239 -3.500 -14.096 1.00 96.75 329 THR A C 1
ATOM 2463 O O . THR A 1 329 ? 1.890 -3.889 -15.067 1.00 96.75 329 THR A O 1
ATOM 2466 N N . MET A 1 330 ? 1.474 -2.307 -13.536 1.00 96.25 330 MET A N 1
ATOM 2467 C CA . MET A 1 330 ? 2.536 -1.408 -14.008 1.00 96.25 330 MET A CA 1
ATOM 2468 C C . MET A 1 330 ? 3.938 -1.997 -13.813 1.00 96.25 330 MET A C 1
ATOM 2470 O O . MET A 1 330 ? 4.810 -1.808 -14.657 1.00 96.25 330 MET A O 1
ATOM 2474 N N . THR A 1 331 ? 4.169 -2.725 -12.721 1.00 96.56 331 THR A N 1
ATOM 2475 C CA . THR A 1 331 ? 5.450 -3.390 -12.438 1.00 96.56 331 THR A CA 1
ATOM 2476 C C . THR A 1 331 ? 5.727 -4.484 -13.466 1.00 96.56 331 THR A C 1
ATOM 2478 O O . THR A 1 331 ? 6.828 -4.542 -14.012 1.00 96.56 331 THR A O 1
ATOM 2481 N N . GLN A 1 332 ? 4.719 -5.283 -13.821 1.00 95.75 332 GLN A N 1
ATOM 2482 C CA . GLN A 1 332 ? 4.822 -6.286 -14.884 1.00 95.75 332 GLN A CA 1
ATOM 2483 C C . GLN A 1 332 ? 5.050 -5.649 -16.263 1.00 95.75 332 GLN A C 1
ATOM 2485 O O . GLN A 1 332 ? 5.893 -6.117 -17.027 1.00 95.75 332 GLN A O 1
ATOM 2490 N N . GLN A 1 333 ? 4.364 -4.543 -16.572 1.00 96.88 333 GLN A N 1
ATOM 2491 C CA . GLN A 1 333 ? 4.603 -3.787 -17.808 1.00 96.88 333 GLN A CA 1
ATOM 2492 C C . GLN A 1 333 ? 6.027 -3.229 -17.870 1.00 96.88 333 GLN A C 1
ATOM 2494 O O . GLN A 1 333 ? 6.674 -3.325 -18.908 1.00 96.88 333 GLN A O 1
ATOM 2499 N N . ASN A 1 334 ? 6.546 -2.697 -16.761 1.00 96.25 334 ASN A N 1
ATOM 2500 C CA . ASN A 1 334 ? 7.929 -2.234 -16.686 1.00 96.25 334 ASN A CA 1
ATOM 2501 C C . ASN A 1 334 ? 8.920 -3.384 -16.883 1.00 96.25 334 ASN A C 1
ATOM 2503 O O . ASN A 1 334 ? 9.918 -3.198 -17.570 1.00 96.25 334 ASN A O 1
ATOM 2507 N N . ALA A 1 335 ? 8.647 -4.570 -16.333 1.00 95.75 335 ALA A N 1
ATOM 2508 C CA . ALA A 1 335 ? 9.488 -5.744 -16.547 1.00 95.75 335 ALA A CA 1
ATOM 2509 C C . ALA A 1 335 ? 9.528 -6.150 -18.032 1.00 95.75 335 ALA A C 1
ATOM 2511 O O . ALA A 1 335 ? 10.610 -6.375 -18.573 1.00 95.75 335 ALA A O 1
ATOM 2512 N N . ALA A 1 336 ? 8.376 -6.149 -18.710 1.00 96.38 336 ALA A N 1
ATOM 2513 C CA . ALA A 1 336 ? 8.302 -6.405 -20.148 1.00 96.38 336 ALA A CA 1
ATOM 2514 C C . ALA A 1 336 ? 9.049 -5.335 -20.967 1.00 96.38 336 ALA A C 1
ATOM 2516 O O . ALA A 1 336 ? 9.821 -5.669 -21.863 1.00 96.38 336 ALA A O 1
ATOM 2517 N N . LEU A 1 337 ? 8.884 -4.052 -20.624 1.00 96.31 337 LEU A N 1
ATOM 2518 C CA . LEU A 1 337 ? 9.597 -2.946 -21.274 1.00 96.31 337 LEU A CA 1
ATOM 2519 C C . LEU A 1 337 ? 11.111 -3.029 -21.069 1.00 96.31 337 LEU A C 1
ATOM 2521 O O . LEU A 1 337 ? 11.872 -2.685 -21.972 1.00 96.31 337 LEU A O 1
ATOM 2525 N N . VAL A 1 338 ? 11.559 -3.476 -19.896 1.00 97.31 338 VAL A N 1
ATOM 2526 C CA . VAL A 1 338 ? 12.977 -3.709 -19.608 1.00 97.31 338 VAL A CA 1
ATOM 2527 C C . VAL A 1 338 ? 13.537 -4.801 -20.516 1.00 97.31 338 VAL A C 1
ATOM 2529 O O . VAL A 1 338 ? 14.627 -4.634 -21.062 1.00 97.31 338 VAL A O 1
ATOM 2532 N N . GLU A 1 339 ? 12.807 -5.899 -20.704 1.00 95.31 339 GLU A N 1
ATOM 2533 C CA . GLU A 1 339 ? 13.220 -6.991 -21.589 1.00 95.31 339 GLU A CA 1
ATOM 2534 C C . GLU A 1 339 ? 13.252 -6.547 -23.062 1.00 95.31 339 GLU A C 1
ATOM 2536 O O . GLU A 1 339 ? 14.254 -6.751 -23.752 1.00 95.31 339 GLU A O 1
ATOM 2541 N N . GLU A 1 340 ? 12.217 -5.838 -23.521 1.00 96.81 340 GLU A N 1
ATOM 2542 C CA . GLU A 1 340 ? 12.155 -5.270 -24.873 1.00 96.81 340 GLU A CA 1
ATOM 2543 C C . GLU A 1 340 ? 13.299 -4.272 -25.121 1.00 96.81 340 GLU A C 1
ATOM 2545 O O . GLU A 1 340 ? 13.997 -4.346 -26.135 1.00 96.81 340 GLU A O 1
ATOM 2550 N N . THR A 1 341 ? 13.557 -3.378 -24.162 1.00 96.12 341 THR A N 1
ATOM 2551 C CA . THR A 1 341 ? 14.634 -2.380 -24.253 1.00 96.12 341 THR A CA 1
ATOM 2552 C C . THR A 1 341 ? 16.012 -3.035 -24.237 1.00 96.12 341 THR A C 1
ATOM 2554 O O . THR A 1 341 ? 16.914 -2.567 -24.937 1.00 96.12 341 THR A O 1
ATOM 2557 N N . ALA A 1 342 ? 16.197 -4.118 -23.475 1.00 94.62 342 ALA A N 1
ATOM 2558 C CA . ALA A 1 342 ? 17.441 -4.884 -23.477 1.00 94.62 342 ALA A CA 1
ATOM 2559 C C . ALA A 1 342 ? 17.699 -5.483 -24.865 1.00 94.62 342 ALA A C 1
ATOM 2561 O O . ALA A 1 342 ? 18.759 -5.239 -25.439 1.00 94.62 342 ALA A O 1
ATOM 2562 N N . SER A 1 343 ? 16.699 -6.164 -25.436 1.00 96.38 343 SER A N 1
ATOM 2563 C CA . SER A 1 343 ? 16.786 -6.754 -26.777 1.00 96.38 343 SER A CA 1
ATOM 2564 C C . SER A 1 343 ? 17.068 -5.700 -27.852 1.00 96.38 343 SER A C 1
ATOM 2566 O O . SER A 1 343 ? 17.946 -5.893 -28.692 1.00 96.38 343 SER A O 1
ATOM 2568 N N . ALA A 1 344 ? 16.366 -4.563 -27.816 1.00 95.00 344 ALA A N 1
ATOM 2569 C CA . ALA A 1 344 ? 16.586 -3.471 -28.761 1.00 95.00 344 ALA A CA 1
ATOM 2570 C C . ALA A 1 344 ? 17.995 -2.870 -28.624 1.00 95.00 344 ALA A C 1
ATOM 2572 O O . ALA A 1 344 ? 18.655 -2.583 -29.621 1.00 95.00 344 ALA A O 1
ATOM 2573 N N . SER A 1 345 ? 18.491 -2.716 -27.393 1.00 95.12 345 SER A N 1
ATOM 2574 C CA . SER A 1 345 ? 19.842 -2.201 -27.138 1.00 95.12 345 SER A CA 1
ATOM 2575 C C . SER A 1 345 ? 20.921 -3.156 -27.651 1.00 95.12 345 SER A C 1
ATOM 2577 O O . SER A 1 345 ? 21.904 -2.704 -28.238 1.00 95.12 345 SER A O 1
ATOM 2579 N N . GLU A 1 346 ? 20.745 -4.468 -27.472 1.00 92.88 346 GLU A N 1
ATOM 2580 C CA . GLU A 1 346 ? 21.658 -5.483 -28.013 1.00 92.88 346 GLU A CA 1
ATOM 2581 C C . GLU A 1 346 ? 21.680 -5.472 -29.546 1.00 92.88 346 GLU A C 1
ATOM 2583 O O . GLU A 1 346 ? 22.757 -5.492 -30.147 1.00 92.88 346 GLU A O 1
ATOM 2588 N N . GLU A 1 347 ? 20.516 -5.357 -30.191 1.00 95.25 347 GLU A N 1
ATOM 2589 C CA . GLU A 1 347 ? 20.423 -5.239 -31.648 1.00 95.25 347 GLU A CA 1
ATOM 2590 C C . GLU A 1 347 ? 21.110 -3.962 -32.160 1.00 95.25 347 GLU A C 1
ATOM 2592 O O . GLU A 1 347 ? 21.917 -4.015 -33.092 1.00 95.25 347 GLU A O 1
ATOM 2597 N N . MET A 1 348 ? 20.868 -2.815 -31.516 1.00 94.75 348 MET A N 1
ATOM 2598 C CA . MET A 1 348 ? 21.522 -1.549 -31.868 1.00 94.75 348 MET A CA 1
ATOM 2599 C C . MET A 1 348 ? 23.043 -1.615 -31.674 1.00 94.75 348 MET A C 1
ATOM 2601 O O . MET A 1 348 ? 23.789 -1.084 -32.501 1.00 94.75 348 MET A O 1
ATOM 2605 N N . ALA A 1 349 ? 23.523 -2.282 -30.617 1.00 92.19 349 ALA A N 1
ATOM 2606 C CA . ALA A 1 349 ? 24.951 -2.503 -30.392 1.00 92.19 349 ALA A CA 1
ATOM 2607 C C . ALA A 1 349 ? 25.569 -3.363 -31.505 1.00 92.19 349 ALA A C 1
ATOM 2609 O O . ALA A 1 349 ? 26.651 -3.039 -32.002 1.00 92.19 349 ALA A O 1
ATOM 2610 N N . ALA A 1 350 ? 24.877 -4.426 -31.926 1.00 93.62 350 ALA A N 1
ATOM 2611 C CA . ALA A 1 350 ? 25.318 -5.286 -33.019 1.00 93.62 350 ALA A CA 1
ATOM 2612 C C . ALA A 1 350 ? 25.394 -4.521 -34.351 1.00 93.62 350 ALA A C 1
ATOM 2614 O O . ALA A 1 350 ? 26.427 -4.571 -35.021 1.00 93.62 350 ALA A O 1
ATOM 2615 N N . GLN A 1 351 ? 24.361 -3.741 -34.692 1.00 93.88 351 GLN A N 1
ATOM 2616 C CA . GLN A 1 351 ? 24.336 -2.911 -35.904 1.00 93.88 351 GLN A CA 1
ATOM 2617 C C . GLN A 1 351 ? 25.432 -1.835 -35.892 1.00 93.88 351 GLN A C 1
ATOM 2619 O O . GLN A 1 351 ? 26.108 -1.616 -36.899 1.00 93.88 351 GLN A O 1
ATOM 2624 N N . ALA A 1 352 ? 25.667 -1.181 -34.749 1.00 93.50 352 ALA A N 1
ATOM 2625 C CA . ALA A 1 352 ? 26.768 -0.231 -34.598 1.00 93.50 352 ALA A CA 1
ATOM 2626 C C . ALA A 1 352 ? 28.137 -0.913 -34.780 1.00 93.50 352 ALA A C 1
ATOM 2628 O O . ALA A 1 352 ? 29.032 -0.349 -35.415 1.00 93.50 352 ALA A O 1
ATOM 2629 N N . GLY A 1 353 ? 28.292 -2.137 -34.266 1.00 91.31 353 GLY A N 1
ATOM 2630 C CA . GLY A 1 353 ? 29.480 -2.967 -34.463 1.00 91.31 353 GLY A CA 1
ATOM 2631 C C . GLY A 1 353 ? 29.718 -3.332 -35.930 1.00 91.31 353 GLY A C 1
ATOM 2632 O O . GLY A 1 353 ? 30.837 -3.180 -36.420 1.00 91.31 353 GLY A O 1
ATOM 2633 N N . GLU A 1 354 ? 28.673 -3.744 -36.648 1.00 93.69 354 GLU A N 1
ATOM 2634 C CA . GLU A 1 354 ? 28.736 -4.054 -38.081 1.00 93.69 354 GLU A CA 1
ATOM 2635 C C . GLU A 1 354 ? 29.110 -2.819 -38.912 1.00 93.69 354 GLU A C 1
ATOM 2637 O O . GLU A 1 354 ? 30.030 -2.873 -39.729 1.00 93.69 354 GLU A O 1
ATOM 2642 N N . LEU A 1 355 ? 28.479 -1.669 -38.649 1.00 92.31 355 LEU A N 1
ATOM 2643 C CA . LEU A 1 355 ? 28.826 -0.402 -39.302 1.00 92.31 355 LEU A CA 1
ATOM 2644 C C . LEU A 1 355 ? 30.281 -0.009 -39.036 1.00 92.31 355 LEU A C 1
ATOM 2646 O O . LEU A 1 355 ? 30.984 0.419 -39.952 1.00 92.31 355 LEU A O 1
ATOM 2650 N N . LYS A 1 356 ? 30.759 -0.184 -37.800 1.00 90.00 356 LYS A N 1
ATOM 2651 C CA . LYS A 1 356 ? 32.159 0.072 -37.449 1.00 90.00 356 LYS A CA 1
ATOM 2652 C C . LYS A 1 356 ? 33.111 -0.835 -38.225 1.00 90.00 356 LYS A C 1
ATOM 2654 O O . LYS A 1 356 ? 34.161 -0.364 -38.656 1.00 90.00 356 LYS A O 1
ATOM 2659 N N . GLU A 1 357 ? 32.754 -2.102 -38.427 1.00 90.12 357 GLU A N 1
ATOM 2660 C CA . GLU A 1 357 ? 33.545 -3.043 -39.226 1.00 90.12 357 GLU A CA 1
ATOM 2661 C C . GLU A 1 357 ? 33.568 -2.658 -40.711 1.00 90.12 357 GLU A C 1
ATOM 2663 O O . GLU A 1 357 ? 34.637 -2.640 -41.320 1.00 90.12 357 GLU A O 1
ATOM 2668 N N . LEU A 1 358 ? 32.429 -2.256 -41.283 1.00 90.06 358 LEU A N 1
ATOM 2669 C CA . LEU A 1 358 ? 32.359 -1.751 -42.660 1.00 90.06 358 LEU A CA 1
ATOM 2670 C C . LEU A 1 358 ? 33.228 -0.499 -42.856 1.00 90.06 358 LEU A C 1
ATOM 2672 O O . LEU A 1 358 ? 33.894 -0.362 -43.881 1.00 90.06 358 LEU A O 1
ATOM 2676 N N . MET A 1 359 ?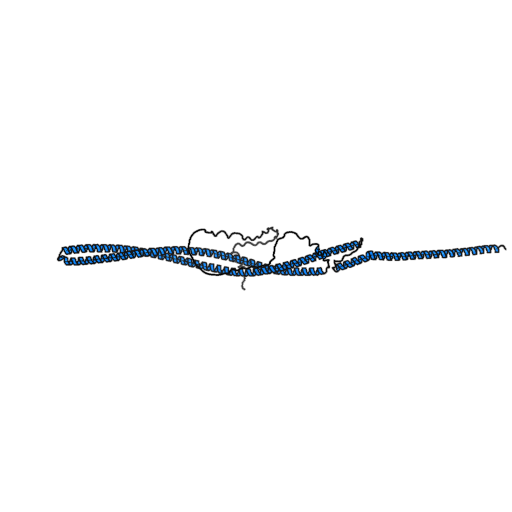 33.282 0.391 -41.861 1.00 87.38 359 MET A N 1
ATOM 2677 C CA . MET A 1 359 ? 34.113 1.599 -41.911 1.00 87.38 359 MET A CA 1
ATOM 2678 C C . MET A 1 359 ? 35.618 1.319 -41.836 1.00 87.38 359 MET A C 1
ATOM 2680 O O . MET A 1 359 ? 36.385 2.112 -42.373 1.00 87.38 359 MET A O 1
ATOM 2684 N N . LYS A 1 360 ? 36.064 0.188 -41.265 1.00 87.12 360 LYS A N 1
ATOM 2685 C CA . LYS A 1 360 ? 37.497 -0.181 -41.235 1.00 87.12 360 LYS A CA 1
ATOM 2686 C C . LYS A 1 360 ? 38.100 -0.420 -42.619 1.00 87.12 360 LYS A C 1
ATOM 2688 O O . LYS A 1 360 ? 39.321 -0.393 -42.752 1.00 87.12 360 LYS A O 1
ATOM 2693 N N . GLN A 1 361 ? 37.271 -0.675 -43.633 1.00 87.12 361 GLN A N 1
ATOM 2694 C CA . GLN A 1 361 ? 37.733 -0.820 -45.015 1.00 87.12 361 GLN A CA 1
ATOM 2695 C C . GLN A 1 361 ? 38.255 0.508 -45.580 1.00 87.12 361 GLN A C 1
ATOM 2697 O O . GLN A 1 361 ? 39.077 0.495 -46.492 1.00 87.12 361 GLN 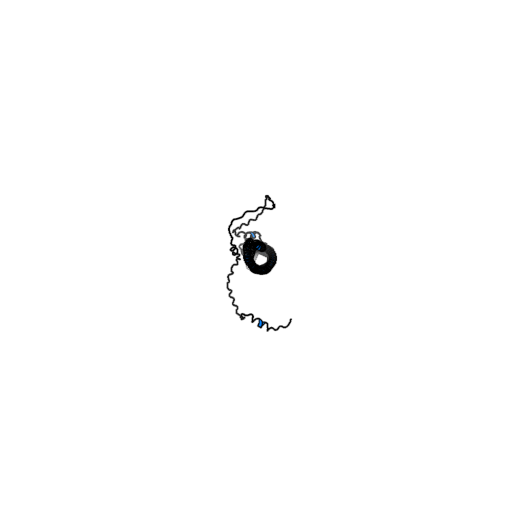A O 1
ATOM 2702 N N . PHE A 1 362 ? 37.820 1.641 -45.020 1.00 89.44 362 PHE A N 1
ATOM 2703 C CA . PHE A 1 362 ? 38.263 2.963 -45.434 1.00 89.44 362 PHE A CA 1
ATOM 2704 C C . PHE A 1 362 ? 39.399 3.466 -44.542 1.00 89.44 362 PHE A C 1
ATOM 2706 O O . PHE A 1 362 ? 39.277 3.516 -43.318 1.00 89.44 362 PHE A O 1
ATOM 2713 N N . LYS A 1 363 ? 40.504 3.888 -45.157 1.00 88.38 363 LYS A N 1
ATOM 2714 C CA . LYS A 1 363 ? 41.590 4.601 -44.480 1.00 88.38 363 LYS A CA 1
ATOM 2715 C C . LYS A 1 363 ? 41.376 6.096 -44.648 1.00 88.38 363 LYS A C 1
ATOM 2717 O O . LYS A 1 363 ? 41.258 6.585 -45.768 1.00 88.38 363 LYS A O 1
ATOM 2722 N N . ILE A 1 364 ? 41.348 6.800 -43.529 1.00 87.50 364 ILE A N 1
ATOM 2723 C CA . ILE A 1 364 ? 41.185 8.251 -43.442 1.00 87.50 364 ILE A CA 1
ATOM 2724 C C . ILE A 1 364 ? 42.328 8.824 -42.606 1.00 87.50 364 ILE A C 1
ATOM 2726 O O . ILE A 1 364 ? 42.907 8.114 -41.780 1.00 87.50 364 ILE A O 1
ATOM 2730 N N . ASN A 1 365 ? 42.664 10.092 -42.810 1.00 77.00 365 ASN A N 1
ATOM 2731 C CA . ASN A 1 365 ? 43.636 10.775 -41.973 1.00 77.00 365 ASN A CA 1
ATOM 2732 C C . ASN A 1 365 ? 42.977 11.145 -40.638 1.00 77.00 365 ASN A C 1
ATOM 2734 O O . ASN A 1 365 ? 41.990 11.882 -40.602 1.00 77.00 365 ASN A O 1
ATOM 2738 N N . ASP A 1 366 ? 43.557 10.685 -39.527 1.00 65.25 366 ASP A N 1
ATOM 2739 C CA . ASP A 1 366 ? 43.063 10.973 -38.167 1.00 65.25 366 ASP A CA 1
ATOM 2740 C C . ASP A 1 366 ? 43.001 12.485 -37.847 1.00 65.25 366 ASP A C 1
ATOM 2742 O O . ASP A 1 366 ? 42.263 12.913 -36.957 1.00 65.25 366 ASP A O 1
ATOM 2746 N N . ASP A 1 367 ? 43.731 13.318 -38.596 1.00 55.84 367 ASP A N 1
ATOM 2747 C CA . ASP A 1 367 ? 43.891 14.757 -38.341 1.00 55.84 367 ASP A CA 1
ATOM 2748 C C . ASP A 1 367 ? 42.617 15.585 -38.638 1.00 55.84 367 ASP A C 1
ATOM 2750 O O . ASP A 1 367 ? 42.408 16.665 -38.082 1.00 55.84 367 ASP A O 1
ATOM 2754 N N . LEU A 1 368 ? 41.691 15.061 -39.453 1.00 52.03 368 LEU A N 1
ATOM 2755 C CA . LEU A 1 368 ? 40.415 15.729 -39.760 1.00 52.03 368 LEU A CA 1
ATOM 2756 C C . LEU A 1 368 ? 39.331 15.513 -38.687 1.00 52.03 368 LEU A C 1
ATOM 2758 O O . LEU A 1 368 ? 38.326 16.230 -38.681 1.00 52.03 368 LEU A O 1
ATOM 2762 N N . GLY A 1 369 ? 39.540 14.595 -37.735 1.00 44.34 369 GLY A N 1
ATOM 2763 C CA . GLY A 1 369 ? 38.632 14.362 -36.604 1.00 44.34 369 GLY A CA 1
ATOM 2764 C C . GLY A 1 369 ? 38.656 15.464 -35.532 1.00 44.34 369 GLY A C 1
ATOM 2765 O O . GLY A 1 369 ? 37.748 15.542 -34.704 1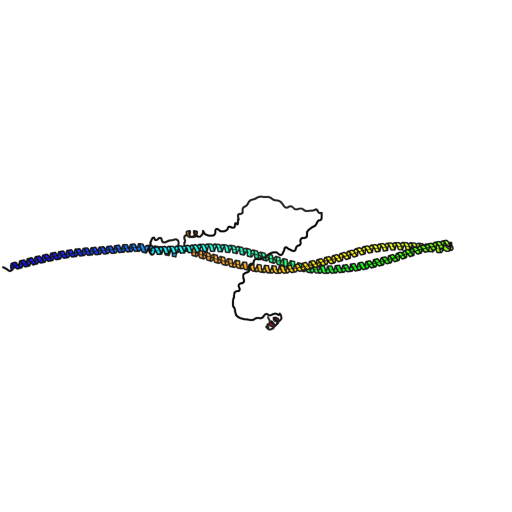.00 44.34 369 GLY A O 1
ATOM 2766 N N . GLY A 1 370 ? 39.664 16.347 -35.549 1.00 41.97 370 GLY A N 1
ATOM 2767 C CA . GLY A 1 370 ? 39.892 17.362 -34.512 1.00 41.97 370 GLY A CA 1
ATOM 2768 C C . GLY A 1 370 ? 39.196 18.716 -34.714 1.00 41.97 370 GLY A C 1
ATOM 2769 O O . GLY A 1 370 ? 39.135 19.509 -33.776 1.00 41.97 370 GLY A O 1
ATOM 2770 N N . LEU A 1 371 ? 38.652 19.014 -35.900 1.00 43.22 371 LEU A N 1
ATOM 2771 C CA . LEU A 1 371 ? 38.217 20.381 -36.245 1.00 43.22 371 LEU A CA 1
ATOM 2772 C C . LEU A 1 371 ? 36.755 20.723 -35.905 1.00 43.22 371 LEU A C 1
ATOM 2774 O O . LEU A 1 371 ? 36.381 21.892 -35.975 1.00 43.22 371 LEU A O 1
ATOM 2778 N N . ASN A 1 372 ? 35.941 19.756 -35.466 1.00 42.94 372 ASN A N 1
ATOM 2779 C CA . ASN A 1 372 ? 34.529 19.986 -35.111 1.00 42.94 372 ASN A CA 1
ATOM 2780 C C . ASN A 1 372 ? 34.222 19.939 -33.600 1.00 42.94 372 ASN A C 1
ATOM 2782 O O . ASN A 1 372 ? 33.061 20.055 -33.211 1.00 42.94 372 ASN A O 1
ATOM 2786 N N . SER A 1 373 ? 35.227 19.841 -32.724 1.00 43.12 373 SER A N 1
ATOM 2787 C CA . SER A 1 373 ? 35.022 19.816 -31.263 1.00 43.12 373 SER A CA 1
ATOM 2788 C C . SER A 1 373 ? 34.985 21.200 -30.590 1.00 43.12 373 SER A C 1
ATOM 2790 O O . SER A 1 373 ? 34.792 21.284 -29.379 1.00 43.12 373 SER A O 1
ATOM 2792 N N . VAL A 1 374 ? 35.075 22.311 -31.337 1.00 42.97 374 VAL A N 1
ATOM 2793 C CA . VAL A 1 374 ? 35.049 23.676 -30.762 1.00 42.97 374 VAL A CA 1
ATOM 2794 C C . VAL A 1 374 ? 33.808 24.468 -31.188 1.00 42.97 374 VAL A C 1
ATOM 2796 O O . VAL A 1 374 ? 33.917 25.560 -31.738 1.00 42.97 374 VAL A O 1
ATOM 2799 N N . LYS A 1 375 ? 32.600 23.948 -30.918 1.00 42.19 375 LYS A N 1
ATOM 2800 C CA . LYS A 1 375 ? 31.404 24.801 -30.720 1.00 42.19 375 LYS A CA 1
ATOM 2801 C C . LYS A 1 375 ? 30.236 24.109 -30.005 1.00 42.19 375 LYS A C 1
ATOM 2803 O O . LYS A 1 375 ? 29.084 24.304 -30.378 1.00 42.19 375 LYS A O 1
ATOM 2808 N N . ALA A 1 376 ? 30.503 23.349 -28.948 1.00 36.34 376 ALA A N 1
ATOM 2809 C CA . ALA A 1 376 ? 29.461 22.962 -27.998 1.00 36.34 376 ALA A CA 1
ATOM 2810 C C . ALA A 1 376 ? 29.532 23.872 -26.760 1.00 36.34 376 ALA A C 1
ATOM 2812 O O . ALA A 1 376 ? 30.438 23.776 -25.942 1.00 36.34 376 ALA A O 1
ATOM 2813 N N . MET A 1 377 ? 28.583 24.808 -26.699 1.00 38.09 377 MET A N 1
ATOM 2814 C CA . MET A 1 377 ? 27.932 25.315 -25.486 1.00 38.09 377 MET A CA 1
ATOM 2815 C C . MET A 1 377 ? 28.821 25.592 -24.253 1.00 38.09 377 MET A C 1
ATOM 2817 O O . MET A 1 377 ? 28.919 24.805 -23.317 1.00 38.09 377 MET A O 1
ATOM 2821 N N . LYS A 1 378 ? 29.355 26.815 -24.171 1.00 41.72 378 LYS A N 1
ATOM 2822 C CA . LYS A 1 378 ? 29.629 27.453 -22.878 1.00 41.72 378 LYS A CA 1
ATOM 2823 C C . LYS A 1 378 ? 28.292 27.979 -22.347 1.00 41.72 378 LYS A C 1
ATOM 2825 O O . LYS A 1 378 ? 27.880 29.079 -22.703 1.00 41.72 378 LYS A O 1
ATOM 2830 N N . GLY A 1 379 ? 27.589 27.170 -21.562 1.00 35.72 379 GLY A N 1
ATOM 2831 C CA . GLY A 1 379 ? 26.313 27.535 -20.955 1.00 35.72 379 GLY A CA 1
ATOM 2832 C C . GLY A 1 379 ? 25.971 26.614 -19.790 1.00 35.72 379 GLY A C 1
ATOM 2833 O O . GLY A 1 379 ? 25.732 25.434 -20.002 1.00 35.72 379 GLY A O 1
ATOM 2834 N N . SER A 1 380 ? 25.943 27.206 -18.592 1.00 33.78 380 SER A N 1
ATOM 2835 C CA . SER A 1 380 ? 25.405 26.694 -17.321 1.00 33.78 380 SER A CA 1
ATOM 2836 C C . SER A 1 380 ? 26.007 25.407 -16.744 1.00 33.78 380 SER A C 1
ATOM 2838 O O . SER A 1 380 ? 25.570 24.296 -17.017 1.00 33.78 380 SER A O 1
ATOM 2840 N N . ASP A 1 381 ? 26.951 25.638 -15.837 1.00 34.22 381 ASP A N 1
ATOM 2841 C CA . ASP A 1 381 ? 27.202 24.851 -14.628 1.00 34.22 381 ASP A CA 1
ATOM 2842 C C . ASP A 1 381 ? 25.878 24.546 -13.887 1.00 34.22 381 ASP A C 1
ATOM 2844 O O . ASP A 1 381 ? 25.042 25.448 -13.735 1.00 34.22 381 ASP A O 1
ATOM 2848 N N . PRO A 1 382 ? 25.680 23.310 -13.400 1.00 37.06 382 PRO A N 1
ATOM 2849 C CA . PRO A 1 382 ? 25.409 23.202 -11.977 1.00 37.06 382 PRO A CA 1
ATOM 2850 C C . PRO A 1 382 ? 26.389 22.251 -11.287 1.00 37.06 382 PRO A C 1
ATOM 2852 O O . PRO A 1 382 ? 26.495 21.056 -11.564 1.00 37.06 382 PRO A O 1
ATOM 2855 N N . GLU A 1 383 ? 27.042 22.848 -10.305 1.00 40.59 383 GLU A N 1
ATOM 2856 C CA . GLU A 1 383 ? 27.886 22.284 -9.275 1.00 40.59 383 GLU A CA 1
ATOM 2857 C C . GLU A 1 383 ? 27.247 21.041 -8.618 1.00 40.59 383 GLU A C 1
ATOM 2859 O O . GLU A 1 383 ? 26.315 21.147 -7.822 1.00 40.59 383 GLU A O 1
ATOM 2864 N N . ILE A 1 384 ? 27.790 19.847 -8.880 1.00 34.28 384 ILE A N 1
ATOM 2865 C CA . ILE A 1 384 ? 27.646 18.692 -7.979 1.00 34.28 384 ILE A CA 1
ATOM 2866 C C . ILE A 1 384 ? 29.043 18.191 -7.617 1.00 34.28 384 ILE A C 1
ATOM 2868 O O . ILE A 1 384 ? 29.646 17.343 -8.275 1.00 34.28 384 ILE A O 1
ATOM 2872 N N . LYS A 1 385 ? 29.561 18.741 -6.517 1.00 31.41 385 LYS A N 1
ATOM 2873 C CA . LYS A 1 385 ? 30.747 18.244 -5.819 1.00 31.41 385 LYS A CA 1
ATOM 2874 C C . LYS A 1 385 ? 30.499 16.825 -5.301 1.00 31.41 385 LYS A C 1
ATOM 2876 O O . LYS A 1 385 ? 29.704 16.621 -4.386 1.00 31.41 385 LYS A O 1
ATOM 2881 N N . LYS A 1 386 ? 31.290 15.865 -5.779 1.00 36.22 386 LYS A N 1
ATOM 2882 C CA . LYS A 1 386 ? 31.692 14.692 -4.993 1.00 36.22 386 LYS A CA 1
ATOM 2883 C C . LYS A 1 386 ? 33.211 14.657 -4.900 1.00 36.22 386 LYS A C 1
ATOM 2885 O O . LYS A 1 386 ? 33.892 14.377 -5.879 1.00 36.22 386 LYS A O 1
ATOM 2890 N N . THR A 1 387 ? 33.743 14.849 -3.698 1.00 29.36 387 THR A N 1
ATOM 2891 C CA . THR A 1 387 ? 34.979 14.169 -3.297 1.00 29.36 387 THR A CA 1
ATOM 2892 C C . THR A 1 387 ? 34.929 13.895 -1.801 1.00 29.36 387 THR A C 1
ATOM 2894 O O . THR A 1 387 ? 34.832 14.803 -0.980 1.00 29.36 387 THR A O 1
ATOM 2897 N N . ALA A 1 388 ? 34.963 12.610 -1.468 1.00 33.72 388 ALA A N 1
ATOM 2898 C CA . ALA A 1 388 ? 35.231 12.102 -0.137 1.00 33.72 388 ALA A CA 1
ATOM 2899 C C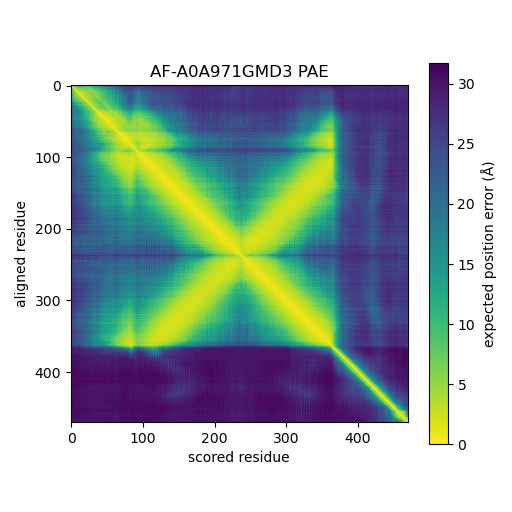 . ALA A 1 388 ? 36.734 12.195 0.159 1.00 33.72 388 ALA A C 1
ATOM 2901 O O . ALA A 1 388 ? 37.517 11.862 -0.725 1.00 33.72 388 ALA A O 1
ATOM 2902 N N . THR A 1 389 ? 37.138 12.542 1.389 1.00 29.50 389 THR A N 1
ATOM 2903 C CA . THR A 1 389 ? 38.097 11.744 2.195 1.00 29.50 389 THR A CA 1
ATOM 2904 C C . THR A 1 389 ? 38.317 12.309 3.613 1.00 29.50 389 THR A C 1
ATOM 2906 O O . THR A 1 389 ? 38.783 13.424 3.801 1.00 29.50 389 THR A O 1
ATOM 2909 N N . THR A 1 390 ? 37.996 11.471 4.608 1.00 30.39 390 THR A N 1
ATOM 2910 C CA . THR A 1 390 ? 38.742 11.161 5.854 1.00 30.39 390 THR A CA 1
ATOM 2911 C C . THR A 1 390 ? 39.515 12.248 6.628 1.00 30.39 390 THR A C 1
ATOM 2913 O O . THR A 1 390 ? 40.573 12.675 6.177 1.00 30.39 390 THR A O 1
ATOM 2916 N N . LYS A 1 391 ? 39.173 12.442 7.920 1.00 28.58 391 LYS A N 1
ATOM 2917 C CA . LYS A 1 391 ? 39.976 11.975 9.088 1.00 28.58 391 LYS A CA 1
ATOM 2918 C C . LYS A 1 391 ? 39.313 12.283 10.452 1.00 28.58 391 LYS A C 1
ATOM 2920 O O . LYS A 1 391 ? 38.861 13.396 10.666 1.00 28.58 391 LYS A O 1
ATOM 2925 N N . LYS A 1 392 ? 39.359 11.277 11.347 1.00 28.23 392 LYS A N 1
ATOM 2926 C CA . LYS A 1 392 ? 39.477 11.278 12.832 1.00 28.23 392 LYS A CA 1
ATOM 2927 C C . LYS A 1 392 ? 38.960 12.489 13.639 1.00 28.23 392 LYS A C 1
ATOM 2929 O O . LYS A 1 392 ? 39.485 13.584 13.479 1.00 28.23 392 LYS A O 1
ATOM 2934 N N . THR A 1 393 ? 38.192 12.235 14.710 1.00 27.47 393 THR A N 1
ATOM 2935 C CA . THR A 1 393 ? 38.688 12.085 16.110 1.00 27.47 393 THR A CA 1
ATOM 2936 C C . THR A 1 393 ? 37.533 11.699 17.061 1.00 27.47 393 THR A C 1
ATOM 2938 O O . THR A 1 393 ? 36.385 12.053 16.825 1.00 27.47 393 THR A O 1
ATOM 2941 N N . GLU A 1 394 ? 37.886 10.914 18.082 1.00 29.36 394 GLU A N 1
ATOM 2942 C CA . GLU A 1 394 ? 37.151 10.401 19.256 1.00 29.36 394 GLU A CA 1
ATOM 2943 C C . GLU A 1 394 ? 36.158 11.405 19.895 1.00 29.36 394 GLU A C 1
ATOM 2945 O O . GLU A 1 394 ? 36.373 12.611 19.854 1.00 29.36 394 GLU A O 1
ATOM 2950 N N . THR A 1 395 ? 35.079 11.007 20.584 1.00 28.91 395 THR A N 1
ATOM 2951 C CA . THR A 1 395 ? 35.121 10.441 21.952 1.00 28.91 395 THR A CA 1
ATOM 2952 C C . THR A 1 395 ? 33.734 9.929 22.389 1.00 28.91 395 THR A C 1
ATOM 2954 O O . THR A 1 395 ? 32.702 10.483 22.024 1.00 28.91 395 THR A O 1
ATOM 2957 N N . ALA A 1 396 ? 33.747 8.859 23.185 1.00 29.80 396 ALA A N 1
ATOM 2958 C CA . ALA A 1 396 ? 32.635 8.108 23.768 1.00 29.80 396 ALA A CA 1
ATOM 2959 C C . ALA A 1 396 ? 31.811 8.834 24.849 1.00 29.80 396 ALA A C 1
ATOM 2961 O O . ALA A 1 396 ? 32.400 9.610 25.587 1.00 29.80 396 ALA A O 1
ATOM 2962 N N . VAL A 1 397 ? 30.539 8.425 25.045 1.00 29.22 397 VAL A N 1
ATOM 2963 C CA . VAL A 1 397 ? 29.845 8.192 26.348 1.00 29.22 397 VAL A CA 1
ATOM 2964 C C . VAL A 1 397 ? 28.637 7.256 26.083 1.00 29.22 397 VAL A C 1
ATOM 2966 O O . VAL A 1 397 ? 27.734 7.624 25.345 1.00 29.22 397 VAL A O 1
ATOM 2969 N N . LYS A 1 398 ? 28.718 5.949 26.379 1.00 30.30 398 LYS A N 1
ATOM 2970 C CA . LYS A 1 398 ? 28.163 5.212 27.546 1.00 30.30 398 LYS A CA 1
ATOM 2971 C C . LYS A 1 398 ? 26.660 5.384 27.853 1.00 30.30 398 LYS A C 1
ATOM 2973 O O . LYS A 1 398 ? 26.229 6.392 28.398 1.00 30.30 398 LYS A O 1
ATOM 2978 N N . THR A 1 399 ? 25.927 4.299 27.608 1.00 29.06 399 THR A N 1
ATOM 2979 C CA . THR A 1 399 ? 24.711 3.837 28.298 1.00 29.06 399 THR A CA 1
ATOM 2980 C C . THR A 1 399 ? 24.969 3.524 29.773 1.00 29.06 399 THR A C 1
ATOM 2982 O O . THR A 1 399 ? 25.994 2.915 30.070 1.00 29.06 399 THR A O 1
ATOM 2985 N N . ASP A 1 400 ? 24.012 3.837 30.655 1.00 29.70 400 ASP A N 1
ATOM 2986 C CA . ASP A 1 400 ? 23.708 3.018 31.838 1.00 29.70 400 ASP A CA 1
ATOM 2987 C C . ASP A 1 400 ? 22.312 3.305 32.428 1.00 29.70 400 ASP A C 1
ATOM 2989 O O . ASP A 1 400 ? 21.797 4.423 32.404 1.00 29.70 400 ASP A O 1
ATOM 2993 N N . THR A 1 401 ? 21.721 2.237 32.960 1.00 30.50 401 THR A N 1
ATOM 2994 C CA . THR A 1 401 ? 20.352 2.067 33.472 1.00 30.50 401 THR A CA 1
ATOM 2995 C C . THR A 1 401 ? 20.307 2.165 35.007 1.00 30.50 401 THR A C 1
ATOM 2997 O O . THR A 1 401 ? 21.123 1.499 35.640 1.00 30.50 401 THR A O 1
ATOM 3000 N N . LYS A 1 402 ? 19.313 2.856 35.622 1.00 28.75 402 LYS A N 1
ATOM 3001 C CA . LYS A 1 402 ? 18.609 2.432 36.880 1.00 28.75 402 LYS A CA 1
ATOM 3002 C C . LYS A 1 402 ? 17.512 3.396 37.425 1.00 28.75 402 LYS A C 1
ATOM 3004 O O . LYS A 1 402 ? 17.810 4.488 37.884 1.00 28.75 402 LYS A O 1
ATOM 3009 N N . ILE A 1 403 ? 16.259 2.916 37.407 1.00 29.67 403 ILE A N 1
ATOM 3010 C CA . ILE A 1 403 ? 15.190 2.797 38.450 1.00 29.67 403 ILE A CA 1
ATOM 3011 C C . ILE A 1 403 ? 15.033 3.847 39.607 1.00 29.67 403 ILE A C 1
ATOM 3013 O O . ILE A 1 403 ? 15.822 3.819 40.543 1.00 29.67 403 ILE A O 1
ATOM 3017 N N . SER A 1 404 ? 13.897 4.599 39.569 1.00 27.73 404 SER A N 1
ATOM 3018 C CA . SER A 1 404 ? 12.859 5.032 40.584 1.00 27.73 404 SER A CA 1
ATOM 3019 C C . SER A 1 404 ? 13.178 5.528 42.025 1.00 27.73 404 SER A C 1
ATOM 3021 O O . SER A 1 404 ? 14.215 5.167 42.568 1.00 27.73 404 SER A O 1
ATOM 3023 N N . PRO A 1 405 ? 12.216 6.146 42.784 1.00 41.31 405 PRO A N 1
ATOM 3024 C CA . PRO A 1 405 ? 11.027 6.973 42.439 1.00 41.31 405 PRO A CA 1
ATOM 3025 C C . PRO A 1 405 ? 10.858 8.259 43.321 1.00 41.31 405 PRO A C 1
ATOM 3027 O O . PRO A 1 405 ? 11.390 8.328 44.429 1.00 41.31 405 PRO A O 1
ATOM 3030 N N . LYS A 1 406 ? 10.029 9.244 42.912 1.00 29.16 406 LYS A N 1
ATOM 3031 C CA . LYS A 1 406 ? 9.305 10.155 43.844 1.00 29.16 406 LYS A CA 1
ATOM 3032 C C . LYS A 1 406 ? 8.194 10.983 43.165 1.00 29.16 406 LYS A C 1
ATOM 3034 O O . LYS A 1 406 ? 8.457 11.732 42.233 1.00 29.16 406 LYS A O 1
ATOM 3039 N N . THR A 1 407 ? 6.980 10.875 43.698 1.00 29.36 407 THR A N 1
ATOM 3040 C CA . THR A 1 407 ? 5.840 11.827 43.636 1.00 29.36 407 THR A CA 1
ATOM 3041 C C . THR A 1 407 ? 5.714 12.492 45.032 1.00 29.36 407 THR A C 1
ATOM 3043 O O . THR A 1 407 ? 6.385 11.997 45.947 1.00 2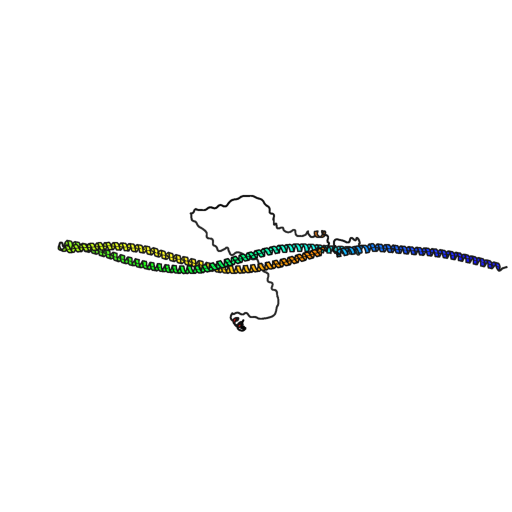9.36 407 THR A O 1
ATOM 3046 N N . PRO A 1 408 ? 4.866 13.518 45.295 1.00 42.28 408 PRO A N 1
ATOM 3047 C CA . PRO A 1 408 ? 3.873 14.192 44.439 1.00 42.28 408 PRO A CA 1
ATOM 3048 C C . PRO A 1 408 ? 3.922 15.741 44.462 1.00 42.28 408 PRO A C 1
ATOM 3050 O O . PRO A 1 408 ? 4.514 16.323 45.359 1.00 42.28 408 PRO A O 1
ATOM 3053 N N . ASP A 1 409 ? 3.268 16.399 43.494 1.00 29.56 409 ASP A N 1
ATOM 3054 C CA . ASP A 1 409 ? 2.280 17.464 43.764 1.00 29.56 409 ASP A CA 1
ATOM 3055 C C . ASP A 1 409 ? 1.541 17.917 42.482 1.00 29.56 409 ASP A C 1
ATOM 3057 O O . ASP A 1 409 ? 2.097 17.971 41.386 1.00 29.56 409 ASP A O 1
ATOM 3061 N N . LYS A 1 410 ? 0.242 18.183 42.647 1.00 29.59 410 LYS A N 1
ATOM 3062 C CA . LYS A 1 410 ? -0.747 18.756 41.700 1.00 29.59 410 LYS A CA 1
ATOM 3063 C C . LYS A 1 410 ? -0.974 20.238 42.105 1.00 29.59 410 LYS A C 1
ATOM 3065 O O . LYS A 1 410 ? -0.539 20.589 43.198 1.00 29.59 410 LYS A O 1
ATOM 3070 N N . PRO A 1 411 ? -1.851 21.040 41.458 1.00 43.06 411 PRO A N 1
ATOM 3071 C CA . PRO A 1 411 ? -2.285 21.151 40.052 1.00 43.06 411 PRO A CA 1
ATOM 3072 C C . PRO A 1 411 ? -2.184 22.610 39.511 1.00 43.06 411 PRO A C 1
ATOM 3074 O O . PRO A 1 411 ? -2.210 23.542 40.295 1.00 43.06 411 PRO A O 1
ATOM 3077 N N . GLU A 1 412 ? -2.203 22.823 38.187 1.00 28.91 412 GLU A N 1
ATOM 3078 C CA . GLU A 1 412 ? -2.926 23.931 37.499 1.00 28.91 412 GLU A CA 1
ATOM 3079 C C . GLU A 1 412 ? -2.725 23.794 35.975 1.00 28.91 412 GLU A C 1
ATOM 3081 O O . GLU A 1 412 ? -1.610 23.670 35.488 1.00 28.91 412 GLU A O 1
ATOM 3086 N N . SER A 1 413 ? -3.785 23.472 35.230 1.00 29.00 413 SER A N 1
ATOM 3087 C CA . SER A 1 413 ? -4.616 24.410 34.455 1.00 29.00 413 SER A CA 1
ATOM 3088 C C . SER A 1 413 ? -3.907 24.991 33.228 1.00 29.00 413 SER A C 1
ATOM 3090 O O . SER A 1 413 ? -3.115 25.918 33.336 1.00 29.00 413 SER A O 1
ATOM 3092 N N . THR A 1 414 ? -4.231 24.468 32.043 1.00 32.03 414 THR A N 1
ATOM 3093 C CA . THR A 1 414 ? -4.894 25.186 30.932 1.00 32.03 414 THR A CA 1
ATOM 3094 C C . THR A 1 414 ? -4.623 24.503 29.582 1.00 32.03 414 THR A C 1
ATOM 3096 O O . THR A 1 414 ? -3.576 23.912 29.356 1.00 32.03 414 THR A O 1
ATOM 3099 N N . VAL A 1 415 ? -5.591 24.678 28.676 1.00 34.06 415 VAL A N 1
ATOM 3100 C CA . VAL A 1 415 ? -5.527 24.499 27.212 1.00 34.06 415 VAL A CA 1
ATOM 3101 C C . VAL A 1 415 ? -5.871 23.102 26.660 1.00 34.06 415 VAL A C 1
ATOM 3103 O O . VAL A 1 415 ? -5.064 22.181 26.615 1.00 34.06 415 VAL A O 1
ATOM 3106 N N . LYS A 1 416 ? -7.108 22.999 26.148 1.00 41.00 416 LYS A N 1
ATOM 3107 C CA . LYS A 1 416 ? -7.523 22.037 25.111 1.00 41.00 416 LYS A CA 1
ATOM 3108 C C . LYS A 1 416 ? -6.790 22.339 23.794 1.00 41.00 416 LYS A C 1
ATOM 3110 O O . LYS A 1 416 ? -6.724 23.518 23.444 1.00 41.00 416 LYS A O 1
ATOM 3115 N N . PRO A 1 417 ? -6.435 21.330 22.983 1.00 39.09 417 PRO A N 1
ATOM 3116 C CA . PRO A 1 417 ? -6.380 21.503 21.541 1.00 39.09 417 PRO A CA 1
ATOM 3117 C C . PRO A 1 417 ? -7.485 20.700 20.847 1.00 39.09 417 PRO A C 1
ATOM 3119 O O . PRO A 1 417 ? -7.700 19.516 21.094 1.00 39.09 417 PRO A O 1
ATOM 3122 N N . ASP A 1 418 ? -8.188 21.420 19.987 1.00 35.19 418 ASP A N 1
ATOM 3123 C CA . ASP A 1 418 ? -9.202 20.974 19.045 1.00 35.19 418 ASP A CA 1
ATOM 3124 C C . ASP A 1 418 ? -8.511 20.197 17.905 1.00 35.19 418 ASP A C 1
ATOM 3126 O O . ASP A 1 418 ? -7.761 20.775 17.116 1.00 35.19 418 ASP A O 1
ATOM 3130 N N . LEU A 1 419 ? -8.692 18.874 17.844 1.00 34.94 419 LEU A N 1
ATOM 3131 C CA . LEU A 1 419 ? -8.218 18.040 16.733 1.00 34.94 419 LEU A CA 1
ATOM 3132 C C . LEU A 1 419 ? -9.309 17.994 15.657 1.00 34.94 419 LEU A C 1
ATOM 3134 O O . LEU A 1 419 ? -10.081 17.040 15.588 1.00 34.94 419 LEU A O 1
ATOM 3138 N N . LYS A 1 420 ? -9.399 19.031 14.816 1.00 35.03 420 LYS A N 1
ATOM 3139 C CA . LYS A 1 420 ? -10.265 18.963 13.625 1.00 35.03 420 LYS A CA 1
ATOM 3140 C C . LYS A 1 420 ? -9.790 19.682 12.363 1.00 35.03 420 LYS A C 1
ATOM 3142 O O . LYS A 1 420 ? -10.556 19.771 11.412 1.00 35.03 420 LYS A O 1
ATOM 3147 N N . THR A 1 421 ? -8.536 20.124 12.271 1.00 36.97 421 THR A N 1
ATOM 3148 C CA . THR A 1 421 ? -8.065 20.857 11.074 1.00 36.97 421 THR A CA 1
ATOM 3149 C C . THR A 1 421 ? -6.593 20.618 10.733 1.00 36.97 421 THR A C 1
ATOM 3151 O O . THR A 1 421 ? -5.818 21.570 10.675 1.00 36.97 421 THR A O 1
ATOM 3154 N N . THR A 1 422 ? -6.191 19.367 10.464 1.00 33.75 422 THR A N 1
ATOM 3155 C CA . THR A 1 422 ? -4.850 19.120 9.881 1.00 33.75 422 THR A CA 1
ATOM 3156 C C . THR A 1 422 ? -4.715 17.905 8.952 1.00 33.75 422 THR A C 1
ATOM 3158 O O . THR A 1 422 ? -3.598 17.446 8.740 1.00 33.75 422 THR A O 1
ATOM 3161 N N . LEU A 1 423 ? -5.796 17.385 8.356 1.00 32.22 423 LEU A N 1
ATOM 3162 C CA . LEU A 1 423 ? -5.690 16.264 7.397 1.00 32.22 423 LEU A CA 1
ATOM 3163 C C . LEU A 1 423 ? -6.251 16.528 5.992 1.00 32.22 423 LEU A C 1
ATOM 3165 O O . LEU A 1 423 ? -6.103 15.687 5.116 1.00 32.22 423 LEU A O 1
ATOM 3169 N N . GLU A 1 424 ? -6.762 17.727 5.709 1.00 35.19 424 GLU A N 1
ATOM 3170 C CA . GLU A 1 424 ? -7.168 18.111 4.350 1.00 35.19 424 GLU A CA 1
ATOM 3171 C C . GLU A 1 424 ? -6.256 19.204 3.785 1.00 35.19 424 GLU A C 1
ATOM 3173 O O . GLU A 1 424 ? -6.629 20.369 3.676 1.00 35.19 424 GLU A O 1
ATOM 3178 N N . ALA A 1 425 ? -5.026 18.839 3.413 1.00 32.97 425 ALA A N 1
ATOM 3179 C CA . ALA A 1 425 ? -4.236 19.653 2.492 1.00 32.97 425 ALA A CA 1
ATOM 3180 C C . ALA A 1 425 ? -3.151 18.842 1.761 1.00 32.97 425 ALA A C 1
ATOM 3182 O O . ALA A 1 425 ? -2.044 18.660 2.252 1.00 32.97 425 ALA A O 1
ATOM 3183 N N . LYS A 1 426 ? -3.466 18.522 0.499 1.00 32.34 426 LYS A N 1
ATOM 3184 C CA . LYS A 1 426 ? -2.547 18.427 -0.652 1.00 32.34 426 LYS A CA 1
ATOM 3185 C C . LYS A 1 426 ? -1.574 17.242 -0.709 1.00 32.34 426 LYS A C 1
ATOM 3187 O O . LYS A 1 426 ? -0.364 17.411 -0.607 1.00 32.34 426 LYS A O 1
ATOM 3192 N N . ILE A 1 427 ? -2.098 16.114 -1.180 1.00 35.12 427 ILE A N 1
ATOM 3193 C CA . ILE A 1 427 ? -1.437 15.357 -2.252 1.00 35.12 427 ILE A CA 1
ATOM 3194 C C . ILE A 1 427 ? -2.191 15.705 -3.544 1.00 35.12 427 ILE A C 1
ATOM 3196 O O . ILE A 1 427 ? -3.370 15.399 -3.686 1.00 35.12 427 ILE A O 1
ATOM 3200 N N . LYS A 1 428 ? -1.542 16.428 -4.462 1.00 33.69 428 LYS A N 1
ATOM 3201 C CA . LYS A 1 428 ? -1.997 16.595 -5.852 1.00 33.69 428 LYS A CA 1
ATOM 3202 C C . LYS A 1 428 ? -0.993 15.862 -6.742 1.00 33.69 428 LYS A C 1
ATOM 3204 O O . LYS A 1 428 ? 0.166 16.278 -6.732 1.00 33.69 428 LYS A O 1
ATOM 3209 N N . PRO A 1 429 ? -1.390 14.872 -7.554 1.00 34.41 429 PRO A N 1
ATOM 3210 C CA . PRO A 1 429 ? -0.604 14.508 -8.720 1.00 34.41 429 PRO A CA 1
ATOM 3211 C C . PRO A 1 429 ? -0.785 15.603 -9.782 1.00 34.41 429 PRO A C 1
ATOM 3213 O O . PRO A 1 429 ? -1.907 16.012 -10.087 1.00 34.41 429 PRO A O 1
ATOM 3216 N N . GLN A 1 430 ? 0.319 16.121 -10.324 1.00 33.62 430 GLN A N 1
ATOM 3217 C CA . GLN A 1 430 ? 0.283 16.899 -11.561 1.00 33.62 430 GLN A CA 1
ATOM 3218 C C . GLN A 1 430 ? 0.116 15.921 -12.724 1.00 33.62 430 GLN A C 1
ATOM 3220 O O . GLN A 1 430 ? 1.067 15.243 -13.097 1.00 33.62 430 GLN A O 1
ATOM 3225 N N . ILE A 1 431 ? -1.078 15.874 -13.307 1.00 38.69 431 ILE A N 1
ATOM 3226 C CA . ILE A 1 431 ? -1.269 15.390 -14.673 1.00 38.69 431 ILE A CA 1
ATOM 3227 C C . ILE A 1 431 ? -1.820 16.585 -15.447 1.00 38.69 431 ILE A C 1
ATOM 3229 O O . ILE A 1 431 ? -2.881 17.119 -15.117 1.00 38.69 431 ILE A O 1
ATOM 3233 N N . SER A 1 432 ? -1.041 17.073 -16.409 1.00 33.25 432 SER A N 1
ATOM 3234 C CA . SER A 1 432 ? -1.456 18.138 -17.323 1.00 33.25 432 SER A CA 1
ATOM 3235 C C . SER A 1 432 ? -2.660 17.674 -18.155 1.00 33.25 432 SER A C 1
ATOM 3237 O O . SER A 1 432 ? -2.672 16.517 -18.577 1.00 33.25 432 SER A O 1
ATOM 3239 N N . PRO A 1 433 ? -3.656 18.531 -18.445 1.00 34.19 433 PRO A N 1
ATOM 3240 C CA . PRO A 1 433 ? -4.744 18.151 -19.333 1.00 34.19 433 PRO A CA 1
ATOM 3241 C C . PRO A 1 433 ? -4.217 18.089 -20.770 1.00 34.19 433 PRO A C 1
ATOM 3243 O O . PRO A 1 433 ? -3.693 19.081 -21.280 1.00 34.19 433 PRO A O 1
ATOM 3246 N N . VAL A 1 434 ? -4.360 16.936 -21.423 1.00 37.38 434 VAL A N 1
ATOM 3247 C CA . VAL A 1 434 ? -4.250 16.845 -22.882 1.00 37.38 434 VAL A CA 1
ATOM 3248 C C . VAL A 1 434 ? -5.484 17.524 -23.472 1.00 37.38 434 VAL A C 1
ATOM 3250 O O . VAL A 1 434 ? -6.618 17.238 -23.096 1.00 37.38 434 VAL A O 1
ATOM 3253 N N . GLU A 1 435 ? -5.233 18.488 -24.344 1.00 34.06 435 GLU A N 1
ATOM 3254 C CA . GLU A 1 435 ? -6.221 19.314 -25.023 1.00 34.06 435 GLU A CA 1
ATOM 3255 C C . GLU A 1 435 ? -6.996 18.462 -26.045 1.00 34.06 435 GLU A C 1
ATOM 3257 O O . GLU A 1 435 ? -6.436 17.983 -27.033 1.00 34.06 435 GLU A O 1
ATOM 3262 N N . ASP A 1 436 ? -8.288 18.254 -25.792 1.00 32.66 436 ASP A N 1
ATOM 3263 C CA . ASP A 1 436 ? -9.191 17.474 -26.640 1.00 32.66 436 ASP A CA 1
ATOM 3264 C C . ASP A 1 436 ? -9.508 18.255 -27.932 1.00 32.66 436 ASP A C 1
ATOM 3266 O O . ASP A 1 436 ? -10.367 19.142 -27.972 1.00 32.66 436 ASP A O 1
ATOM 3270 N N . LYS A 1 437 ? -8.794 17.951 -29.022 1.00 37.56 437 LYS A N 1
ATOM 3271 C CA . LYS A 1 437 ? -9.213 18.325 -30.383 1.00 37.56 437 LYS A CA 1
ATOM 3272 C C . LYS A 1 437 ? -10.088 17.204 -30.946 1.00 37.56 437 LYS A C 1
ATOM 3274 O O . LYS A 1 437 ? -9.584 16.095 -31.110 1.00 37.56 437 LYS A O 1
ATOM 3279 N N . PRO A 1 438 ? -11.346 17.462 -31.346 1.00 34.00 438 PRO A N 1
ATOM 3280 C CA . PRO A 1 438 ? -12.153 16.426 -31.970 1.00 34.00 438 PRO A CA 1
ATOM 3281 C C . PRO A 1 438 ? -11.607 16.112 -33.370 1.00 34.00 438 PRO A C 1
ATOM 3283 O O . PRO A 1 438 ? -11.668 16.946 -34.280 1.00 34.00 438 PRO A O 1
ATOM 3286 N N . LEU A 1 439 ? -11.093 14.892 -33.558 1.00 31.83 439 LEU A N 1
ATOM 3287 C CA . LEU A 1 439 ? -10.914 14.318 -34.888 1.00 31.83 439 LEU A CA 1
ATOM 3288 C C . LEU A 1 439 ? -12.297 14.120 -35.521 1.00 31.83 439 LEU A C 1
ATOM 3290 O O . LEU A 1 439 ? -13.124 13.352 -35.036 1.00 31.83 439 LEU A O 1
ATOM 3294 N N . LYS A 1 440 ? -12.540 14.808 -36.639 1.00 32.59 440 LYS A N 1
ATOM 3295 C CA . LYS A 1 440 ? -13.620 14.460 -37.562 1.00 32.59 440 LYS A CA 1
ATOM 3296 C C . LYS A 1 440 ? -13.240 13.170 -38.282 1.00 32.59 440 LYS A C 1
ATOM 3298 O O . LYS A 1 440 ? -12.405 13.199 -39.182 1.00 32.59 440 LYS A O 1
ATOM 3303 N N . THR A 1 441 ? -13.899 12.074 -37.945 1.00 33.16 441 THR A N 1
ATOM 3304 C CA . THR A 1 441 ? -13.985 10.892 -38.804 1.00 33.16 441 THR A CA 1
ATOM 3305 C C . THR A 1 441 ? -15.454 10.604 -39.080 1.00 33.16 441 THR A C 1
ATOM 3307 O O . THR A 1 441 ? -16.212 10.157 -38.223 1.00 33.16 441 THR A O 1
ATOM 3310 N N . GLU A 1 442 ? -15.879 10.919 -40.304 1.00 32.53 442 GLU A N 1
ATOM 3311 C CA . GLU A 1 442 ? -17.107 10.379 -40.873 1.00 32.53 442 GLU A CA 1
ATOM 3312 C C . GLU A 1 442 ? -16.942 8.866 -41.033 1.00 32.53 442 GLU A C 1
ATOM 3314 O O . GLU A 1 442 ? -16.152 8.409 -41.856 1.00 32.53 442 GLU A O 1
ATOM 3319 N N . VAL A 1 443 ? -17.733 8.090 -40.296 1.00 31.44 443 VAL A N 1
ATOM 3320 C CA . VAL A 1 443 ? -18.082 6.723 -40.690 1.00 31.44 443 VAL A CA 1
ATOM 3321 C C . VAL A 1 443 ? -19.599 6.598 -40.608 1.00 31.44 443 VAL A C 1
ATOM 3323 O O . VAL A 1 443 ? -20.191 6.397 -39.551 1.00 31.44 443 VAL A O 1
ATOM 3326 N N . LYS A 1 444 ? -20.245 6.758 -41.764 1.00 34.31 444 LYS A N 1
ATOM 3327 C CA . LYS A 1 444 ? -21.579 6.211 -42.020 1.00 34.31 444 LYS A CA 1
ATOM 3328 C C . LYS A 1 444 ? -21.439 4.693 -42.087 1.00 34.31 444 LYS A C 1
ATOM 3330 O O . LYS A 1 444 ? -20.735 4.237 -42.975 1.00 34.31 444 LYS A O 1
ATOM 3335 N N . THR A 1 445 ? -22.144 3.949 -41.236 1.00 32.06 445 THR A N 1
ATOM 3336 C CA . THR A 1 445 ? -23.247 3.045 -41.636 1.00 32.06 445 THR A CA 1
ATOM 3337 C C . THR A 1 445 ? -23.828 2.312 -40.426 1.00 32.06 445 THR A C 1
ATOM 3339 O O . THR A 1 445 ? -23.138 2.074 -39.444 1.00 32.06 445 THR A O 1
ATOM 3342 N N . GLY A 1 446 ? -25.132 2.033 -40.506 1.00 31.94 446 GLY A N 1
ATOM 3343 C CA . GLY A 1 446 ? -26.017 1.610 -39.423 1.00 31.94 446 GLY A CA 1
ATOM 3344 C C . GLY A 1 446 ? -25.607 0.362 -38.645 1.00 31.94 446 GLY A C 1
ATOM 3345 O O . GLY A 1 446 ? -24.966 -0.538 -39.172 1.00 31.94 446 GLY A O 1
ATOM 3346 N N . THR A 1 447 ? -26.086 0.257 -37.409 1.00 34.75 447 THR A N 1
ATOM 3347 C CA . THR A 1 447 ? -27.256 -0.575 -37.082 1.00 34.75 447 THR A CA 1
ATOM 3348 C C . THR A 1 447 ? -27.763 -0.188 -35.693 1.00 34.75 447 THR A C 1
ATOM 3350 O O . THR A 1 447 ? -27.004 -0.044 -34.742 1.00 34.75 447 THR A O 1
ATOM 3353 N N . THR A 1 448 ? -29.066 0.043 -35.613 1.00 35.94 448 THR A N 1
ATOM 3354 C CA . THR A 1 448 ? -29.846 0.351 -34.416 1.00 35.94 448 THR A CA 1
ATOM 3355 C C . THR A 1 448 ? -29.805 -0.815 -33.434 1.00 35.94 448 THR A C 1
ATOM 3357 O O . THR A 1 448 ? -30.295 -1.877 -33.796 1.00 35.94 448 THR A O 1
ATOM 3360 N N . LEU A 1 449 ? -29.338 -0.634 -32.195 1.00 34.41 449 LEU A N 1
ATOM 3361 C CA . LEU A 1 449 ? -29.739 -1.512 -31.091 1.00 34.41 449 LEU A CA 1
ATOM 3362 C C . LEU A 1 449 ? -29.989 -0.713 -29.810 1.00 34.41 449 LEU A C 1
ATOM 3364 O O . LEU A 1 449 ? -29.322 0.267 -29.489 1.00 34.41 449 LEU A O 1
ATOM 3368 N N . VAL A 1 450 ? -31.083 -1.110 -29.179 1.00 40.47 450 VAL A N 1
ATOM 3369 C CA . VAL A 1 450 ? -31.966 -0.337 -28.315 1.00 40.47 450 VAL A CA 1
ATOM 3370 C C . VAL A 1 450 ? -31.512 -0.427 -26.862 1.00 40.47 450 VAL A C 1
ATOM 3372 O O . VAL A 1 450 ? -31.090 -1.477 -26.391 1.00 40.47 450 VAL A O 1
ATOM 3375 N N . SER A 1 451 ? -31.661 0.679 -26.133 1.00 37.69 451 SER A N 1
ATOM 3376 C CA . SER A 1 451 ? -31.555 0.726 -24.678 1.00 37.69 451 SER A CA 1
ATOM 3377 C C . SER A 1 451 ? -32.594 -0.196 -24.025 1.00 37.69 451 SER A C 1
ATOM 3379 O O . SER A 1 451 ? -33.789 0.108 -24.056 1.00 37.69 451 SER A O 1
ATOM 3381 N N . ALA A 1 452 ? -32.162 -1.280 -23.387 1.00 39.16 452 ALA A N 1
ATOM 3382 C CA . ALA A 1 452 ? -33.023 -2.087 -22.531 1.00 39.16 452 ALA A CA 1
ATOM 3383 C C . ALA A 1 452 ? -32.975 -1.534 -21.096 1.00 39.16 452 ALA A C 1
ATOM 3385 O O . ALA A 1 452 ? -32.027 -1.753 -20.347 1.00 39.16 452 ALA A O 1
ATOM 3386 N N . LYS A 1 453 ? -34.002 -0.764 -20.722 1.00 42.19 453 LYS A N 1
ATOM 3387 C CA . LYS A 1 453 ? -34.328 -0.428 -19.330 1.00 42.19 453 LYS A CA 1
ATOM 3388 C C . LYS A 1 453 ? -35.359 -1.445 -18.846 1.00 42.19 453 LYS A C 1
ATOM 3390 O O . LYS A 1 453 ? -36.535 -1.207 -19.098 1.00 42.19 453 LYS A O 1
ATOM 3395 N N . SER A 1 454 ? -34.935 -2.528 -18.184 1.00 48.09 454 SER A N 1
ATOM 3396 C CA . SER A 1 454 ? -35.732 -3.357 -17.248 1.00 48.09 454 SER A CA 1
ATOM 3397 C C . SER A 1 454 ? -35.258 -4.816 -17.239 1.00 48.09 454 SER A C 1
ATOM 3399 O O . SER A 1 454 ? -35.189 -5.462 -18.281 1.00 48.09 454 SER A O 1
ATOM 3401 N N . ASP A 1 455 ? -35.064 -5.363 -16.037 1.00 47.03 455 ASP A N 1
ATOM 3402 C CA . ASP A 1 455 ? -34.727 -6.767 -15.724 1.00 47.03 455 ASP A CA 1
ATOM 3403 C C . ASP A 1 455 ? -35.742 -7.809 -16.244 1.00 47.03 455 ASP A C 1
ATOM 3405 O O . ASP A 1 455 ? -35.545 -9.019 -16.142 1.00 47.03 455 ASP A O 1
ATOM 3409 N N . LYS A 1 456 ? -36.866 -7.356 -16.807 1.00 49.88 456 LYS A N 1
ATOM 3410 C CA . LYS A 1 456 ? -37.954 -8.220 -17.273 1.00 49.88 456 LYS A CA 1
ATOM 3411 C C . LYS A 1 456 ? -37.771 -8.736 -18.707 1.00 49.88 456 LYS A C 1
ATOM 3413 O O . LYS A 1 456 ? -38.412 -9.723 -19.056 1.00 49.88 456 LYS A O 1
ATOM 3418 N N . ASP A 1 457 ? -36.883 -8.127 -19.497 1.00 48.72 457 ASP A N 1
ATOM 3419 C CA . ASP A 1 457 ? -36.659 -8.497 -20.905 1.00 48.72 457 ASP A CA 1
ATOM 3420 C C . ASP A 1 457 ? -35.526 -9.524 -21.096 1.00 48.72 457 ASP A C 1
ATOM 3422 O O . ASP A 1 457 ? -35.532 -10.274 -22.070 1.00 48.72 457 ASP A O 1
ATOM 3426 N N . ILE A 1 458 ? -34.615 -9.660 -20.125 1.00 54.16 458 ILE A N 1
ATOM 3427 C CA . ILE A 1 458 ? -33.533 -10.665 -20.148 1.00 54.16 458 ILE A CA 1
ATOM 3428 C C . ILE A 1 458 ? -34.099 -12.083 -19.968 1.00 54.16 458 ILE A C 1
ATOM 3430 O O . ILE A 1 458 ? -33.638 -13.038 -20.589 1.00 54.16 458 ILE A O 1
ATOM 3434 N N . LYS A 1 459 ? -35.171 -12.226 -19.180 1.00 50.75 459 LYS A N 1
ATOM 3435 C CA . LYS A 1 459 ? -35.771 -13.532 -18.875 1.00 50.75 459 LYS A CA 1
ATOM 3436 C C . LYS A 1 459 ? -36.564 -14.141 -20.035 1.00 50.75 459 LYS A C 1
ATOM 3438 O O . LYS A 1 459 ? -36.795 -15.340 -20.036 1.00 50.75 459 LYS A O 1
ATOM 3443 N N . LYS A 1 460 ? -36.943 -13.336 -21.033 1.00 51.00 460 LYS A N 1
ATOM 3444 C CA . LYS A 1 460 ? -37.665 -13.805 -22.226 1.00 51.00 460 LYS A CA 1
ATOM 3445 C C . LYS A 1 460 ? -36.728 -14.224 -23.366 1.00 51.00 460 LYS A C 1
ATOM 3447 O O . LYS A 1 460 ? -37.162 -14.915 -24.273 1.00 51.00 460 LYS A O 1
ATOM 3452 N N . HIS A 1 461 ? -35.453 -13.833 -23.319 1.00 50.50 461 HIS A N 1
ATOM 3453 C CA . HIS A 1 461 ? -34.440 -14.269 -24.289 1.00 50.50 461 HIS A CA 1
ATOM 3454 C C . HIS A 1 461 ? -33.715 -15.559 -23.877 1.00 50.50 461 HIS A C 1
ATOM 3456 O O . HIS A 1 461 ? -33.059 -16.170 -24.705 1.00 50.50 461 HIS A O 1
ATOM 3462 N N . LEU A 1 462 ? -33.858 -15.993 -22.620 1.00 50.38 462 LEU A N 1
ATOM 3463 C CA . LEU A 1 462 ? -33.236 -17.215 -22.091 1.00 50.38 462 LEU A CA 1
ATOM 3464 C C . LEU A 1 462 ? -34.156 -18.451 -22.115 1.00 50.38 462 LEU A C 1
ATOM 3466 O O . LEU A 1 462 ? -33.704 -19.535 -21.770 1.00 50.38 462 LEU A O 1
ATOM 3470 N N . GLU A 1 463 ? -35.425 -18.310 -22.512 1.00 49.59 463 GLU A N 1
ATOM 3471 C CA . GLU A 1 463 ? -36.381 -19.432 -22.613 1.00 49.59 463 GLU A CA 1
ATOM 3472 C C . GLU A 1 463 ? -36.613 -19.926 -24.058 1.00 49.59 463 GLU A C 1
ATOM 3474 O O . GLU A 1 463 ? -37.227 -20.975 -24.230 1.00 49.59 463 GLU A O 1
ATOM 3479 N N . ASP A 1 464 ? -36.092 -19.233 -25.082 1.00 47.56 464 ASP A N 1
ATOM 3480 C CA . ASP A 1 464 ? -36.261 -19.618 -26.500 1.00 47.56 464 ASP A CA 1
ATOM 3481 C C . ASP A 1 464 ? -35.078 -20.426 -27.083 1.00 47.56 464 ASP A C 1
ATOM 3483 O O . ASP A 1 464 ? -35.239 -21.080 -28.113 1.00 47.56 464 ASP A O 1
ATOM 3487 N N . ASP A 1 465 ? -33.923 -20.475 -26.409 1.00 45.00 465 ASP A N 1
ATOM 3488 C CA . ASP A 1 465 ? -32.772 -21.285 -26.835 1.00 45.00 465 ASP A CA 1
ATOM 3489 C C . ASP A 1 465 ? -32.741 -22.616 -26.070 1.00 45.00 465 ASP A C 1
ATOM 3491 O O . ASP A 1 465 ? -32.030 -22.803 -25.082 1.00 45.00 465 ASP A O 1
ATOM 3495 N N . GLY A 1 466 ? -33.570 -23.556 -26.528 1.00 49.66 466 GLY A N 1
ATOM 3496 C CA . GLY A 1 466 ? -33.636 -24.918 -26.010 1.00 49.66 466 GLY A CA 1
ATOM 3497 C C . GLY A 1 466 ? -32.301 -25.660 -26.111 1.00 49.66 466 GLY A C 1
ATOM 3498 O O . GLY A 1 466 ? -31.954 -26.181 -27.170 1.00 49.66 466 GLY A O 1
ATOM 3499 N N . PHE A 1 467 ? -31.598 -25.778 -24.984 1.00 35.75 467 PHE A N 1
ATOM 3500 C CA . PHE A 1 467 ? -30.457 -26.677 -24.830 1.00 35.75 467 PHE A CA 1
ATOM 3501 C C . PHE A 1 467 ? -30.702 -27.679 -23.697 1.00 35.75 467 PHE A C 1
ATOM 3503 O O . PHE A 1 467 ? -30.577 -27.381 -22.510 1.00 35.75 467 PHE A O 1
ATOM 3510 N N . GLU A 1 468 ? -31.071 -28.893 -24.110 1.00 41.28 468 GLU A N 1
ATOM 3511 C CA . GLU A 1 468 ? -30.913 -30.119 -23.336 1.00 41.28 468 GLU A CA 1
ATOM 3512 C C . GLU A 1 468 ? -29.420 -30.479 -23.209 1.00 41.28 468 GLU A C 1
ATOM 3514 O O . GLU A 1 468 ? -28.671 -30.394 -24.178 1.00 41.28 468 GLU A O 1
ATOM 3519 N N . ALA A 1 469 ? -29.041 -30.941 -22.014 1.00 40.38 469 ALA A N 1
ATOM 3520 C CA . ALA A 1 469 ? -27.963 -31.890 -21.708 1.00 40.38 469 ALA A CA 1
ATOM 3521 C C . ALA A 1 469 ? -26.563 -31.699 -22.347 1.00 40.38 469 ALA A C 1
ATOM 3523 O O . ALA A 1 469 ? -26.307 -32.176 -23.452 1.00 40.38 469 ALA A O 1
ATOM 3524 N N . PHE A 1 470 ? -25.606 -31.212 -21.543 1.00 34.41 470 PHE A N 1
ATOM 3525 C CA . PHE A 1 470 ? -24.441 -31.999 -21.093 1.00 34.41 470 PHE A CA 1
ATOM 3526 C C . PHE A 1 470 ? -23.788 -31.375 -19.855 1.00 34.41 470 PHE A C 1
ATOM 3528 O O . PHE A 1 470 ? -23.668 -30.129 -19.830 1.00 34.41 470 PHE A O 1
#

pLDDT: mean 78.43, std 23.51, range [27.47, 97.38]

Foldseek 3Di:
DPPPVVVVVVVVVVVVVVVVCVVVVVVVVVVVVVVVVVVVVVVVVVVVVVVVVVVVVVVCCCVVPVVLVVLVVVLVVCVVLQELADADDDPDPDPSVVVSVVSNVVSVVVLVVLLVLLVVLVVLLVVLVVLLVVLVVLLVVLVVLLVVLVVVVVVLVVLLVVLVVLLVVLVVLLVVLVVVLVVLVVVLVVLVVVLVVLVVVLVVLVVVLVVLVVQLVVLVVQLVVLVVQLVVLVVVPPVSVVSNVVSVVSNVVSVVSNVVSVVVNVVSVVVSVVSVVVSVVSVVVSVVSVVVSVVSVVVSVVSVVSNVVSVVVNVVSVVVVVVSVVSVVVSVVSNVVSVVSNVVSVVSNVVSVVSSVVSVSHDHDPVVSPPPPPDPDPDDDDDDDDDDDDDDDDDDDDDDDDDDDDDDDDDDDDDDDDPDPDDPDDDDDDDDDDDDDDDDDDDDDDDDDDDDDDPPVVVVVVPPPDDDDD

Secondary structure (DSSP, 8-state):
--SHHHHHHHHHHHHHHHHHHHHHHHHHHHHHHHHHHHHHHHHHHHHHHHHHHHHHHHHHHIIIIIHHHHHHHHHHHHHHTTB-S--------SHHHHHHHHHHHHHHHHHHHHHHHHHHHHHHHHHHHHHHHHHHHHHHHHHHHHHHHHHHHHHHHHHHHHHHHHHHHHHHHHHHHHHHHHHHHHHHHHHHHHHHHHHHHHHHHHHHHHHHHHHHHHHHHHHHHHHHHHHHHHHTGGGGHHHHHHHHHHHHHHHHHHHHHHHHHHHHHHHHHHHHHHHHHHHHHHHHHHHHHHHHHHHHHHHHHHHHHHHHHHHHHHHHHHHHHHHHHHHHHHHHHHHHHHHHHHHHHHHHHHHHHHHTTSB--GGGGGTTSS-S--------------------------------------------SSS-S------PPP--------------------TTTHHHHSSSS-----

Sequence (470 aa):
EAWTTQFDVVLAKLKNLHALTLKYGAQKIVTEFDRMDTTIIIMLVILLFSISAGVLITYLLSRSVSHPVNLGLAFAQKIAEGDLTERIDLDQEDELGLLAKSLNQAADNLERLISSVNLSVNNLTMAVTDISSGNQNLSQRTTEQASSLEEIASTLEEATATIRQTADNTIEANSISDSSTKLAINGGTIVEETVGSINRISESGKKIGEIIAVINEIAFQTNLLALNAAVEAARAGDQGRGFAVVASEVRNLAQRAGSSAKEIEALIKDTLENINQGTSLVTKSGAALNELITSVKEVGRIISEVTASTEEQRQGIDQINTAVMDLDTMTQQNAALVEETASASEEMAAQAGELKELMKQFKINDDLGGLNSVKAMKGSDPEIKKTATTKKTETAVKTDTKISPKTPDKPESTVKPDLKTTLEAKIKPQISPVEDKPLKTEVKTGTTLVSAKSDKDIKKHLEDDGFEAF

Solvent-accessible surface area (backbone atoms only — not comparable to full-atom values): 27105 Å² total; per-residue (Å²): 128,82,68,63,66,58,50,54,54,50,51,51,51,50,53,50,52,52,52,49,50,51,51,54,50,53,52,50,54,54,57,51,49,56,49,49,54,54,52,51,51,53,52,52,51,53,49,52,50,52,51,52,50,49,52,50,50,51,51,51,46,42,62,70,45,53,48,57,50,50,51,52,50,53,49,52,50,35,47,74,66,25,42,44,67,74,75,74,89,65,101,47,93,49,75,64,26,50,49,41,53,51,52,40,52,50,37,54,52,49,38,51,49,52,51,52,49,53,52,50,39,55,52,48,46,51,52,35,52,53,48,47,54,51,40,53,53,49,47,51,52,40,52,54,48,51,56,50,49,52,53,50,50,53,53,49,53,54,49,52,53,49,46,50,52,49,46,54,51,34,55,52,51,42,53,54,34,53,54,49,40,53,51,38,52,52,52,38,52,54,42,53,54,47,50,56,50,52,51,54,49,48,54,51,47,50,54,50,43,55,52,35,52,51,50,28,50,51,18,52,53,43,28,51,52,20,49,54,45,28,53,53,16,60,71,51,44,85,82,14,52,70,52,27,54,52,19,50,51,48,24,52,52,17,52,50,48,27,52,53,28,52,53,51,42,51,52,43,52,52,50,49,51,53,49,54,53,49,49,53,52,50,51,51,52,40,53,53,36,53,53,47,43,54,52,40,51,51,51,42,50,50,37,52,53,49,46,53,50,44,53,52,49,53,55,50,49,55,52,50,52,52,53,50,54,52,49,50,53,51,40,54,50,49,51,53,50,34,52,53,51,49,53,52,34,52,51,52,44,51,53,36,49,53,52,52,56,62,51,65,56,46,44,64,61,75,77,71,73,66,78,77,76,85,79,80,76,96,72,79,87,80,92,79,90,82,80,88,82,90,81,91,82,88,83,89,84,85,89,87,87,85,85,91,87,87,84,88,88,86,87,83,92,85,82,87,81,85,90,82,85,85,83,89,79,83,90,74,84,91,74,80,84,80,82,88,72,85,79,88,72,93,75,90,76,89,80,93,81,78,88,82,88,60,88,74,61,63,65,65,65,67,71,73,69,87,74,81,87,133

Nearest PDB structures (foldseek):
  3zx6-assembly1_A  TM=9.236E-01  e=9.895E-20  Archaeoglobus fulgidus DSM 4304
  8c5v-assembly1_I  TM=7.816E-01  e=1.527E-16  Escherichia coli
  3g67-assembly1_A  TM=6.501E-01  e=2.436E-06  Thermotoga maritima
  5xg2-assembly1_A  TM=5.958E-01  e=2.447E-02  Pyrococcus yayanosii CH1
  6grj-assembly1_F  TM=3.294E-01  e=1.088E-02  Aeromonas hydrophila